Protein AF-0000000068580122 (afdb_homodimer)

Radius of gyration: 45.68 Å; Cα contacts (8 Å, |Δi|>4): 534; chains: 2; bounding box: 128×159×87 Å

Organism: Arachis hypogaea (NCBI:txid3818)

pLDDT: mean 73.5, std 23.83, range [15.38, 96.81]

Secondary structure (DSSP, 8-state):
--HHHHHHHT-----B---GGGHHHHHHHHHHT--TTBHHHHHHHHHHHHHHTTT-HHHHHHTTB-HHHHHHHHHHHHHHHHHHHHTT-------TTSTTHHHHHHHHHHHHTTTSEEEE-TTS-EEETTT--EEEE-TT---SS--SEEEEEEEEEEEEEEEEEEEEEPPPS---GGG--SSHHHHHHHHHHHHHHHHHHHHHHHHHHHHHHHHHHHHHHHHHHHHHHHHHHTTS---------------------STT----/--HHHHHHHT-----B---GGGHHHHHHHHHHT--TTBHHHHHHHHHHHHHHTTT-HHHHHHTTB-HHHHHHHHHHHHHHHHHHHHTT-------TTSTTHHHHHHHHHHHHTTTSEEEE-TTS-EEETTT--EEEE-TT---SS--SEEEEEEEEEEEEEEEEEEEEEPPPS---GGG--SSHHHHHHHHHHHHHHHHHHHHHHHHHHHHHHHHHHHHHHHHHHHHHHHHHHTTS----------------------------

Sequence (528 aa):
MPPVGMLHRILIPNCFVRPREAQKAADEAKARFGHIDGDHLTLLNVYHAYKQNNEDPSWCYDNFVNHRALKAADNVRQQLVRIMARFNLKLCSTDFNSRDYYVNIRKAMLAGYFMQVAHLERTGHYLTVKDNQVVHLHPSNCLDHKPEWVIYNEFVLTSRNFIRTVTDIRAPHYYDLSNFPQCEAKRVLERLYKKREKERDEARTRRRTNNTYGVYKKSEESLVYSQTELYRNNKMHKKKNYGTSQERNSSQNLDRKNKACQIIMPPVGMLHRILIPNCFVRPREAQKAADEAKARFGHIDGDHLTLLNVYHAYKQNNEDPSWCYDNFVNHRALKAADNVRQQLVRIMARFNLKLCSTDFNSRDYYVNIRKAMLAGYFMQVAHLERTGHYLTVKDNQVVHLHPSNCLDHKPEWVIYNEFVLTSRNFIRTVTDIRAPHYYDLSNFPQCEAKRVLERLYKKREKERDEARTRRRTNNTYGVYKKSEESLVYSQTELYRNNKMHKKKNYGTSQERNSSQNLDRKNKACQII

Nearest PDB structures (foldseek):
  8ejm-assembly1_A  TM=7.501E-01  e=5.259E-23  Homo sapiens
  6sh6-assembly1_A  TM=7.505E-01  e=6.275E-23  Homo sapiens
  8ro2-assembly1_DX  TM=8.033E-01  e=3.673E-22  Homo sapiens
  6sh7-assembly1_A  TM=7.462E-01  e=1.708E-22  Homo sapiens
  5xdr-assembly1_A  TM=7.466E-01  e=3.463E-22  Homo sapiens

Foldseek 3Di:
DCPLLLLLVLPQDPQAAQDPVCNVQSVVLLLVLFDQQKDSSSVVSVLVVCVVVVLDPVVCVNSRGHSVSSVVSVVSVVVVVVVCVVVVHDPPQDDPPDPCNVVVSVVSNCVNQVQQKWFADPVGWIAGPNPGDTHHDDPPMRHPDDDGMDGDNDDDDDDDDDDPDDDDDDLDQPDDLPPPDDDPSSVVNVVVNVVVVVVVVVVVVVVVVVVVVVVVVVVVVVVVVVVVVCVVPPVPDPPDDPDDDPDDDPDDDDDPDDDDDDDD/DCPLLLLLVLPQDPQAAQDPVCNVQSVVLLLVLFDQQKDSSSVVSVLVVCVVVVLDPVVCVNSRGHSVSSVVSVVSVVVVVVVCVVVVHDPPQDDPPDPCNVVVSVVSNCVNQVQQKWFADPVGWIAGPNPGDTHHDDPPMRHPDDDGMDGDNDDDDDDDDDDPDDDDDDLDQPDPLPPPPDDPSSVVNVVVNVVVVVVVVVVVVVVVVVVVVVVVVVVVVVVVVVVVVVVVPPPPDPDDDPDDDPPPDDPDDDDDDDDDDDDD

Structure (mmCIF, N/CA/C/O backbone):
data_AF-0000000068580122-model_v1
#
loop_
_entity.id
_entity.type
_entity.pdbx_description
1 polymer 'RNA helicase'
#
loop_
_atom_site.group_PDB
_atom_site.id
_atom_site.type_symbol
_atom_site.label_atom_id
_atom_site.label_alt_id
_atom_site.label_comp_id
_atom_site.label_asym_id
_atom_site.label_entity_id
_atom_site.label_seq_id
_atom_site.pdbx_PDB_ins_code
_atom_site.Cartn_x
_atom_site.Cartn_y
_atom_site.Cartn_z
_atom_site.occupancy
_atom_site.B_iso_or_equiv
_atom_site.auth_seq_id
_atom_site.auth_comp_id
_atom_site.auth_asym_id
_atom_site.auth_atom_id
_atom_site.pdbx_PDB_model_num
ATOM 1 N N . MET A 1 1 ? -2.062 -38.594 -11.086 1 29.56 1 MET A N 1
ATOM 2 C CA . MET A 1 1 ? -1.821 -37.281 -11.695 1 29.56 1 MET A CA 1
ATOM 3 C C . MET A 1 1 ? -0.895 -36.438 -10.836 1 29.56 1 MET A C 1
ATOM 5 O O . MET A 1 1 ? -1.356 -35.688 -9.969 1 29.56 1 MET A O 1
ATOM 9 N N . PRO A 1 2 ? 0.157 -36.906 -10.289 1 36.94 2 PRO A N 1
ATOM 10 C CA . PRO A 1 2 ? 1.116 -36.344 -9.336 1 36.94 2 PRO A CA 1
ATOM 11 C C . PRO A 1 2 ? 1.892 -35.156 -9.906 1 36.94 2 PRO A C 1
ATOM 13 O O . PRO A 1 2 ? 2.809 -34.656 -9.258 1 36.94 2 PRO A O 1
ATOM 16 N N . PRO A 1 3 ? 1.95 -35.031 -11.273 1 41.66 3 PRO A N 1
ATOM 17 C CA . PRO A 1 3 ? 3.012 -34.156 -11.797 1 41.66 3 PRO A CA 1
ATOM 18 C C . PRO A 1 3 ? 2.971 -32.75 -11.211 1 41.66 3 PRO A C 1
ATOM 20 O O . PRO A 1 3 ? 4.02 -32.125 -11.008 1 41.66 3 PRO A O 1
ATOM 23 N N . VAL A 1 4 ? 1.829 -32.219 -11.297 1 43.19 4 VAL A N 1
ATOM 24 C CA . VAL A 1 4 ? 1.712 -30.766 -11.07 1 43.19 4 VAL A CA 1
ATOM 25 C C . VAL A 1 4 ? 1.999 -30.453 -9.609 1 43.19 4 VAL A C 1
ATOM 27 O O . VAL A 1 4 ? 2.326 -29.312 -9.266 1 43.19 4 VAL A O 1
ATOM 30 N N . GLY A 1 5 ? 1.793 -31.438 -8.781 1 42.88 5 GLY A N 1
ATOM 31 C CA . GLY A 1 5 ? 2.113 -31.156 -7.391 1 42.88 5 GLY A CA 1
ATOM 32 C C . GLY A 1 5 ? 3.533 -30.656 -7.199 1 42.88 5 GLY A C 1
ATOM 33 O O . GLY A 1 5 ? 3.793 -29.828 -6.328 1 42.88 5 GLY A O 1
ATOM 34 N N . MET A 1 6 ? 4.414 -31.297 -7.984 1 42.66 6 MET A N 1
ATOM 35 C CA . MET A 1 6 ? 5.848 -31.094 -7.777 1 42.66 6 MET A CA 1
ATOM 36 C C . MET A 1 6 ? 6.289 -29.734 -8.289 1 42.66 6 MET A C 1
ATOM 38 O O . MET A 1 6 ? 7.281 -29.172 -7.812 1 42.66 6 MET A O 1
ATOM 42 N N . LEU A 1 7 ? 5.535 -29.375 -9.266 1 47 7 LEU A N 1
ATOM 43 C CA . LEU A 1 7 ? 5.984 -28.094 -9.773 1 47 7 LEU A CA 1
ATOM 44 C C . LEU A 1 7 ? 5.918 -27.016 -8.688 1 47 7 LEU A C 1
ATOM 46 O O . LEU A 1 7 ? 6.723 -26.094 -8.672 1 47 7 LEU A O 1
ATOM 50 N N . HIS A 1 8 ? 4.883 -27.266 -7.844 1 47.34 8 HIS A N 1
ATOM 51 C CA . HIS A 1 8 ? 4.719 -26.266 -6.805 1 47.34 8 HIS A CA 1
ATOM 52 C C . HIS A 1 8 ? 6.008 -26.062 -6.02 1 47.34 8 HIS A C 1
ATOM 54 O O . HIS A 1 8 ? 6.32 -24.938 -5.605 1 47.34 8 HIS A O 1
ATOM 60 N N . ARG A 1 9 ? 6.602 -27.281 -5.871 1 43.56 9 ARG A N 1
ATOM 61 C CA . ARG A 1 9 ? 7.812 -27.172 -5.062 1 43.56 9 ARG A CA 1
ATOM 62 C C . ARG A 1 9 ? 8.914 -26.453 -5.828 1 43.56 9 ARG A C 1
ATOM 64 O O . ARG A 1 9 ? 9.93 -26.062 -5.242 1 43.56 9 ARG A O 1
ATOM 71 N N . ILE A 1 10 ? 8.742 -26.75 -7.043 1 46.41 10 ILE A N 1
ATOM 72 C CA . ILE A 1 10 ? 9.875 -26.141 -7.715 1 46.41 10 ILE A CA 1
ATOM 73 C C . ILE A 1 10 ? 9.758 -24.609 -7.629 1 46.41 10 ILE A C 1
ATOM 75 O O . ILE A 1 10 ? 10.148 -23.906 -8.555 1 46.41 10 ILE A O 1
ATOM 79 N N . LEU A 1 11 ? 8.844 -24.359 -6.77 1 47.66 11 LEU A N 1
ATOM 80 C CA . LEU A 1 11 ? 8.805 -22.891 -6.68 1 47.66 11 LEU A CA 1
ATOM 81 C C . LEU A 1 11 ? 10.172 -22.344 -6.266 1 47.66 11 LEU A C 1
ATOM 83 O O . LEU A 1 11 ? 10.641 -22.625 -5.16 1 47.66 11 LEU A O 1
ATOM 87 N N . ILE A 1 12 ? 11 -22.281 -7.328 1 51.94 12 ILE A N 1
ATOM 88 C CA . ILE A 1 12 ? 12.25 -21.547 -7.129 1 51.94 12 ILE A CA 1
ATOM 89 C C . ILE A 1 12 ? 11.992 -20.297 -6.297 1 51.94 12 ILE A C 1
ATOM 91 O O . ILE A 1 12 ? 11.156 -19.469 -6.656 1 51.94 12 ILE A O 1
ATOM 95 N N . PRO A 1 13 ? 12.539 -20.344 -5.105 1 56.69 13 PRO A N 1
ATOM 96 C CA . PRO A 1 13 ? 12.609 -18.969 -4.586 1 56.69 13 PRO A CA 1
ATOM 97 C C . PRO A 1 13 ? 12.891 -17.938 -5.676 1 56.69 13 PRO A C 1
ATOM 99 O O . PRO A 1 13 ? 13.25 -18.312 -6.801 1 56.69 13 PRO A O 1
ATOM 102 N N . ASN A 1 14 ? 12.805 -16.688 -5.395 1 71.06 14 ASN A N 1
ATOM 103 C CA . ASN A 1 14 ? 13.133 -15.617 -6.34 1 71.06 14 ASN A CA 1
ATOM 104 C C . ASN A 1 14 ? 14.516 -15.828 -6.957 1 71.06 14 ASN A C 1
ATOM 106 O O . ASN A 1 14 ? 15.508 -15.945 -6.234 1 71.06 14 ASN A O 1
ATOM 110 N N . CYS A 1 15 ? 14.664 -16.375 -8.188 1 86.5 15 CYS A N 1
ATOM 111 C CA . CYS A 1 15 ? 15.922 -16.672 -8.867 1 86.5 15 CYS A CA 1
ATOM 112 C C . CYS A 1 15 ? 16.516 -15.406 -9.492 1 86.5 15 CYS A C 1
ATOM 114 O O . CYS A 1 15 ? 17.641 -15.422 -10 1 86.5 15 CYS A O 1
ATOM 116 N N . PHE A 1 16 ? 15.82 -14.391 -9.414 1 89.5 16 PHE A N 1
ATOM 117 C CA . PHE A 1 16 ? 16.312 -13.164 -10.031 1 89.5 16 PHE A CA 1
ATOM 118 C C . PHE A 1 16 ? 17.203 -12.391 -9.062 1 89.5 16 PHE A C 1
ATOM 120 O O . PHE A 1 16 ? 16.922 -12.328 -7.863 1 89.5 16 PHE A O 1
ATOM 127 N N . VAL A 1 17 ? 18.281 -11.922 -9.609 1 89.25 17 VAL A N 1
ATOM 128 C CA . VAL A 1 17 ? 19.234 -11.109 -8.852 1 89.25 17 VAL A CA 1
ATOM 129 C C . VAL A 1 17 ? 19.125 -9.656 -9.289 1 89.25 17 VAL A C 1
ATOM 131 O O . VAL A 1 17 ? 19.062 -9.359 -10.484 1 89.25 17 VAL A O 1
ATOM 134 N N . ARG A 1 18 ? 19 -8.789 -8.281 1 87.56 18 ARG A N 1
ATOM 135 C CA . ARG A 1 18 ? 18.844 -7.367 -8.57 1 87.56 18 ARG A CA 1
ATOM 136 C C . ARG A 1 18 ? 19.844 -6.527 -7.789 1 87.56 18 ARG A C 1
ATOM 138 O O . ARG A 1 18 ? 19.469 -5.84 -6.836 1 87.56 18 ARG A O 1
ATOM 145 N N . PRO A 1 19 ? 21.109 -6.566 -8.297 1 85.44 19 PRO A N 1
ATOM 146 C CA . PRO A 1 19 ? 22.141 -5.789 -7.605 1 85.44 19 PRO A CA 1
ATOM 147 C C . PRO A 1 19 ? 21.859 -4.289 -7.629 1 85.44 19 PRO A C 1
ATOM 149 O O . PRO A 1 19 ? 21.312 -3.773 -8.609 1 85.44 19 PRO A O 1
ATOM 152 N N . ARG A 1 20 ? 22.25 -3.576 -6.594 1 80.38 20 ARG A N 1
ATOM 153 C CA . ARG A 1 20 ? 22 -2.148 -6.438 1 80.38 20 ARG A CA 1
ATOM 154 C C . ARG A 1 20 ? 22.609 -1.354 -7.582 1 80.38 20 ARG A C 1
ATOM 156 O O . ARG A 1 20 ? 22.031 -0.374 -8.055 1 80.38 20 ARG A O 1
ATOM 163 N N . GLU A 1 21 ? 23.75 -1.74 -8.086 1 84.25 21 GLU A N 1
ATOM 164 C CA . GLU A 1 21 ? 24.5 -1.025 -9.109 1 84.25 21 GLU A CA 1
ATOM 165 C C . GLU A 1 21 ? 23.922 -1.283 -10.5 1 84.25 21 GLU A C 1
ATOM 167 O O . GLU A 1 21 ? 24.25 -0.569 -11.453 1 84.25 21 GLU A O 1
ATOM 172 N N . ALA A 1 22 ? 23.141 -2.301 -10.617 1 91.75 22 ALA A N 1
ATOM 173 C CA . ALA A 1 22 ? 22.656 -2.672 -11.938 1 91.75 22 ALA A CA 1
ATOM 174 C C . ALA A 1 22 ? 21.172 -3.008 -11.906 1 91.75 22 ALA A C 1
ATOM 176 O O . ALA A 1 22 ? 20.734 -3.998 -12.492 1 91.75 22 ALA A O 1
ATOM 177 N N . GLN A 1 23 ? 20.453 -2.193 -11.25 1 86.06 23 GLN A N 1
ATOM 178 C CA . GLN A 1 23 ? 19.031 -2.465 -11.055 1 86.06 23 GLN A CA 1
ATOM 179 C C . GLN A 1 23 ? 18.266 -2.391 -12.375 1 86.06 23 GLN A C 1
ATOM 181 O O . GLN A 1 23 ? 17.469 -3.273 -12.68 1 86.06 23 GLN A O 1
ATOM 186 N N . LYS A 1 24 ? 18.547 -1.399 -13.141 1 87.5 24 LYS A N 1
ATOM 187 C CA . LYS A 1 24 ? 17.844 -1.222 -14.414 1 87.5 24 LYS A CA 1
ATOM 188 C C . LYS A 1 24 ? 18.125 -2.387 -15.359 1 87.5 24 LYS A C 1
ATOM 190 O O . LYS A 1 24 ? 17.203 -2.934 -15.969 1 87.5 24 LYS A O 1
ATOM 195 N N . ALA A 1 25 ? 19.359 -2.734 -15.438 1 91.88 25 ALA A N 1
ATOM 196 C CA . ALA A 1 25 ? 19.75 -3.854 -16.297 1 91.88 25 ALA A CA 1
ATOM 197 C C . ALA A 1 25 ? 19.109 -5.156 -15.812 1 91.88 25 ALA A C 1
ATOM 199 O O . ALA A 1 25 ? 18.688 -5.98 -16.625 1 91.88 25 ALA A O 1
ATOM 200 N N . ALA A 1 26 ? 19.016 -5.277 -14.539 1 91.75 26 ALA A N 1
ATOM 201 C CA . ALA A 1 26 ? 18.406 -6.469 -13.953 1 91.75 26 ALA A CA 1
ATOM 202 C C . ALA A 1 26 ? 16.922 -6.543 -14.266 1 91.75 26 ALA A C 1
ATOM 204 O O . ALA A 1 26 ? 16.406 -7.609 -14.602 1 91.75 26 ALA A O 1
ATOM 205 N N . ASP A 1 27 ? 16.312 -5.41 -14.234 1 89.5 27 ASP A N 1
ATOM 206 C CA . ASP A 1 27 ? 14.875 -5.363 -14.523 1 89.5 27 ASP A CA 1
ATOM 207 C C . ASP A 1 27 ? 14.609 -5.672 -15.992 1 89.5 27 ASP A C 1
ATOM 209 O O . ASP A 1 27 ? 13.648 -6.371 -16.328 1 89.5 27 ASP A O 1
ATOM 213 N N . GLU A 1 28 ? 15.43 -5.191 -16.797 1 91.88 28 GLU A N 1
ATOM 214 C CA . GLU A 1 28 ? 15.297 -5.445 -18.234 1 91.88 28 GLU A CA 1
ATOM 215 C C . GLU A 1 28 ? 15.516 -6.922 -18.547 1 91.88 28 GLU A C 1
ATOM 217 O O . GLU A 1 28 ? 14.789 -7.504 -19.359 1 91.88 28 GLU A O 1
ATOM 222 N N . ALA A 1 29 ? 16.484 -7.492 -17.922 1 93.56 29 ALA A N 1
ATOM 223 C CA . ALA A 1 29 ? 16.766 -8.914 -18.109 1 93.56 29 ALA A CA 1
ATOM 224 C C . ALA A 1 29 ? 15.578 -9.766 -17.656 1 93.56 29 ALA A C 1
ATOM 226 O O . ALA A 1 29 ? 15.18 -10.703 -18.344 1 93.56 29 ALA A O 1
ATOM 227 N N . LYS A 1 30 ? 15.062 -9.375 -16.578 1 91.56 30 LYS A N 1
ATOM 228 C CA . LYS A 1 30 ? 13.906 -10.094 -16.047 1 91.56 30 LYS A CA 1
ATOM 229 C C . LYS A 1 30 ? 12.719 -9.984 -17 1 91.56 30 LYS A C 1
ATOM 231 O O . LYS A 1 30 ? 12.008 -10.969 -17.219 1 91.56 30 LYS A O 1
ATOM 236 N N . ALA A 1 31 ? 12.562 -8.867 -17.531 1 92.19 31 ALA A N 1
ATOM 237 C CA . ALA A 1 31 ? 11.43 -8.609 -18.406 1 92.19 31 ALA A CA 1
ATOM 238 C C . ALA A 1 31 ? 11.492 -9.477 -19.656 1 92.19 31 ALA A C 1
ATOM 240 O O . ALA A 1 31 ? 10.461 -9.852 -20.219 1 92.19 31 ALA A O 1
ATOM 241 N N . ARG A 1 32 ? 12.688 -9.922 -20.047 1 93.94 32 ARG A N 1
ATOM 242 C CA . ARG A 1 32 ? 12.867 -10.758 -21.234 1 93.94 32 ARG A CA 1
ATOM 243 C C . ARG A 1 32 ? 12.289 -12.148 -21 1 93.94 32 ARG A C 1
ATOM 245 O O . ARG A 1 32 ? 11.867 -12.82 -21.953 1 93.94 32 ARG A O 1
ATOM 252 N N . PHE A 1 33 ? 12.227 -12.492 -19.766 1 93.38 33 PHE A N 1
ATOM 253 C CA . PHE A 1 33 ? 11.711 -13.812 -19.438 1 93.38 33 PHE A CA 1
ATOM 254 C C . PHE A 1 33 ? 10.227 -13.742 -19.094 1 93.38 33 PHE A C 1
ATOM 256 O O . PHE A 1 33 ? 9.594 -14.773 -18.844 1 93.38 33 PHE A O 1
ATOM 263 N N . GLY A 1 34 ? 9.688 -12.555 -19.094 1 92 34 GLY A N 1
ATOM 264 C CA . GLY A 1 34 ? 8.328 -12.344 -18.609 1 92 34 GLY A CA 1
ATOM 265 C C . GLY A 1 34 ? 7.277 -13.039 -19.438 1 92 34 GLY A C 1
ATOM 266 O O . GLY A 1 34 ? 7.371 -13.07 -20.672 1 92 34 GLY A O 1
ATOM 267 N N . HIS A 1 35 ? 6.371 -13.703 -18.781 1 90.69 35 HIS A N 1
ATOM 268 C CA . HIS A 1 35 ? 5.172 -14.234 -19.422 1 90.69 35 HIS A CA 1
ATOM 269 C C . HIS A 1 35 ? 3.941 -13.414 -19.047 1 90.69 35 HIS A C 1
ATOM 271 O O . HIS A 1 35 ? 3.766 -13.039 -17.891 1 90.69 35 HIS A O 1
ATOM 277 N N . ILE A 1 36 ? 3.059 -13.211 -19.906 1 90.06 36 ILE A N 1
ATOM 278 C CA . ILE A 1 36 ? 1.92 -12.312 -19.75 1 90.06 36 ILE A CA 1
ATOM 279 C C . ILE A 1 36 ? 0.949 -12.891 -18.719 1 90.06 36 ILE A C 1
ATOM 281 O O . ILE A 1 36 ? 0.275 -12.148 -18 1 90.06 36 ILE A O 1
ATOM 285 N N . ASP A 1 37 ? 1.027 -14.219 -18.531 1 91.38 37 ASP A N 1
ATOM 286 C CA . ASP A 1 37 ? 0.033 -14.867 -17.672 1 91.38 37 ASP A CA 1
ATOM 287 C C . ASP A 1 37 ? 0.543 -15 -16.234 1 91.38 37 ASP A C 1
ATOM 289 O O . ASP A 1 37 ? -0.185 -15.461 -15.359 1 91.38 37 ASP A O 1
ATOM 293 N N . GLY A 1 38 ? 1.832 -14.609 -16.031 1 92.12 38 GLY A N 1
ATOM 294 C CA . GLY A 1 38 ? 2.148 -14.586 -14.609 1 92.12 38 GLY A CA 1
ATOM 295 C C . GLY A 1 38 ? 3.566 -15.023 -14.305 1 92.12 38 GLY A C 1
ATOM 296 O O . GLY A 1 38 ? 4.336 -15.328 -15.219 1 92.12 38 GLY A O 1
ATOM 297 N N . ASP A 1 39 ? 3.844 -15.141 -13.047 1 90.81 39 ASP A N 1
ATOM 298 C CA . ASP A 1 39 ? 5.199 -15.297 -12.523 1 90.81 39 ASP A CA 1
ATOM 299 C C . ASP A 1 39 ? 5.672 -16.75 -12.656 1 90.81 39 ASP A C 1
ATOM 301 O O . ASP A 1 39 ? 6.836 -17 -12.969 1 90.81 39 ASP A O 1
ATOM 305 N N . HIS A 1 40 ? 4.785 -17.719 -12.398 1 89.5 40 HIS A N 1
ATOM 306 C CA . HIS A 1 40 ? 5.195 -19.109 -12.469 1 89.5 40 HIS A CA 1
ATOM 307 C C . HIS A 1 40 ? 5.664 -19.469 -13.875 1 89.5 40 HIS A C 1
ATOM 309 O O . HIS A 1 40 ? 6.648 -20.203 -14.039 1 89.5 40 HIS A O 1
ATOM 315 N N . LEU A 1 41 ? 4.945 -18.953 -14.82 1 88.81 41 LEU A N 1
ATOM 316 C CA . LEU A 1 41 ? 5.309 -19.203 -16.203 1 88.81 41 LEU A CA 1
ATOM 317 C C . LEU A 1 41 ? 6.609 -18.5 -16.562 1 88.81 41 LEU A C 1
ATOM 319 O O . LEU A 1 41 ? 7.41 -19.016 -17.344 1 88.81 41 LEU A O 1
ATOM 323 N N . THR A 1 42 ? 6.797 -17.344 -15.961 1 90.31 42 THR A N 1
ATOM 324 C CA . THR A 1 42 ? 8.055 -16.625 -16.141 1 90.31 42 THR A CA 1
ATOM 325 C C . THR A 1 42 ? 9.227 -17.438 -15.609 1 90.31 42 THR A C 1
ATOM 327 O O . THR A 1 42 ? 10.266 -17.547 -16.266 1 90.31 42 THR A O 1
ATOM 330 N N . LEU A 1 43 ? 9.016 -18.016 -14.484 1 89.38 43 LEU A N 1
ATOM 331 C CA . LEU A 1 43 ? 10.047 -18.859 -13.898 1 89.38 43 LEU A CA 1
ATOM 332 C C . LEU A 1 43 ? 10.344 -20.062 -14.789 1 89.38 43 LEU A C 1
ATOM 334 O O . LEU A 1 43 ? 11.5 -20.469 -14.922 1 89.38 43 LEU A O 1
ATOM 338 N N . LEU A 1 44 ? 9.328 -20.625 -15.406 1 87.81 44 LEU A N 1
ATOM 339 C CA . LEU A 1 44 ? 9.508 -21.734 -16.328 1 87.81 44 LEU A CA 1
ATOM 340 C C . LEU A 1 44 ? 10.328 -21.297 -17.547 1 87.81 44 LEU A C 1
ATOM 342 O O . LEU A 1 44 ? 11.195 -22.031 -18.016 1 87.81 44 LEU A O 1
ATOM 346 N N . ASN A 1 45 ? 10.016 -20.078 -17.953 1 88.56 45 ASN A N 1
ATOM 347 C CA . ASN A 1 45 ? 10.789 -19.531 -19.062 1 88.56 45 ASN A CA 1
ATOM 348 C C . ASN A 1 45 ? 12.273 -19.422 -18.719 1 88.56 45 ASN A C 1
ATOM 350 O O . ASN A 1 45 ? 13.125 -19.766 -19.531 1 88.56 45 ASN A O 1
ATOM 354 N N . VAL A 1 46 ? 12.508 -19.016 -17.578 1 90.94 46 VAL A N 1
ATOM 355 C CA . VAL A 1 46 ? 13.891 -18.875 -17.125 1 90.94 46 VAL A CA 1
ATOM 356 C C . VAL A 1 46 ? 14.562 -20.25 -17.094 1 90.94 46 VAL A C 1
ATOM 358 O O . VAL A 1 46 ? 15.688 -20.406 -17.562 1 90.94 46 VAL A O 1
ATOM 361 N N . TYR A 1 47 ? 13.875 -21.172 -16.609 1 89.94 47 TYR A N 1
ATOM 362 C CA . TYR A 1 47 ? 14.422 -22.516 -16.484 1 89.94 47 TYR A CA 1
ATOM 363 C C . TYR A 1 47 ? 14.727 -23.109 -17.859 1 89.94 47 TYR A C 1
ATOM 365 O O . TYR A 1 47 ? 15.789 -23.688 -18.062 1 89.94 47 TYR A O 1
ATOM 373 N N . HIS A 1 48 ? 13.789 -22.938 -18.719 1 88.56 48 HIS A N 1
ATOM 374 C CA . HIS A 1 48 ? 14 -23.438 -20.062 1 88.56 48 HIS A CA 1
ATOM 375 C C . HIS A 1 48 ? 15.219 -22.781 -20.719 1 88.56 48 HIS A C 1
ATOM 377 O O . HIS A 1 48 ? 16.016 -23.453 -21.359 1 88.56 48 HIS A O 1
ATOM 383 N N . ALA A 1 49 ? 15.32 -21.516 -20.531 1 92.81 49 ALA A N 1
ATOM 384 C CA . ALA A 1 49 ? 16.469 -20.797 -21.078 1 92.81 49 ALA A CA 1
ATOM 385 C C . ALA A 1 49 ? 17.766 -21.281 -20.438 1 92.81 49 ALA A C 1
ATOM 387 O O . ALA A 1 49 ? 18.766 -21.453 -21.125 1 92.81 49 ALA A O 1
ATOM 388 N N . TYR A 1 50 ? 17.688 -21.516 -19.188 1 94.06 50 TYR A N 1
ATOM 389 C CA . TYR A 1 50 ? 18.828 -22.031 -18.438 1 94.06 50 TYR A CA 1
ATOM 390 C C . TYR A 1 50 ? 19.281 -23.375 -19 1 94.06 50 TYR A C 1
ATOM 392 O O . TYR A 1 50 ? 20.469 -23.578 -19.25 1 94.06 50 TYR A O 1
ATOM 400 N N . LYS A 1 51 ? 18.328 -24.203 -19.281 1 91.38 51 LYS A N 1
ATOM 401 C CA . LYS A 1 51 ? 18.625 -25.516 -19.844 1 91.38 51 LYS A CA 1
ATOM 402 C C . LYS A 1 51 ? 19.156 -25.406 -21.266 1 91.38 51 LYS A C 1
ATOM 404 O O . LYS A 1 51 ? 20.094 -26.125 -21.641 1 91.38 51 LYS A O 1
ATOM 409 N N . GLN A 1 52 ? 18.609 -24.531 -22 1 93.56 52 GLN A N 1
ATOM 410 C CA . GLN A 1 52 ? 19 -24.344 -23.391 1 93.56 52 GLN A CA 1
ATOM 411 C C . GLN A 1 52 ? 20.422 -23.766 -23.484 1 93.56 52 GLN A C 1
ATOM 413 O O . GLN A 1 52 ? 21.094 -23.938 -24.5 1 93.56 52 GLN A O 1
ATOM 418 N N . ASN A 1 53 ? 20.828 -23.125 -22.453 1 96.12 53 ASN A N 1
ATOM 419 C CA . ASN A 1 53 ? 22.172 -22.562 -22.422 1 96.12 53 ASN A CA 1
ATOM 420 C C . ASN A 1 53 ? 23.125 -23.438 -21.609 1 96.12 53 ASN A C 1
ATOM 422 O O . ASN A 1 53 ? 24.047 -22.938 -20.953 1 96.12 53 ASN A O 1
ATOM 426 N N . ASN A 1 54 ? 22.859 -24.641 -21.5 1 95.94 54 ASN A N 1
ATOM 427 C CA . ASN A 1 54 ? 23.703 -25.688 -20.922 1 95.94 54 ASN A CA 1
ATOM 428 C C . ASN A 1 54 ? 24.047 -25.406 -19.469 1 95.94 54 ASN A C 1
ATOM 430 O O . ASN A 1 54 ? 25.172 -25.656 -19.031 1 95.94 54 ASN A O 1
ATOM 434 N N . GLU A 1 55 ? 23.141 -24.688 -18.812 1 94.56 55 GLU A N 1
ATOM 435 C CA . GLU A 1 55 ? 23.312 -24.438 -17.375 1 94.56 55 GLU A CA 1
ATOM 436 C C . GLU A 1 55 ? 24.594 -23.656 -17.094 1 94.56 55 GLU A C 1
ATOM 438 O O . GLU A 1 55 ? 25.281 -23.922 -16.109 1 94.56 55 GLU A O 1
ATOM 443 N N . ASP A 1 56 ? 24.891 -22.766 -17.922 1 96.69 56 ASP A N 1
ATOM 444 C CA . ASP A 1 56 ? 26.109 -21.984 -17.875 1 96.69 56 ASP A CA 1
ATOM 445 C C . ASP A 1 56 ? 26.031 -20.922 -16.781 1 96.69 56 ASP A C 1
ATOM 447 O O . ASP A 1 56 ? 25.156 -20.047 -16.812 1 96.69 56 ASP A O 1
ATOM 451 N N . PRO A 1 57 ? 27.016 -20.969 -15.898 1 95.25 57 PRO A N 1
ATOM 452 C CA . PRO A 1 57 ? 27.031 -19.953 -14.836 1 95.25 57 PRO A CA 1
ATOM 453 C C . PRO A 1 57 ? 27.266 -18.547 -15.367 1 95.25 57 PRO A C 1
ATOM 455 O O . PRO A 1 57 ? 26.734 -17.578 -14.812 1 95.25 57 PRO A O 1
ATOM 458 N N . SER A 1 58 ? 28.047 -18.469 -16.359 1 96.75 58 SER A N 1
ATOM 459 C CA . SER A 1 58 ? 28.312 -17.172 -16.953 1 96.75 58 SER A CA 1
ATOM 460 C C . SER A 1 58 ? 27.031 -16.562 -17.531 1 96.75 58 SER A C 1
ATOM 462 O O . SER A 1 58 ? 26.797 -15.359 -17.422 1 96.75 58 SER A O 1
ATOM 464 N N . TRP A 1 59 ? 26.266 -17.422 -18.203 1 96.81 59 TRP A N 1
ATOM 465 C CA . TRP A 1 59 ? 24.984 -16.984 -18.719 1 96.81 59 TRP A CA 1
ATOM 466 C C . TRP A 1 59 ? 24.094 -16.469 -17.594 1 96.81 59 TRP A C 1
ATOM 468 O O . TRP A 1 59 ? 23.422 -15.438 -17.75 1 96.81 59 TRP A O 1
ATOM 478 N N . CYS A 1 60 ? 24.047 -17.125 -16.453 1 96.31 60 CYS A N 1
ATOM 479 C CA . CYS A 1 60 ? 23.234 -16.734 -15.312 1 96.31 60 CYS A CA 1
ATOM 480 C C . CYS A 1 60 ? 23.641 -15.367 -14.789 1 96.31 60 CYS A C 1
ATOM 482 O O . CYS A 1 60 ? 22.797 -14.516 -14.523 1 96.31 60 CYS A O 1
ATOM 484 N N . TYR A 1 61 ? 24.938 -15.242 -14.789 1 94.25 61 TYR A N 1
ATOM 485 C CA . TYR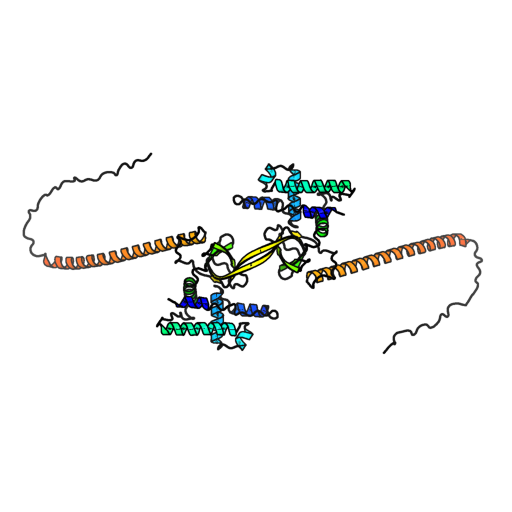 A 1 61 ? 25.469 -13.969 -14.32 1 94.25 61 TYR A CA 1
ATOM 486 C C . TYR A 1 61 ? 25.062 -12.836 -15.242 1 94.25 61 TYR A C 1
ATOM 488 O O . TYR A 1 61 ? 24.578 -11.797 -14.789 1 94.25 61 TYR A O 1
ATOM 496 N N . ASP A 1 62 ? 25.156 -13.07 -16.516 1 95 62 ASP A N 1
ATOM 497 C CA . ASP A 1 62 ? 24.859 -12.047 -17.516 1 95 62 ASP A CA 1
ATOM 498 C C . ASP A 1 62 ? 23.375 -11.727 -17.562 1 95 62 ASP A C 1
ATOM 500 O O . ASP A 1 62 ? 22.984 -10.641 -17.969 1 95 62 ASP A O 1
ATOM 504 N N . ASN A 1 63 ? 22.578 -12.656 -17.109 1 96.06 63 ASN A N 1
ATOM 505 C CA . ASN A 1 63 ? 21.141 -12.477 -17.203 1 96.06 63 ASN A CA 1
ATOM 506 C C . ASN A 1 63 ? 20.5 -12.25 -15.836 1 96.06 63 ASN A C 1
ATOM 508 O O . ASN A 1 63 ? 19.281 -12.281 -15.703 1 96.06 63 ASN A O 1
ATOM 512 N N . PHE A 1 64 ? 21.359 -12.062 -14.844 1 95.25 64 PHE A N 1
ATOM 513 C CA . PHE A 1 64 ? 20.938 -11.703 -13.492 1 95.25 64 PHE A CA 1
ATOM 514 C C . PHE A 1 64 ? 20.031 -12.781 -12.898 1 95.25 64 PHE A C 1
ATOM 516 O O . PHE A 1 64 ? 18.984 -12.469 -12.336 1 95.25 64 PHE A O 1
ATOM 523 N N . VAL A 1 65 ? 20.406 -13.953 -13.141 1 94.62 65 VAL A N 1
ATOM 524 C CA . VAL A 1 65 ? 19.719 -15.086 -12.531 1 94.62 65 VAL A CA 1
ATOM 525 C C . VAL A 1 65 ? 20.688 -15.875 -11.656 1 94.62 65 VAL A C 1
ATOM 527 O O . VAL A 1 65 ? 21.875 -15.977 -11.977 1 94.62 65 VAL A O 1
ATOM 530 N N . ASN A 1 66 ? 20.188 -16.359 -10.57 1 90.25 66 ASN A N 1
ATOM 531 C CA . ASN A 1 66 ? 20.984 -17.094 -9.609 1 90.25 66 ASN A CA 1
ATOM 532 C C . ASN A 1 66 ? 21.203 -18.547 -10.062 1 90.25 66 ASN A C 1
ATOM 534 O O . ASN A 1 66 ? 20.266 -19.344 -10.094 1 90.25 66 ASN A O 1
ATOM 538 N N . HIS A 1 67 ? 22.469 -18.844 -10.297 1 92.94 67 HIS A N 1
ATOM 539 C CA . HIS A 1 67 ? 22.812 -20.172 -10.781 1 92.94 67 HIS A CA 1
ATOM 540 C C . HIS A 1 67 ? 22.5 -21.25 -9.734 1 92.94 67 HIS A C 1
ATOM 542 O O . HIS A 1 67 ? 21.969 -22.312 -10.07 1 92.94 67 HIS A O 1
ATOM 548 N N . ARG A 1 68 ? 22.812 -20.953 -8.57 1 86.31 68 ARG A N 1
ATOM 549 C CA . ARG A 1 68 ? 22.594 -21.906 -7.5 1 86.31 68 ARG A CA 1
ATOM 550 C C . ARG A 1 68 ? 21.125 -22.25 -7.348 1 86.31 68 ARG A C 1
ATOM 552 O O . ARG A 1 68 ? 20.75 -23.406 -7.137 1 86.31 68 ARG A O 1
ATOM 559 N N . ALA A 1 69 ? 20.312 -21.219 -7.445 1 86.25 69 ALA A N 1
ATOM 560 C CA . ALA A 1 69 ? 18.875 -21.422 -7.332 1 86.25 69 ALA A CA 1
ATOM 561 C C . ALA A 1 69 ? 18.344 -22.297 -8.461 1 86.25 69 ALA A C 1
ATOM 563 O O . ALA A 1 69 ? 17.547 -23.219 -8.234 1 86.25 69 ALA A O 1
ATOM 564 N N . LEU A 1 70 ? 18.812 -22.047 -9.648 1 89.69 70 LEU A N 1
ATOM 565 C CA . LEU A 1 70 ? 18.375 -22.812 -10.805 1 89.69 70 LEU A CA 1
ATOM 566 C C . LEU A 1 70 ? 18.875 -24.266 -10.727 1 89.69 70 LEU A C 1
ATOM 568 O O . LEU A 1 70 ? 18.141 -25.188 -11.078 1 89.69 70 LEU A O 1
ATOM 572 N N . LYS A 1 71 ? 20.016 -24.375 -10.258 1 88.62 71 LYS A N 1
ATOM 573 C CA . LYS A 1 71 ? 20.562 -25.719 -10.102 1 88.62 71 LYS A CA 1
ATOM 574 C C . LYS A 1 71 ? 19.781 -26.516 -9.062 1 88.62 71 LYS A C 1
ATOM 576 O O . LYS A 1 71 ? 19.516 -27.703 -9.266 1 88.62 71 LYS A O 1
ATOM 581 N N . ALA A 1 72 ? 19.484 -25.844 -8.008 1 84 72 ALA A N 1
ATOM 582 C CA . ALA A 1 72 ? 18.688 -26.484 -6.973 1 84 72 ALA A CA 1
ATOM 583 C C . ALA A 1 72 ? 17.328 -26.938 -7.527 1 84 72 ALA A C 1
ATOM 585 O O . ALA A 1 72 ? 16.891 -28.062 -7.25 1 84 72 ALA A O 1
ATOM 586 N N . ALA A 1 73 ? 16.766 -26.125 -8.289 1 84.75 73 ALA A N 1
ATOM 587 C CA . ALA A 1 73 ? 15.484 -26.453 -8.914 1 84.75 73 ALA A CA 1
ATOM 588 C C . ALA A 1 73 ? 15.633 -27.656 -9.852 1 84.75 73 ALA A C 1
ATOM 590 O O . ALA A 1 73 ? 14.781 -28.531 -9.883 1 84.75 73 ALA A O 1
ATOM 591 N N . ASP A 1 74 ? 16.672 -27.656 -10.586 1 86.25 74 ASP A N 1
ATOM 592 C CA . ASP A 1 74 ? 16.922 -28.75 -11.523 1 86.25 74 ASP A CA 1
ATOM 593 C C . ASP A 1 74 ? 17.125 -30.062 -10.781 1 86.25 74 ASP A C 1
ATOM 595 O O . ASP A 1 74 ? 16.656 -31.109 -11.227 1 86.25 74 ASP A O 1
ATOM 599 N N . ASN A 1 75 ? 17.812 -29.969 -9.703 1 85.25 75 ASN A N 1
ATOM 600 C CA . ASN A 1 75 ? 18.031 -31.156 -8.891 1 85.25 75 ASN A CA 1
ATOM 601 C C . ASN A 1 75 ? 16.719 -31.75 -8.391 1 85.25 75 ASN A C 1
ATOM 603 O O . ASN A 1 75 ? 16.516 -32.969 -8.438 1 85.25 75 ASN A O 1
ATOM 607 N N . VAL A 1 76 ? 15.898 -30.922 -7.922 1 77.75 76 VAL A N 1
ATOM 608 C CA . VAL A 1 76 ? 14.594 -31.359 -7.426 1 77.75 76 VAL A CA 1
ATOM 609 C C . VAL A 1 76 ? 13.797 -31.984 -8.562 1 77.75 76 VAL A C 1
ATOM 611 O O . VAL A 1 76 ? 13.156 -33.031 -8.383 1 77.75 76 VAL A O 1
ATOM 614 N N . ARG A 1 77 ? 13.844 -31.359 -9.742 1 80.12 77 ARG A N 1
ATOM 615 C CA . ARG A 1 77 ? 13.133 -31.891 -10.906 1 80.12 77 ARG A CA 1
ATOM 616 C C . ARG A 1 77 ? 13.633 -33.281 -11.273 1 80.12 77 ARG A C 1
ATOM 618 O O . ARG A 1 77 ? 12.836 -34.188 -11.516 1 80.12 77 ARG A O 1
ATOM 625 N N . GLN A 1 78 ? 14.906 -33.438 -11.289 1 83.12 78 GLN A N 1
ATOM 626 C CA . GLN A 1 78 ? 15.5 -34.719 -11.648 1 83.12 78 GLN A CA 1
ATOM 627 C C . GLN A 1 78 ? 15.109 -35.781 -10.648 1 83.12 78 GLN A C 1
ATOM 629 O O . GLN A 1 78 ? 14.852 -36.938 -11.031 1 83.12 78 GLN A O 1
ATOM 634 N N . GLN A 1 79 ? 15.094 -35.438 -9.461 1 80.44 79 GLN A N 1
ATOM 635 C CA . GLN A 1 79 ? 14.703 -36.375 -8.422 1 80.44 79 GLN A CA 1
ATOM 636 C C . GLN A 1 79 ? 13.242 -36.812 -8.586 1 80.44 79 GLN A C 1
ATOM 638 O O . GLN A 1 79 ? 12.914 -37.969 -8.461 1 80.44 79 GLN A O 1
ATOM 643 N N . LEU A 1 80 ? 12.445 -35.844 -8.898 1 75.31 80 LEU A N 1
ATOM 644 C CA . LEU A 1 80 ? 11.031 -36.094 -9.094 1 75.31 80 LEU A CA 1
ATOM 645 C C . LEU A 1 80 ? 10.812 -37 -10.305 1 75.31 80 LEU A C 1
ATOM 647 O O . LEU A 1 80 ? 10 -37.938 -10.25 1 75.31 80 LEU A O 1
ATOM 651 N N . VAL A 1 81 ? 11.531 -36.75 -11.32 1 78.44 81 VAL A N 1
ATOM 652 C CA . VAL A 1 81 ? 11.438 -37.594 -12.531 1 78.44 81 VAL A CA 1
ATOM 653 C C . VAL A 1 81 ? 11.859 -39 -12.211 1 78.44 81 VAL A C 1
ATOM 655 O O . VAL A 1 81 ? 11.227 -39.969 -12.672 1 78.44 81 VAL A O 1
ATOM 658 N N . ARG A 1 82 ? 12.82 -39.125 -11.438 1 82.88 82 ARG A N 1
ATOM 659 C CA . ARG A 1 82 ? 13.297 -40.438 -11.055 1 82.88 82 ARG A CA 1
ATOM 660 C C . ARG A 1 82 ? 12.258 -41.188 -10.234 1 82.88 82 ARG A C 1
ATOM 662 O O . ARG A 1 82 ? 12.016 -42.375 -10.445 1 82.88 82 ARG A O 1
ATOM 669 N N . ILE A 1 83 ? 11.688 -40.469 -9.352 1 75.88 83 ILE A N 1
ATOM 670 C CA . ILE A 1 83 ? 10.664 -41.062 -8.492 1 75.88 83 ILE A CA 1
ATOM 671 C C . ILE A 1 83 ? 9.469 -41.469 -9.328 1 75.88 83 ILE A C 1
ATOM 673 O O . ILE A 1 83 ? 8.914 -42.562 -9.125 1 75.88 83 ILE A O 1
ATOM 677 N N . MET A 1 84 ? 9.094 -40.656 -10.25 1 76.25 84 MET A N 1
ATOM 678 C CA . MET A 1 84 ? 7.969 -40.969 -11.125 1 76.25 84 MET A CA 1
ATOM 679 C C . MET A 1 84 ? 8.281 -42.188 -12 1 76.25 84 MET A C 1
ATOM 681 O O . MET A 1 84 ? 7.422 -43.031 -12.211 1 76.25 84 MET A O 1
ATOM 685 N N . ALA A 1 85 ? 9.453 -42.281 -12.5 1 79.88 85 ALA A N 1
ATOM 686 C CA . ALA A 1 85 ? 9.883 -43.438 -13.312 1 79.88 85 ALA A CA 1
ATOM 687 C C . ALA A 1 85 ? 9.859 -44.719 -12.5 1 79.88 85 ALA A C 1
ATOM 689 O O . ALA A 1 85 ? 9.414 -45.781 -13 1 79.88 85 ALA A O 1
ATOM 690 N N . ARG A 1 86 ? 10.141 -44.562 -11.328 1 83.94 86 ARG A N 1
ATOM 691 C CA . ARG A 1 86 ? 10.18 -45.75 -10.453 1 83.94 86 ARG A CA 1
ATOM 692 C C . ARG A 1 86 ? 8.781 -46.312 -10.227 1 83.94 86 ARG A C 1
ATOM 694 O O . ARG A 1 86 ? 8.602 -47.531 -10.125 1 83.94 86 ARG A O 1
ATOM 701 N N . PHE A 1 87 ? 7.871 -45.5 -10.195 1 79.94 87 PHE A N 1
ATOM 702 C CA . PHE A 1 87 ? 6.504 -45.938 -9.922 1 79.94 87 PHE A CA 1
ATOM 703 C C . PHE A 1 87 ? 5.707 -46.062 -11.219 1 79.94 87 PHE A C 1
ATOM 705 O O . PHE A 1 87 ? 4.484 -46.219 -11.188 1 79.94 87 PHE A O 1
ATOM 712 N N . ASN A 1 88 ? 6.301 -45.938 -12.344 1 79 88 ASN A N 1
ATOM 713 C CA . ASN A 1 88 ? 5.715 -46.125 -13.672 1 79 88 ASN A CA 1
ATOM 714 C C . ASN A 1 88 ? 4.59 -45.125 -13.914 1 79 88 ASN A C 1
ATOM 716 O O . ASN A 1 88 ? 3.521 -45.469 -14.398 1 79 88 ASN A O 1
ATOM 720 N N . LEU A 1 89 ? 4.852 -44.031 -13.328 1 69.12 89 LEU A N 1
ATOM 721 C CA . LEU A 1 89 ? 3.908 -42.938 -13.586 1 69.12 89 LEU A CA 1
ATOM 722 C C . LEU A 1 89 ? 4.262 -42.219 -14.875 1 69.12 89 LEU A C 1
ATOM 724 O O . LEU A 1 89 ? 5.438 -41.969 -15.156 1 69.12 89 LEU A O 1
ATOM 728 N N . LYS A 1 90 ? 3.242 -42.156 -15.773 1 62.47 90 LYS A N 1
ATOM 729 C CA . LYS A 1 90 ? 3.484 -41.469 -17.062 1 62.47 90 LYS A CA 1
ATOM 730 C C . LYS A 1 90 ? 3.74 -40 -16.875 1 62.47 90 LYS A C 1
ATOM 732 O O . LYS A 1 90 ? 3.043 -39.344 -16.094 1 62.47 90 LYS A O 1
ATOM 737 N N . LEU A 1 91 ? 4.91 -39.625 -17.297 1 60.66 91 LEU A N 1
ATOM 738 C CA . LEU A 1 91 ? 5.199 -38.219 -17.344 1 60.66 91 LEU A CA 1
ATOM 739 C C . LEU A 1 91 ? 4.398 -37.531 -18.453 1 60.66 91 LEU A C 1
ATOM 741 O O . LEU A 1 91 ? 4.449 -37.938 -19.609 1 60.66 91 LEU A O 1
ATOM 745 N N . CYS A 1 92 ? 3.25 -37.062 -18.047 1 54.62 92 CYS A N 1
ATOM 746 C CA . CYS A 1 92 ? 2.498 -36.344 -19.078 1 54.62 92 CYS A CA 1
ATOM 747 C C . CYS A 1 92 ? 3.08 -34.969 -19.328 1 54.62 92 CYS A C 1
ATOM 749 O O . CYS A 1 92 ? 2.998 -34.094 -18.469 1 54.62 92 CYS A O 1
ATOM 751 N N . SER A 1 93 ? 4.262 -34.969 -20.016 1 59.66 93 SER A N 1
ATOM 752 C CA . SER A 1 93 ? 4.836 -33.656 -20.328 1 59.66 93 SER A CA 1
ATOM 753 C C . SER A 1 93 ? 4.324 -33.125 -21.656 1 59.66 93 SER A C 1
ATOM 755 O O . SER A 1 93 ? 4.238 -33.875 -22.641 1 59.66 93 SER A O 1
ATOM 757 N N . THR A 1 94 ? 3.443 -32.125 -21.531 1 62.94 94 THR A N 1
ATOM 758 C CA . THR A 1 94 ? 3.072 -31.484 -22.766 1 62.94 94 THR A CA 1
ATOM 759 C C . THR A 1 94 ? 4.297 -30.875 -23.453 1 62.94 94 THR A C 1
ATOM 761 O O . THR A 1 94 ? 5.168 -30.312 -22.781 1 62.94 94 THR A O 1
ATOM 764 N N . ASP A 1 95 ? 4.41 -31.203 -24.734 1 69.12 95 ASP A N 1
ATOM 765 C CA . ASP A 1 95 ? 5.48 -30.609 -25.531 1 69.12 95 ASP A CA 1
ATOM 766 C C . ASP A 1 95 ? 5.488 -29.094 -25.406 1 69.12 95 ASP A C 1
ATOM 768 O O . ASP A 1 95 ? 4.445 -28.453 -25.516 1 69.12 95 ASP A O 1
ATOM 772 N N . PHE A 1 96 ? 6.668 -28.562 -25.031 1 69.69 96 PHE A N 1
ATOM 773 C CA . PHE A 1 96 ? 6.84 -27.125 -24.859 1 69.69 96 PHE A CA 1
ATOM 774 C C . PHE A 1 96 ? 6.344 -26.375 -26.094 1 69.69 96 PHE A C 1
ATOM 776 O O . PHE A 1 96 ? 5.875 -25.234 -25.984 1 69.69 96 PHE A O 1
ATOM 783 N N . ASN A 1 97 ? 6.363 -27.094 -27.188 1 71.06 97 ASN A N 1
ATOM 784 C CA . ASN A 1 97 ? 5.98 -26.438 -28.438 1 71.06 97 ASN A CA 1
ATOM 785 C C . ASN A 1 97 ? 4.48 -26.562 -28.688 1 71.06 97 ASN A C 1
ATOM 787 O O . ASN A 1 97 ? 3.967 -26 -29.656 1 71.06 97 ASN A O 1
ATOM 791 N N . SER A 1 98 ? 3.889 -27.219 -27.781 1 75.56 98 SER A N 1
ATOM 792 C CA . SER A 1 98 ? 2.445 -27.375 -27.938 1 75.56 98 SER A CA 1
ATOM 793 C C . SER A 1 98 ? 1.716 -26.062 -27.641 1 75.56 98 SER A C 1
ATOM 795 O O . SER A 1 98 ? 2.141 -25.297 -26.781 1 75.56 98 SER A O 1
ATOM 797 N N . ARG A 1 99 ? 0.687 -25.766 -28.391 1 77.06 99 ARG A N 1
ATOM 798 C CA . ARG A 1 99 ? -0.124 -24.562 -28.188 1 77.06 99 ARG A CA 1
ATOM 799 C C . ARG A 1 99 ? -0.782 -24.594 -26.812 1 77.06 99 ARG A C 1
ATOM 801 O O . ARG A 1 99 ? -1.079 -23.531 -26.234 1 77.06 99 ARG A O 1
ATOM 808 N N . ASP A 1 100 ? -0.899 -25.812 -26.359 1 80.62 100 ASP A N 1
ATOM 809 C CA . ASP A 1 100 ? -1.638 -25.938 -25.109 1 80.62 100 ASP A CA 1
ATOM 810 C C . ASP A 1 100 ? -0.688 -26.109 -23.922 1 80.62 100 ASP A C 1
ATOM 812 O O . ASP A 1 100 ? -1.118 -26.422 -22.812 1 80.62 100 ASP A O 1
ATOM 816 N N . TYR A 1 101 ? 0.532 -25.844 -24.25 1 80.69 101 TYR A N 1
ATOM 817 C CA . TYR A 1 101 ? 1.538 -26.094 -23.219 1 80.69 101 TYR A CA 1
ATOM 818 C C . TYR A 1 101 ? 1.237 -25.297 -21.953 1 80.69 101 TYR A C 1
ATOM 820 O O . TYR A 1 101 ? 1.074 -25.859 -20.875 1 80.69 101 TYR A O 1
ATOM 828 N N . TYR A 1 102 ? 1.087 -24.016 -22.188 1 80.25 102 TYR A N 1
ATOM 829 C CA . TYR A 1 102 ? 0.939 -23.141 -21.031 1 80.25 102 TYR A CA 1
ATOM 830 C C . TYR A 1 102 ? -0.43 -23.312 -20.375 1 80.25 102 TYR A C 1
ATOM 832 O O . TYR A 1 102 ? -0.563 -23.219 -19.156 1 80.25 102 TYR A O 1
ATOM 840 N N . VAL A 1 103 ? -1.357 -23.625 -21.156 1 81.56 103 VAL A N 1
ATOM 841 C CA . VAL A 1 103 ? -2.699 -23.859 -20.625 1 81.56 103 VAL A CA 1
ATOM 842 C C . VAL A 1 103 ? -2.697 -25.109 -19.734 1 81.56 103 VAL A C 1
ATOM 844 O O . VAL A 1 103 ? -3.27 -25.094 -18.641 1 81.56 103 VAL A O 1
ATOM 847 N N . ASN A 1 104 ? -2.059 -26.125 -20.219 1 80.81 104 ASN A N 1
ATOM 848 C CA . ASN A 1 104 ? -1.994 -27.375 -19.469 1 80.81 104 ASN A CA 1
ATOM 849 C C . ASN A 1 104 ? -1.215 -27.203 -18.172 1 80.81 104 ASN A C 1
ATOM 851 O O . ASN A 1 104 ? -1.578 -27.797 -17.141 1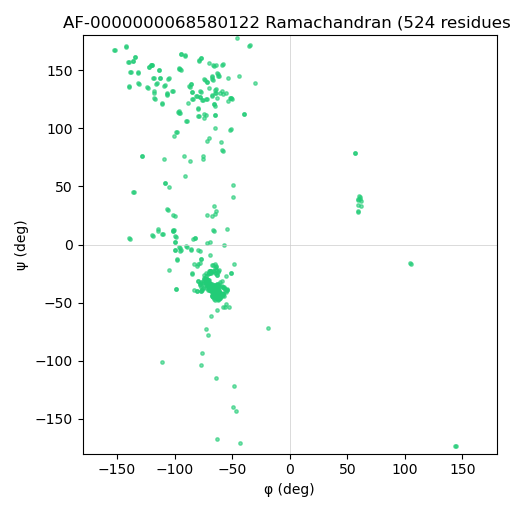 80.81 104 ASN A O 1
ATOM 855 N N . ILE A 1 105 ? -0.239 -26.406 -18.25 1 82.62 105 ILE A N 1
ATOM 856 C CA . ILE A 1 105 ? 0.575 -26.156 -17.078 1 82.62 105 ILE A CA 1
ATOM 857 C C . ILE A 1 105 ? -0.253 -25.422 -16.016 1 82.62 105 ILE A C 1
ATOM 859 O O . ILE A 1 105 ? -0.204 -25.766 -14.836 1 82.62 105 ILE A O 1
ATOM 863 N N . ARG A 1 106 ? -0.965 -24.453 -16.469 1 84.94 106 ARG A N 1
ATOM 864 C CA . ARG A 1 106 ? -1.796 -23.703 -15.547 1 84.94 106 ARG A CA 1
ATOM 865 C C . ARG A 1 106 ? -2.854 -24.578 -14.906 1 84.94 106 ARG A C 1
ATOM 867 O O . ARG A 1 106 ? -3.137 -24.453 -13.711 1 84.94 106 ARG A O 1
ATOM 874 N N . LYS A 1 107 ? -3.373 -25.531 -15.633 1 82.94 107 LYS A N 1
ATOM 875 C CA . LYS A 1 107 ? -4.344 -26.469 -15.102 1 82.94 107 LYS A CA 1
ATOM 876 C C . LYS A 1 107 ? -3.711 -27.375 -14.039 1 82.94 107 LYS A C 1
ATOM 878 O O . LYS A 1 107 ? -4.312 -27.625 -13 1 82.94 107 LYS A O 1
ATOM 883 N N . ALA A 1 108 ? -2.557 -27.766 -14.445 1 81.25 108 ALA A N 1
ATOM 884 C CA . ALA A 1 108 ? -1.834 -28.625 -13.508 1 81.25 108 ALA A CA 1
ATOM 885 C C . ALA A 1 108 ? -1.511 -27.875 -12.219 1 81.25 108 ALA A C 1
ATOM 887 O O . ALA A 1 108 ? -1.657 -28.438 -11.125 1 81.25 108 ALA A O 1
ATOM 888 N N . MET A 1 109 ? -1.117 -26.641 -12.328 1 83.69 109 MET A N 1
ATOM 889 C CA . MET A 1 109 ? -0.76 -25.844 -11.164 1 83.69 109 MET A CA 1
ATOM 890 C C . MET A 1 109 ? -1.97 -25.609 -10.266 1 83.69 109 MET A C 1
ATOM 892 O O . MET A 1 109 ? -1.856 -25.672 -9.039 1 83.69 109 MET A O 1
ATOM 896 N N . LEU A 1 110 ? -3.057 -25.328 -10.867 1 85.12 110 LEU A N 1
ATOM 897 C CA . LEU A 1 110 ? -4.273 -25.062 -10.102 1 85.12 110 LEU A CA 1
ATOM 898 C C . LEU A 1 110 ? -4.613 -26.25 -9.203 1 85.12 110 LEU A C 1
ATOM 900 O O . LEU A 1 110 ? -5.051 -26.062 -8.062 1 85.12 110 LEU A O 1
ATOM 904 N N . ALA A 1 111 ? -4.371 -27.438 -9.703 1 78.94 111 ALA A N 1
ATOM 905 C CA . ALA A 1 111 ? -4.648 -28.641 -8.922 1 78.94 111 ALA A CA 1
ATOM 906 C C . ALA A 1 111 ? -3.793 -28.672 -7.656 1 78.94 111 ALA A C 1
ATOM 908 O O . ALA A 1 111 ? -4.262 -29.109 -6.598 1 78.94 111 ALA A O 1
ATOM 909 N N . GLY A 1 112 ? -2.598 -28.234 -7.781 1 78.06 112 GLY A N 1
ATOM 910 C CA . GLY A 1 112 ? -1.688 -28.25 -6.648 1 78.06 112 GLY A CA 1
ATOM 911 C C . GLY A 1 112 ? -1.84 -27.031 -5.746 1 78.06 112 GLY A C 1
ATOM 912 O O . GLY A 1 112 ? -1.508 -27.094 -4.562 1 78.06 112 GLY A O 1
ATOM 913 N N . TYR A 1 113 ? -2.332 -25.969 -6.328 1 84.88 113 TYR A N 1
ATOM 914 C CA . TYR A 1 113 ? -2.443 -24.703 -5.613 1 84.88 113 TYR A CA 1
ATOM 915 C C . TYR A 1 113 ? -3.895 -24.406 -5.254 1 84.88 113 TYR A C 1
ATOM 917 O O . TYR A 1 113 ? -4.285 -23.234 -5.125 1 84.88 113 TYR A O 1
ATOM 925 N N . PHE A 1 114 ? -4.656 -25.406 -5.035 1 79.81 114 PHE A N 1
ATOM 926 C CA . PHE A 1 114 ? -6.102 -25.25 -4.914 1 79.81 114 PHE A CA 1
ATOM 927 C C . PHE A 1 114 ? -6.457 -24.469 -3.658 1 79.81 114 PHE A C 1
ATOM 929 O O . PHE A 1 114 ? -7.523 -23.859 -3.582 1 79.81 114 PHE A O 1
ATOM 936 N N . MET A 1 115 ? -5.602 -24.359 -2.748 1 82.19 115 MET A N 1
ATOM 937 C CA . MET A 1 115 ? -5.859 -23.594 -1.531 1 82.19 115 MET A CA 1
ATOM 938 C C . MET A 1 115 ? -5.266 -22.188 -1.633 1 82.19 115 MET A C 1
ATOM 940 O O . MET A 1 115 ? -5.52 -21.344 -0.779 1 82.19 115 MET A O 1
ATOM 944 N N . GLN A 1 116 ? -4.438 -21.969 -2.592 1 88 116 GLN A N 1
ATOM 945 C CA . GLN A 1 116 ? -3.762 -20.688 -2.775 1 88 116 GLN A CA 1
ATOM 946 C C . GLN A 1 116 ? -4.316 -19.938 -3.982 1 88 116 GLN A C 1
ATOM 948 O O . GLN A 1 116 ? -3.58 -19.625 -4.918 1 88 116 GLN A O 1
ATOM 953 N N . VAL A 1 117 ? -5.543 -19.812 -3.949 1 92.69 117 VAL A N 1
ATOM 954 C CA . VAL A 1 117 ? -6.262 -19.094 -5 1 92.69 117 VAL A CA 1
ATOM 955 C C . VAL A 1 117 ? -6.859 -17.812 -4.438 1 92.69 117 VAL A C 1
ATOM 957 O O . VAL A 1 117 ? -7.258 -17.766 -3.271 1 92.69 117 VAL A O 1
ATOM 960 N N . ALA A 1 118 ? -6.844 -16.766 -5.266 1 95.12 118 ALA A N 1
ATOM 961 C CA . ALA A 1 118 ? -7.457 -15.508 -4.875 1 95.12 118 ALA A CA 1
ATOM 962 C C . ALA A 1 118 ? -8.367 -14.977 -5.98 1 95.12 118 ALA A C 1
ATOM 964 O O . ALA A 1 118 ? -8.133 -15.234 -7.164 1 95.12 118 ALA A O 1
ATOM 965 N N . HIS A 1 119 ? -9.398 -14.289 -5.523 1 95.12 119 HIS A N 1
ATOM 966 C CA . HIS A 1 119 ? -10.398 -13.742 -6.434 1 95.12 119 HIS A CA 1
ATOM 967 C C . HIS A 1 119 ? -10.414 -12.219 -6.379 1 95.12 119 HIS A C 1
ATOM 969 O O . HIS A 1 119 ? -10.352 -11.633 -5.297 1 95.12 119 HIS A O 1
ATOM 975 N N . LEU A 1 120 ? -10.531 -11.617 -7.539 1 94.06 120 LEU A N 1
ATOM 976 C CA . LEU A 1 120 ? -10.594 -10.164 -7.652 1 94.06 120 LEU A CA 1
ATOM 977 C C . LEU A 1 120 ? -11.977 -9.648 -7.277 1 94.06 120 LEU A C 1
ATOM 979 O O . LEU A 1 120 ? -12.984 -10.094 -7.836 1 94.06 120 LEU A O 1
ATOM 983 N N . GLU A 1 121 ? -11.938 -8.672 -6.332 1 89.19 121 GLU A N 1
ATOM 984 C CA . GLU A 1 121 ? -13.188 -8.047 -5.902 1 89.19 121 GLU A CA 1
ATOM 985 C C . GLU A 1 121 ? -13.461 -6.766 -6.684 1 89.19 121 GLU A C 1
ATOM 987 O O . GLU A 1 121 ? -12.555 -6.207 -7.305 1 89.19 121 GLU A O 1
ATOM 992 N N . ARG A 1 122 ? -14.695 -6.375 -6.566 1 84.31 122 ARG A N 1
ATOM 993 C CA . ARG A 1 122 ? -15.094 -5.152 -7.258 1 84.31 122 ARG A CA 1
ATOM 994 C C . ARG A 1 122 ? -14.328 -3.947 -6.727 1 84.31 122 ARG A C 1
ATOM 996 O O . ARG A 1 122 ? -14.062 -2.996 -7.465 1 84.31 122 ARG A O 1
ATOM 1003 N N . THR A 1 123 ? -13.93 -4.07 -5.539 1 80.94 123 THR A N 1
ATOM 1004 C CA . THR A 1 123 ? -13.242 -2.967 -4.887 1 80.94 123 THR A CA 1
ATOM 1005 C C . THR A 1 123 ? -11.797 -2.871 -5.367 1 80.94 123 THR A C 1
ATOM 1007 O O . THR A 1 123 ? -11.102 -1.899 -5.066 1 80.94 123 THR A O 1
ATOM 1010 N N . GLY A 1 124 ? -11.266 -3.869 -6.066 1 84.56 124 GLY A N 1
ATOM 1011 C CA . GLY A 1 124 ? -9.93 -3.809 -6.641 1 84.56 124 GLY A CA 1
ATOM 1012 C C . GLY A 1 124 ? -8.914 -4.633 -5.875 1 84.56 124 GLY A C 1
ATOM 1013 O O . GLY A 1 124 ? -7.789 -4.832 -6.34 1 84.56 124 GLY A O 1
ATOM 1014 N N . HIS A 1 125 ? -9.258 -5 -4.676 1 89.25 125 HIS A N 1
ATOM 1015 C CA . HIS A 1 125 ? -8.383 -5.898 -3.934 1 89.25 125 HIS A CA 1
ATOM 1016 C C . HIS A 1 125 ? -8.758 -7.355 -4.172 1 89.25 125 HIS A C 1
ATOM 1018 O O . HIS A 1 125 ? -9.805 -7.645 -4.754 1 89.25 125 HIS A O 1
ATOM 1024 N N . TYR A 1 126 ? -7.855 -8.266 -3.854 1 94.19 126 TYR A N 1
ATOM 1025 C CA . TYR A 1 126 ? -8.125 -9.695 -3.941 1 94.19 126 TYR A CA 1
ATOM 1026 C C . TYR A 1 126 ? -8.539 -10.258 -2.586 1 94.19 126 TYR A C 1
ATOM 1028 O O . TYR A 1 126 ? -8.133 -9.742 -1.543 1 94.19 126 TYR A O 1
ATOM 1036 N N . LEU A 1 127 ? -9.367 -11.344 -2.654 1 92.81 127 LEU A N 1
ATOM 1037 C CA . LEU A 1 127 ? -9.68 -12.141 -1.478 1 92.81 127 LEU A CA 1
ATOM 1038 C C . LEU A 1 127 ? -9.18 -13.57 -1.645 1 92.81 127 LEU A C 1
ATOM 1040 O O . LEU A 1 127 ? -9.438 -14.211 -2.672 1 92.81 127 LEU A O 1
ATOM 1044 N N . THR A 1 128 ? -8.422 -13.984 -0.713 1 92.19 128 THR A N 1
ATOM 1045 C CA . THR A 1 128 ? -7.988 -15.375 -0.762 1 92.19 128 THR A CA 1
ATOM 1046 C C . THR A 1 128 ? -9.172 -16.312 -0.537 1 92.19 128 THR A C 1
ATOM 1048 O O . THR A 1 128 ? -10.055 -16.031 0.277 1 92.19 128 THR A O 1
ATOM 1051 N N . VAL A 1 129 ? -9.156 -17.391 -1.172 1 86.25 129 VAL A N 1
ATOM 1052 C CA . VAL A 1 129 ? -10.266 -18.328 -1.118 1 86.25 129 VAL A CA 1
ATOM 1053 C C . VAL A 1 129 ? -10.227 -19.094 0.198 1 86.25 129 VAL A C 1
ATOM 1055 O O . VAL A 1 129 ? -11.266 -19.391 0.792 1 86.25 129 VAL A O 1
ATOM 1058 N N . LYS A 1 130 ? -9.039 -19.406 0.528 1 82.81 130 LYS A N 1
ATOM 1059 C CA . LYS A 1 130 ? -8.852 -20.281 1.688 1 82.81 130 LYS A CA 1
ATOM 1060 C C . LYS A 1 130 ? -9.352 -19.594 2.963 1 82.81 130 LYS A C 1
ATOM 1062 O O . LYS A 1 130 ? -10.023 -20.234 3.783 1 82.81 130 LYS A O 1
ATOM 1067 N N . ASP A 1 131 ? -9.102 -18.344 3.111 1 84.62 131 ASP A N 1
ATOM 1068 C CA . ASP A 1 131 ? -9.367 -17.734 4.406 1 84.62 131 ASP A CA 1
ATOM 1069 C C . ASP A 1 131 ? -9.977 -16.344 4.238 1 84.62 131 ASP A C 1
ATOM 1071 O O . ASP A 1 131 ? -10.109 -15.594 5.211 1 84.62 131 ASP A O 1
ATOM 1075 N N . ASN A 1 132 ? -10.266 -15.938 3.09 1 87.69 132 ASN A N 1
ATOM 1076 C CA . ASN A 1 132 ? -10.938 -14.68 2.787 1 87.69 132 ASN A CA 1
ATOM 1077 C C . ASN A 1 132 ? -10.148 -13.484 3.309 1 87.69 132 ASN A C 1
ATOM 1079 O O . ASN A 1 132 ? -10.727 -12.547 3.863 1 87.69 132 ASN A O 1
ATOM 1083 N N . GLN A 1 133 ? -8.906 -13.586 3.186 1 88 133 GLN A N 1
ATOM 1084 C CA . GLN A 1 133 ? -8.062 -12.453 3.553 1 88 133 GLN A CA 1
ATOM 1085 C C . GLN A 1 133 ? -7.918 -11.477 2.393 1 88 133 GLN A C 1
ATOM 1087 O O . GLN A 1 133 ? -7.762 -11.883 1.241 1 88 133 GLN A O 1
ATOM 1092 N N . VAL A 1 134 ? -7.996 -10.172 2.768 1 89.75 134 VAL A N 1
ATOM 1093 C CA . VAL A 1 134 ? -7.766 -9.125 1.775 1 89.75 134 VAL A CA 1
ATOM 1094 C C . VAL A 1 134 ? -6.285 -9.062 1.421 1 89.75 134 VAL A C 1
ATOM 1096 O O . VAL A 1 134 ? -5.434 -8.922 2.303 1 89.75 134 VAL A O 1
ATOM 1099 N N . VAL A 1 135 ? -6.004 -9.18 0.057 1 92.56 135 VAL A N 1
ATOM 1100 C CA . VAL A 1 135 ? -4.613 -9.156 -0.386 1 92.56 135 VAL A CA 1
ATOM 1101 C C . VAL A 1 135 ? -4.496 -8.344 -1.676 1 92.56 135 VAL A C 1
ATOM 1103 O O . VAL A 1 135 ? -5.496 -8.102 -2.355 1 92.56 135 VAL A O 1
ATOM 1106 N N . HIS A 1 136 ? -3.285 -7.867 -1.876 1 91.94 136 HIS A N 1
ATOM 1107 C CA . HIS A 1 136 ? -2.928 -7.188 -3.115 1 91.94 136 HIS A CA 1
ATOM 1108 C C . HIS A 1 136 ? -1.791 -7.906 -3.832 1 91.94 136 HIS A C 1
ATOM 1110 O O . HIS A 1 136 ? -1.044 -8.672 -3.213 1 91.94 136 HIS A O 1
ATOM 1116 N N . LEU A 1 137 ? -1.757 -7.711 -5.109 1 91.81 137 LEU A N 1
ATOM 1117 C CA . LEU A 1 137 ? -0.613 -8.234 -5.848 1 91.81 137 LEU A CA 1
ATOM 1118 C C . LEU A 1 137 ? 0.666 -7.496 -5.465 1 91.81 137 LEU A C 1
ATOM 1120 O O . LEU A 1 137 ? 0.695 -6.262 -5.445 1 91.81 137 LEU A O 1
ATOM 1124 N N . HIS A 1 138 ? 1.601 -8.219 -5.141 1 87.81 138 HIS A N 1
ATOM 1125 C CA . HIS A 1 138 ? 2.873 -7.578 -4.824 1 87.81 138 HIS A CA 1
ATOM 1126 C C . HIS A 1 138 ? 3.428 -6.832 -6.031 1 87.81 138 HIS A C 1
ATOM 1128 O O . HIS A 1 138 ? 3.352 -7.324 -7.16 1 87.81 138 HIS A O 1
ATOM 1134 N N . PRO A 1 139 ? 4.035 -5.801 -5.828 1 81.44 139 PRO A N 1
ATOM 1135 C CA . PRO A 1 139 ? 4.508 -4.973 -6.945 1 81.44 139 PRO A CA 1
ATOM 1136 C C . PRO A 1 139 ? 5.547 -5.688 -7.809 1 81.44 139 PRO A C 1
ATOM 1138 O O . PRO A 1 139 ? 5.758 -5.305 -8.961 1 81.44 139 PRO A O 1
ATOM 1141 N N . SER A 1 140 ? 6.16 -6.68 -7.352 1 77.75 140 SER A N 1
ATOM 1142 C CA . SER A 1 140 ? 7.203 -7.375 -8.102 1 77.75 140 SER A CA 1
ATOM 1143 C C . SER A 1 140 ? 6.605 -8.367 -9.094 1 77.75 140 SER A C 1
ATOM 1145 O O . SER A 1 140 ? 7.336 -9.023 -9.836 1 77.75 140 SER A O 1
ATOM 1147 N N . ASN A 1 141 ? 5.297 -8.359 -9.195 1 87.19 141 ASN A N 1
ATOM 1148 C CA . ASN A 1 141 ? 4.699 -9.352 -10.078 1 87.19 141 ASN A CA 1
ATOM 1149 C C . ASN A 1 141 ? 4.848 -8.961 -11.547 1 87.19 141 ASN A C 1
ATOM 1151 O O . ASN A 1 141 ? 5.074 -7.793 -11.867 1 87.19 141 ASN A O 1
ATOM 1155 N N . CYS A 1 142 ? 4.707 -9.969 -12.461 1 87.56 142 CYS A N 1
ATOM 1156 C CA . CYS A 1 142 ? 4.957 -9.727 -13.883 1 87.56 142 CYS A CA 1
ATOM 1157 C C . CYS A 1 142 ? 3.646 -9.516 -14.633 1 87.56 142 CYS A C 1
ATOM 1159 O O . CYS A 1 142 ? 3.65 -9.328 -15.852 1 87.56 142 CYS A O 1
ATOM 1161 N N . LEU A 1 143 ? 2.508 -9.531 -13.93 1 90.38 143 LEU A N 1
ATOM 1162 C CA . LEU A 1 143 ? 1.224 -9.359 -14.602 1 90.38 143 LEU A CA 1
ATOM 1163 C C . LEU A 1 143 ? 1.051 -7.914 -15.07 1 90.38 143 LEU A C 1
ATOM 1165 O O . LEU A 1 143 ? 1.438 -6.98 -14.367 1 90.38 143 LEU A O 1
ATOM 1169 N N . ASP A 1 144 ? 0.504 -7.766 -16.234 1 85.44 144 ASP A N 1
ATOM 1170 C CA . ASP A 1 144 ? 0.272 -6.422 -16.766 1 85.44 144 ASP A CA 1
ATOM 1171 C C . ASP A 1 144 ? -1.183 -6 -16.562 1 85.44 144 ASP A C 1
ATOM 1173 O O . ASP A 1 144 ? -1.588 -4.926 -17 1 85.44 144 ASP A O 1
ATOM 1177 N N . HIS A 1 145 ? -1.983 -6.914 -16.062 1 89.06 145 HIS A N 1
ATOM 1178 C CA . HIS A 1 145 ? -3.379 -6.645 -15.742 1 89.06 145 HIS A CA 1
ATOM 1179 C C . HIS A 1 145 ? -3.803 -7.371 -14.469 1 89.06 145 HIS A C 1
ATOM 1181 O O . HIS A 1 145 ? -3.025 -8.148 -13.898 1 89.06 145 HIS A O 1
ATOM 1187 N N . LYS A 1 146 ? -4.957 -7.012 -14.031 1 92.62 146 LYS A N 1
ATOM 1188 C CA . LYS A 1 146 ? -5.508 -7.68 -12.859 1 92.62 146 LYS A CA 1
ATOM 1189 C C . LYS A 1 146 ? -6.488 -8.773 -13.258 1 92.62 146 LYS A C 1
ATOM 1191 O O . LYS A 1 146 ? -7.664 -8.508 -13.508 1 92.62 146 LYS A O 1
ATOM 1196 N N . PRO A 1 147 ? -5.953 -10.047 -13.305 1 94.62 147 PRO A N 1
ATOM 1197 C CA . PRO A 1 147 ? -6.867 -11.141 -13.641 1 94.62 147 PRO A CA 1
ATOM 1198 C C . PRO A 1 147 ? -7.93 -11.367 -12.562 1 94.62 147 PRO A C 1
ATOM 1200 O O . PRO A 1 147 ? -7.703 -11.07 -11.391 1 94.62 147 PRO A O 1
ATOM 1203 N N . GLU A 1 148 ? -9.039 -11.914 -12.953 1 94.69 148 GLU A N 1
ATOM 1204 C CA . GLU A 1 148 ? -10.117 -12.188 -12.008 1 94.69 148 GLU A CA 1
ATOM 1205 C C . GLU A 1 148 ? -9.711 -13.25 -10.992 1 94.69 148 GLU A C 1
ATOM 1207 O O . GLU A 1 148 ? -10.055 -13.148 -9.812 1 94.69 148 GLU A O 1
ATOM 1212 N N . TRP A 1 149 ? -9.039 -14.25 -11.492 1 94.69 149 TRP A N 1
ATOM 1213 C CA . TRP A 1 149 ? -8.578 -15.336 -10.641 1 94.69 149 TRP A CA 1
ATOM 1214 C C . TRP A 1 149 ? -7.066 -15.508 -10.758 1 94.69 149 TRP A C 1
ATOM 1216 O O . TRP A 1 149 ? -6.512 -15.484 -11.859 1 94.69 149 TRP A O 1
ATOM 1226 N N . VAL A 1 150 ? -6.473 -15.672 -9.594 1 95.75 150 VAL A N 1
ATOM 1227 C CA . VAL A 1 150 ? -5.035 -15.922 -9.625 1 95.75 150 VAL A CA 1
ATOM 1228 C C . VAL A 1 150 ? -4.68 -17.016 -8.609 1 95.75 150 VAL A C 1
ATOM 1230 O O . VAL A 1 150 ? -5.379 -17.188 -7.613 1 95.75 150 VAL A O 1
ATOM 1233 N N . ILE A 1 151 ? -3.643 -17.797 -8.922 1 93 151 ILE A N 1
ATOM 1234 C CA . ILE A 1 151 ? -2.955 -18.594 -7.91 1 93 151 ILE A CA 1
ATOM 1235 C C . ILE A 1 151 ? -1.74 -17.828 -7.391 1 93 151 ILE A C 1
ATOM 1237 O O . ILE A 1 151 ? -1.208 -16.953 -8.078 1 93 151 ILE A O 1
ATOM 1241 N N . TYR A 1 152 ? -1.393 -18.078 -6.176 1 92 152 TYR A N 1
ATOM 1242 C CA . TYR A 1 152 ? -0.216 -17.438 -5.605 1 92 152 TYR A CA 1
ATOM 1243 C C . TYR A 1 152 ? 0.626 -18.422 -4.816 1 92 152 TYR A C 1
ATOM 1245 O O . TYR A 1 152 ? 0.122 -19.453 -4.367 1 92 152 TYR A O 1
ATOM 1253 N N . ASN A 1 153 ? 1.95 -18.047 -4.652 1 88.69 153 ASN A N 1
ATOM 1254 C CA . ASN A 1 153 ? 2.863 -18.922 -3.928 1 88.69 153 ASN A CA 1
ATOM 1255 C C . ASN A 1 153 ? 3.041 -18.469 -2.48 1 88.69 153 ASN A C 1
ATOM 1257 O O . ASN A 1 153 ? 3.119 -19.297 -1.573 1 88.69 153 ASN A O 1
ATOM 1261 N N . GLU A 1 154 ? 3.082 -17.141 -2.301 1 86.69 154 GLU A N 1
ATOM 1262 C CA . GLU A 1 154 ? 3.406 -16.625 -0.974 1 86.69 154 GLU A CA 1
ATOM 1263 C C . GLU A 1 154 ? 2.412 -15.562 -0.535 1 86.69 154 GLU A C 1
ATOM 1265 O O . GLU A 1 154 ? 1.979 -14.734 -1.346 1 86.69 154 GLU A O 1
ATOM 1270 N N . PHE A 1 155 ? 2.082 -15.719 0.759 1 87.62 155 PHE A N 1
ATOM 1271 C CA . PHE A 1 155 ? 1.387 -14.648 1.468 1 87.62 155 PHE A CA 1
ATOM 1272 C C . PHE A 1 155 ? 2.371 -13.789 2.246 1 87.62 155 PHE A C 1
ATOM 1274 O O . PHE A 1 155 ? 3.082 -14.281 3.123 1 87.62 155 PHE A O 1
ATOM 1281 N N . VAL A 1 156 ? 2.496 -12.547 1.859 1 84.62 156 VAL A N 1
ATOM 1282 C CA . VAL A 1 156 ? 3.518 -11.695 2.455 1 84.62 156 VAL A CA 1
ATOM 1283 C C . VAL A 1 156 ? 2.857 -10.516 3.176 1 84.62 156 VAL A C 1
ATOM 1285 O O . VAL A 1 156 ? 1.928 -9.906 2.65 1 84.62 156 VAL A O 1
ATOM 1288 N N . LEU A 1 157 ? 3.285 -10.352 4.367 1 78.19 157 LEU A N 1
ATOM 1289 C CA . LEU A 1 157 ? 2.861 -9.203 5.156 1 78.19 157 LEU A CA 1
ATOM 1290 C C . LEU A 1 157 ? 3.877 -8.07 5.051 1 78.19 157 LEU A C 1
ATOM 1292 O O . LEU A 1 157 ? 5.074 -8.281 5.254 1 78.19 157 LEU A O 1
ATOM 1296 N N . THR A 1 158 ? 3.398 -6.98 4.406 1 75.38 158 THR A N 1
ATOM 1297 C CA . THR A 1 158 ? 4.285 -5.824 4.352 1 75.38 158 THR A CA 1
ATOM 1298 C C . THR A 1 158 ? 3.742 -4.684 5.211 1 75.38 158 THR A C 1
ATOM 1300 O O . THR A 1 158 ? 2.525 -4.516 5.332 1 75.38 158 THR A O 1
ATOM 1303 N N . SER A 1 159 ? 4.504 -4.301 6.109 1 73.5 159 SER A N 1
ATOM 1304 C CA . SER A 1 159 ? 4.145 -3.102 6.855 1 73.5 159 SER A CA 1
ATOM 1305 C C . SER A 1 159 ? 4.492 -1.838 6.078 1 73.5 159 SER A C 1
ATOM 1307 O O . SER A 1 159 ? 5.547 -1.764 5.441 1 73.5 159 SER A O 1
ATOM 1309 N N . ARG A 1 160 ? 3.453 -1.195 5.668 1 75.56 160 ARG A N 1
ATOM 1310 C CA . ARG A 1 160 ? 3.744 0.106 5.074 1 75.56 160 ARG A CA 1
ATOM 1311 C C . ARG A 1 160 ? 3.428 1.235 6.047 1 75.56 160 ARG A C 1
ATOM 1313 O O . ARG A 1 160 ? 2.416 1.19 6.75 1 75.56 160 ARG A O 1
ATOM 1320 N N . ASN A 1 161 ? 4.449 2.115 6.105 1 87.19 161 ASN A N 1
ATOM 1321 C CA . ASN A 1 161 ? 4.27 3.295 6.945 1 87.19 161 ASN A CA 1
ATOM 1322 C C . ASN A 1 161 ? 3.545 4.41 6.199 1 87.19 161 ASN A C 1
ATOM 1324 O O . ASN A 1 161 ? 3.85 4.684 5.035 1 87.19 161 ASN A O 1
ATOM 1328 N N . PHE A 1 162 ? 2.59 4.965 6.762 1 88.94 162 PHE A N 1
ATOM 1329 C CA . PHE A 1 162 ? 1.848 6.09 6.203 1 88.94 162 PHE A CA 1
ATOM 1330 C C . PHE A 1 162 ? 1.879 7.285 7.148 1 88.94 162 PHE A C 1
ATOM 1332 O O . PHE A 1 162 ? 2.123 7.129 8.344 1 88.94 162 PHE A O 1
ATOM 1339 N N . ILE A 1 163 ? 1.765 8.453 6.586 1 90.38 163 ILE A N 1
ATOM 1340 C CA . ILE A 1 163 ? 1.45 9.648 7.363 1 90.38 163 ILE A CA 1
ATOM 1341 C C . ILE A 1 163 ? 0.024 10.102 7.059 1 90.38 163 ILE A C 1
ATOM 1343 O O . ILE A 1 163 ? -0.436 10 5.918 1 90.38 163 ILE A O 1
ATOM 1347 N N . ARG A 1 164 ? -0.651 10.461 8.18 1 88.56 164 ARG A N 1
ATOM 1348 C CA . ARG A 1 164 ? -2.051 10.852 8.055 1 88.56 164 ARG A CA 1
ATOM 1349 C C . ARG A 1 164 ? -2.266 12.273 8.562 1 88.56 164 ARG A C 1
ATOM 1351 O O . ARG A 1 164 ? -1.535 12.75 9.43 1 88.56 164 ARG A O 1
ATOM 1358 N N . THR A 1 165 ? -3.416 12.969 7.992 1 89.75 165 THR A N 1
ATOM 1359 C CA . THR A 1 165 ? -3.682 14.383 8.242 1 89.75 165 THR A CA 1
ATOM 1360 C C . THR A 1 165 ? -2.49 15.234 7.828 1 89.75 165 THR A C 1
ATOM 1362 O O . THR A 1 165 ? -1.718 15.688 8.68 1 89.75 165 THR A O 1
ATOM 1365 N N . VAL A 1 166 ? -2.479 15.398 6.551 1 92.75 166 VAL A N 1
ATOM 1366 C CA . VAL A 1 166 ? -1.305 16.016 5.953 1 92.75 166 VAL A CA 1
ATOM 1367 C C . VAL A 1 166 ? -1.684 17.375 5.367 1 92.75 166 VAL A C 1
ATOM 1369 O O . VAL A 1 166 ? -2.832 17.594 4.973 1 92.75 166 VAL A O 1
ATOM 1372 N N . THR A 1 167 ? -0.728 18.328 5.332 1 93.62 167 THR A N 1
ATOM 1373 C CA . THR A 1 167 ? -0.909 19.656 4.746 1 93.62 167 THR A CA 1
ATOM 1374 C C . THR A 1 167 ? 0.342 20.078 3.986 1 93.62 167 THR A C 1
ATOM 1376 O O . THR A 1 167 ? 1.463 19.875 4.457 1 93.62 167 THR A O 1
ATOM 1379 N N . ASP A 1 168 ? 0.078 20.594 2.861 1 95.31 168 ASP A N 1
ATOM 1380 C CA . ASP A 1 168 ? 1.122 21.141 1.998 1 95.31 168 ASP A CA 1
ATOM 1381 C C . ASP A 1 168 ? 1.807 22.344 2.652 1 95.31 168 ASP A C 1
ATOM 1383 O O . ASP A 1 168 ? 1.138 23.234 3.16 1 95.31 168 ASP A O 1
ATOM 1387 N N . ILE A 1 169 ? 3.125 22.359 2.688 1 92.25 169 ILE A N 1
ATOM 1388 C CA . ILE A 1 169 ? 3.857 23.5 3.229 1 92.25 169 ILE A CA 1
ATOM 1389 C C . ILE A 1 169 ? 5.004 23.859 2.291 1 92.25 169 ILE A C 1
ATOM 1391 O O . ILE A 1 169 ? 5.387 23.062 1.428 1 92.25 169 ILE A O 1
ATOM 1395 N N . ARG A 1 170 ? 5.477 25.094 2.486 1 87.88 170 ARG A N 1
ATOM 1396 C CA . ARG A 1 170 ? 6.723 25.484 1.838 1 87.88 170 ARG A CA 1
ATOM 1397 C C . ARG A 1 170 ? 7.93 24.938 2.592 1 87.88 170 ARG A C 1
ATOM 1399 O O . ARG A 1 170 ? 7.828 24.609 3.773 1 87.88 170 ARG A O 1
ATOM 1406 N N . ALA A 1 171 ? 9.039 24.859 1.889 1 88.38 171 ALA A N 1
ATOM 1407 C CA . ALA A 1 171 ? 10.258 24.344 2.512 1 88.38 171 ALA A CA 1
ATOM 1408 C C . ALA A 1 171 ? 10.547 25.062 3.822 1 88.38 171 ALA A C 1
ATOM 1410 O O . ALA A 1 171 ? 10.562 26.297 3.867 1 88.38 171 ALA A O 1
ATOM 1411 N N . PRO A 1 172 ? 10.711 24.266 4.852 1 83.5 172 PRO A N 1
ATOM 1412 C CA . PRO A 1 172 ? 11.023 24.906 6.129 1 83.5 172 PRO A CA 1
ATOM 1413 C C . PRO A 1 172 ? 12.406 25.562 6.133 1 83.5 172 PRO A C 1
ATOM 1415 O O . PRO A 1 172 ? 13.344 25.047 5.523 1 83.5 172 PRO A O 1
ATOM 1418 N N . HIS A 1 173 ? 12.523 26.75 6.809 1 78.81 173 HIS A N 1
ATOM 1419 C CA . HIS A 1 173 ? 13.766 27.516 6.75 1 78.81 173 HIS A CA 1
ATOM 1420 C C . HIS A 1 173 ? 14.438 27.578 8.117 1 78.81 173 HIS A C 1
ATOM 1422 O O . HIS A 1 173 ? 15.422 28.297 8.297 1 78.81 173 HIS A O 1
ATOM 1428 N N . TYR A 1 174 ? 13.953 26.781 8.977 1 76.5 174 TYR A N 1
ATOM 1429 C CA . TYR A 1 174 ? 14.453 27.016 10.328 1 76.5 174 TYR A CA 1
ATOM 1430 C C . TYR A 1 174 ? 15.18 25.781 10.867 1 76.5 174 TYR A C 1
ATOM 1432 O O . TYR A 1 174 ? 15.586 25.75 12.031 1 76.5 174 TYR A O 1
ATOM 1440 N N . TYR A 1 175 ? 15.398 24.812 10.055 1 80.56 175 TYR A N 1
ATOM 1441 C CA . TYR A 1 175 ? 16.047 23.609 10.539 1 80.56 175 TYR A CA 1
ATOM 1442 C C . TYR A 1 175 ? 17.547 23.812 10.688 1 80.56 175 TYR A C 1
ATOM 1444 O O . TYR A 1 175 ? 18.172 24.469 9.852 1 80.56 175 TYR A O 1
ATOM 1452 N N . ASP A 1 176 ? 18.047 23.391 11.867 1 79.5 176 ASP A N 1
ATOM 1453 C CA . ASP A 1 176 ? 19.5 23.203 11.961 1 79.5 176 ASP A CA 1
ATOM 1454 C C . ASP A 1 176 ? 19.922 21.938 11.227 1 79.5 176 ASP A C 1
ATOM 1456 O O . ASP A 1 176 ? 19.641 20.812 11.672 1 79.5 176 ASP A O 1
ATOM 1460 N N . LEU A 1 177 ? 20.625 22.109 10.164 1 82.31 177 LEU A N 1
ATOM 1461 C CA . LEU A 1 177 ? 20.891 21 9.242 1 82.31 177 LEU A CA 1
ATOM 1462 C C . LEU A 1 177 ? 22.109 20.203 9.688 1 82.31 177 LEU A C 1
ATOM 1464 O O . LEU A 1 177 ? 22.438 19.172 9.102 1 82.31 177 LEU A O 1
ATOM 1468 N N . SER A 1 178 ? 22.75 20.656 10.695 1 81.62 178 SER A N 1
ATOM 1469 C CA . SER A 1 178 ? 23.984 20 11.133 1 81.62 178 SER A CA 1
ATOM 1470 C C . SER A 1 178 ? 23.734 18.562 11.562 1 81.62 178 SER A C 1
ATOM 1472 O O . SER A 1 178 ? 24.594 17.703 11.367 1 81.62 178 SER A O 1
ATOM 1474 N N . ASN A 1 179 ? 22.594 18.312 12.125 1 73.06 179 ASN A N 1
ATOM 1475 C CA . ASN A 1 179 ? 22.312 16.984 12.656 1 73.06 179 ASN A CA 1
ATOM 1476 C C . ASN A 1 179 ? 21.422 16.172 11.719 1 73.06 179 ASN A C 1
ATOM 1478 O O . ASN A 1 179 ? 20.938 15.102 12.078 1 73.06 179 ASN A O 1
ATOM 1482 N N . PHE A 1 180 ? 21.281 16.719 10.523 1 77.06 180 PHE A N 1
ATOM 1483 C CA . PHE A 1 180 ? 20.453 16.031 9.547 1 77.06 180 PHE A CA 1
ATOM 1484 C C . PHE A 1 180 ? 21.219 14.891 8.883 1 77.06 180 PHE A C 1
ATOM 1486 O O . PHE A 1 180 ? 22.375 15.055 8.508 1 77.06 180 PHE A O 1
ATOM 1493 N N . PRO A 1 181 ? 20.609 13.766 8.922 1 76.56 181 PRO A N 1
ATOM 1494 C CA . PRO A 1 181 ? 21.25 12.75 8.086 1 76.56 181 PRO A CA 1
ATOM 1495 C C . PRO A 1 181 ? 21.328 13.172 6.617 1 76.56 181 PRO A C 1
ATOM 1497 O O . PRO A 1 181 ? 20.609 14.062 6.184 1 76.56 181 PRO A O 1
ATOM 1500 N N . GLN A 1 182 ? 22.344 12.562 5.965 1 79.38 182 GLN A N 1
ATOM 1501 C CA . GLN A 1 182 ? 22.453 12.859 4.539 1 79.38 182 GLN A CA 1
ATOM 1502 C C . GLN A 1 182 ? 21.234 12.32 3.773 1 79.38 182 GLN A C 1
ATOM 1504 O O . GLN A 1 182 ? 20.938 11.133 3.838 1 79.38 182 GLN A O 1
ATOM 1509 N N . CYS A 1 183 ? 20.469 13.281 3.299 1 81.19 183 CYS A N 1
ATOM 1510 C CA . CYS A 1 183 ? 19.297 12.938 2.516 1 81.19 183 CYS A CA 1
ATOM 1511 C C . CYS A 1 183 ? 18.953 14.055 1.534 1 81.19 183 CYS A C 1
ATOM 1513 O O . CYS A 1 183 ? 19.594 15.102 1.527 1 81.19 183 CYS A O 1
ATOM 1515 N N . GLU A 1 184 ? 18.062 13.695 0.623 1 84 184 GLU A N 1
ATOM 1516 C CA . GLU A 1 184 ? 17.656 14.68 -0.375 1 84 184 GLU A CA 1
ATOM 1517 C C . GLU A 1 184 ? 17.125 15.945 0.285 1 84 184 GLU A C 1
ATOM 1519 O O . GLU A 1 184 ? 17.391 17.062 -0.17 1 84 184 GLU A O 1
ATOM 1524 N N . ALA A 1 185 ? 16.375 15.766 1.331 1 86.25 185 ALA A N 1
ATOM 1525 C CA . ALA A 1 185 ? 15.789 16.906 2.041 1 86.25 185 ALA A CA 1
ATOM 1526 C C . ALA A 1 185 ? 16.875 17.844 2.537 1 86.25 185 ALA A C 1
ATOM 1528 O O . ALA A 1 185 ? 16.75 19.062 2.424 1 86.25 185 ALA A O 1
ATOM 1529 N N . LYS A 1 186 ? 17.875 17.266 3.033 1 86.31 186 LYS A N 1
ATOM 1530 C CA . LYS A 1 186 ? 18.984 18.062 3.512 1 86.31 186 LYS A CA 1
ATOM 1531 C C . LYS A 1 186 ? 19.625 18.859 2.371 1 86.31 186 LYS A C 1
ATOM 1533 O O . LYS A 1 186 ? 19.891 20.062 2.516 1 86.31 186 LYS A O 1
ATOM 1538 N N . ARG A 1 187 ? 19.875 18.219 1.268 1 87.44 187 ARG A N 1
ATOM 1539 C CA . ARG A 1 187 ? 20.469 18.875 0.108 1 87.44 187 ARG A CA 1
ATOM 1540 C C . ARG A 1 187 ? 19.609 20.047 -0.365 1 87.44 187 ARG A C 1
ATOM 1542 O O . ARG A 1 187 ? 20.125 21.125 -0.662 1 87.44 187 ARG A O 1
ATOM 1549 N N . VAL A 1 188 ? 18.359 19.797 -0.393 1 88.25 188 VAL A N 1
ATOM 1550 C CA . VAL A 1 188 ? 17.422 20.828 -0.85 1 88.25 188 VAL A CA 1
ATOM 1551 C C . VAL A 1 188 ? 17.438 22 0.115 1 88.25 188 VAL A C 1
ATOM 1553 O O . VAL A 1 188 ? 17.469 23.156 -0.312 1 88.25 188 VAL A O 1
ATOM 1556 N N . LEU A 1 189 ? 17.359 21.703 1.332 1 89.81 189 LEU A N 1
ATOM 1557 C CA . LEU A 1 189 ? 17.359 22.766 2.34 1 89.81 189 LEU A CA 1
ATOM 1558 C C . LEU A 1 189 ? 18.656 23.547 2.328 1 89.81 189 LEU A C 1
ATOM 1560 O O . LEU A 1 189 ? 18.672 24.766 2.479 1 89.81 189 LEU A O 1
ATOM 1564 N N . GLU A 1 190 ? 19.766 22.828 2.115 1 90.25 190 GLU A N 1
ATOM 1565 C CA . GLU A 1 190 ? 21.062 23.5 2.027 1 90.25 190 GLU A CA 1
ATOM 1566 C C . GLU A 1 190 ? 21.094 24.484 0.86 1 90.25 190 GLU A C 1
ATOM 1568 O O . GLU A 1 190 ? 21.609 25.594 0.995 1 90.25 190 GLU A O 1
ATOM 1573 N N . ARG A 1 191 ? 20.641 24.047 -0.195 1 90.06 191 ARG A N 1
ATOM 1574 C CA . ARG A 1 191 ? 20.578 24.906 -1.367 1 90.06 191 ARG A CA 1
ATOM 1575 C C . ARG A 1 191 ? 19.719 26.141 -1.093 1 90.06 191 ARG A C 1
ATOM 1577 O O . ARG A 1 191 ? 20.094 27.266 -1.471 1 90.06 191 ARG A O 1
ATOM 1584 N N . LEU A 1 192 ? 18.641 25.875 -0.456 1 88.94 192 LEU A N 1
ATOM 1585 C CA . LEU A 1 192 ? 17.719 26.969 -0.15 1 88.94 192 LEU A CA 1
ATOM 1586 C C . LEU A 1 192 ? 18.344 27.953 0.834 1 88.94 192 LEU A C 1
ATOM 1588 O O . LEU A 1 192 ? 18.172 29.156 0.696 1 88.94 192 LEU A O 1
ATOM 1592 N N . TYR A 1 193 ? 18.938 27.406 1.782 1 89.12 193 TYR A N 1
ATOM 1593 C CA . TYR A 1 193 ? 19.594 28.25 2.766 1 89.12 193 TYR A CA 1
ATOM 1594 C C . TYR A 1 193 ? 20.688 29.094 2.113 1 89.12 193 TYR A C 1
ATOM 1596 O O . TYR A 1 193 ? 20.828 30.281 2.42 1 89.12 193 TYR A O 1
ATOM 1604 N N . LYS A 1 194 ? 21.422 28.516 1.232 1 90.19 194 LYS A N 1
ATOM 1605 C CA . LYS A 1 194 ? 22.469 29.234 0.507 1 90.19 194 LYS A CA 1
ATOM 1606 C C . LYS A 1 194 ? 21.875 30.344 -0.347 1 90.19 194 LYS A C 1
ATOM 1608 O O . LYS A 1 194 ? 22.422 31.453 -0.403 1 90.19 194 LYS A O 1
ATOM 1613 N N . LYS A 1 195 ? 20.828 30.047 -0.968 1 90.25 195 LYS A N 1
ATOM 1614 C CA . LYS A 1 195 ? 20.156 31.047 -1.795 1 90.25 195 LYS A CA 1
ATOM 1615 C C . LYS A 1 195 ? 19.656 32.219 -0.954 1 90.25 195 LYS A C 1
ATOM 1617 O O . LYS A 1 195 ? 19.812 33.375 -1.348 1 90.25 195 LYS A O 1
ATOM 1622 N N . ARG A 1 196 ? 19.062 31.922 0.134 1 86.88 196 ARG A N 1
ATOM 1623 C CA . ARG A 1 196 ? 18.547 32.969 1.018 1 86.88 196 ARG A CA 1
ATOM 1624 C C . ARG A 1 196 ? 19.672 33.812 1.568 1 86.88 196 ARG A C 1
ATOM 1626 O O . ARG A 1 196 ? 19.531 35.031 1.708 1 86.88 196 ARG A O 1
ATOM 1633 N N . GLU A 1 197 ? 20.719 33.156 1.876 1 88.06 197 GLU A N 1
ATOM 1634 C CA . GLU A 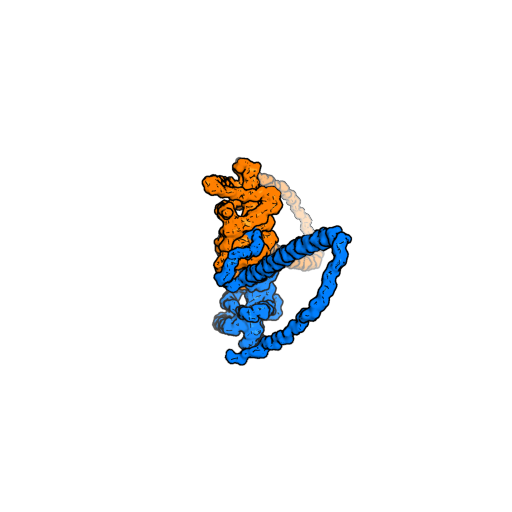1 197 ? 21.891 33.906 2.359 1 88.06 197 GLU A CA 1
ATOM 1635 C C . GLU A 1 197 ? 22.453 34.812 1.287 1 88.06 197 GLU A C 1
ATOM 1637 O O . GLU A 1 197 ? 22.828 35.969 1.58 1 88.06 197 GLU A O 1
ATOM 1642 N N . LYS A 1 198 ? 22.438 34.344 0.102 1 89.19 198 LYS A N 1
ATOM 1643 C CA . LYS A 1 198 ? 22.906 35.156 -1.015 1 89.19 198 LYS A CA 1
ATOM 1644 C C . LYS A 1 198 ? 21.984 36.344 -1.236 1 89.19 198 LYS A C 1
ATOM 1646 O O . LYS A 1 198 ? 22.453 37.469 -1.466 1 89.19 198 LYS A O 1
ATOM 1651 N N . GLU A 1 199 ? 20.734 36.062 -1.128 1 88.06 199 GLU A N 1
ATOM 1652 C CA . GLU A 1 199 ? 19.75 37.125 -1.3 1 88.06 199 GLU A CA 1
ATOM 1653 C C . GLU A 1 199 ? 19.844 38.156 -0.179 1 88.06 199 GLU A C 1
ATOM 1655 O O . GLU A 1 199 ? 19.688 39.375 -0.416 1 88.06 199 GLU A O 1
ATOM 1660 N N . ARG A 1 200 ? 20.062 37.719 0.941 1 86.38 200 ARG A N 1
ATOM 1661 C CA . ARG A 1 200 ? 20.219 38.594 2.078 1 86.38 200 ARG A CA 1
ATOM 1662 C C . ARG A 1 200 ? 21.484 39.438 1.93 1 86.38 200 ARG A C 1
ATOM 1664 O O . ARG A 1 200 ? 21.484 40.656 2.248 1 86.38 200 ARG A O 1
ATOM 1671 N N . ASP A 1 201 ? 22.516 38.844 1.437 1 87.88 201 ASP A N 1
ATOM 1672 C CA . ASP A 1 201 ? 23.766 39.531 1.2 1 87.88 201 ASP A CA 1
ATOM 1673 C C . ASP A 1 201 ? 23.609 40.594 0.111 1 87.88 201 ASP A C 1
ATOM 1675 O O . ASP A 1 201 ? 24.141 41.688 0.23 1 87.88 201 ASP A O 1
ATOM 1679 N N . GLU A 1 202 ? 22.859 40.25 -0.833 1 87.06 202 GLU A N 1
ATOM 1680 C CA . GLU A 1 202 ? 22.594 41.188 -1.924 1 87.06 202 GLU A CA 1
ATOM 1681 C C . GLU A 1 202 ? 21.719 42.344 -1.458 1 87.06 202 GLU A C 1
ATOM 1683 O O . GLU A 1 202 ? 21.953 43.5 -1.849 1 87.06 202 GLU A O 1
ATOM 1688 N N . ALA A 1 203 ? 20.859 42 -0.623 1 86.25 203 ALA A N 1
ATOM 1689 C CA . ALA A 1 203 ? 19.984 43.031 -0.074 1 86.25 203 ALA A CA 1
ATOM 1690 C C . ALA A 1 203 ? 20.766 43.969 0.846 1 86.25 203 ALA A C 1
ATOM 1692 O O . ALA A 1 203 ? 20.562 45.188 0.826 1 86.25 203 ALA A O 1
ATOM 1693 N N . ARG A 1 204 ? 21.594 43.406 1.543 1 85.06 204 ARG A N 1
ATOM 1694 C CA . ARG A 1 204 ? 22.453 44.188 2.424 1 85.06 204 ARG A CA 1
ATOM 1695 C C . ARG A 1 204 ? 23.391 45.094 1.62 1 85.06 204 ARG A C 1
ATOM 1697 O O . ARG A 1 204 ? 23.609 46.25 1.981 1 85.06 204 ARG A O 1
ATOM 1704 N N . THR A 1 205 ? 23.906 44.5 0.595 1 84.19 205 THR A N 1
ATOM 1705 C CA . THR A 1 205 ? 24.812 45.25 -0.271 1 84.19 205 THR A CA 1
ATOM 1706 C C . THR A 1 205 ? 24.062 46.375 -0.984 1 84.19 205 THR A C 1
ATOM 1708 O O . THR A 1 205 ? 24.578 47.5 -1.104 1 84.19 205 THR A O 1
ATOM 1711 N N . ARG A 1 206 ? 22.891 46.156 -1.388 1 81 206 ARG A N 1
ATOM 1712 C CA . ARG A 1 206 ? 22.078 47.156 -2.057 1 81 206 ARG A CA 1
ATOM 1713 C C . ARG A 1 206 ? 21.688 48.281 -1.093 1 81 206 ARG A C 1
ATOM 1715 O O . ARG A 1 206 ? 21.703 49.469 -1.461 1 81 206 ARG A O 1
ATOM 1722 N N . ARG A 1 207 ? 21.375 47.938 0.089 1 83.5 207 ARG A N 1
ATOM 1723 C CA . ARG A 1 207 ? 21.047 48.938 1.098 1 83.5 207 ARG A CA 1
ATOM 1724 C C . ARG A 1 207 ? 22.25 49.812 1.427 1 83.5 207 ARG A C 1
ATOM 1726 O O . ARG A 1 207 ? 22.125 51.031 1.609 1 83.5 207 ARG A O 1
ATOM 1733 N N . ARG A 1 208 ? 23.438 49.219 1.487 1 80.94 208 ARG A N 1
ATOM 1734 C CA . ARG A 1 208 ? 24.672 49.938 1.767 1 80.94 208 ARG A CA 1
ATOM 1735 C C . ARG A 1 208 ? 25.016 50.906 0.628 1 80.94 208 ARG A C 1
ATOM 1737 O O . ARG A 1 208 ? 25.453 52.031 0.867 1 80.94 208 ARG A O 1
ATOM 1744 N N . THR A 1 209 ? 24.766 50.5 -0.562 1 80.19 209 THR A N 1
ATOM 1745 C CA . THR A 1 209 ? 25.047 51.312 -1.73 1 80.19 209 THR A CA 1
ATOM 1746 C C . THR A 1 209 ? 24.078 52.5 -1.825 1 80.19 209 THR A C 1
ATOM 1748 O O . THR A 1 209 ? 24.469 53.594 -2.186 1 80.19 209 THR A O 1
ATOM 1751 N N . ASN A 1 210 ? 22.906 52.312 -1.456 1 74.62 210 ASN A N 1
ATOM 1752 C CA . ASN A 1 210 ? 21.906 53.375 -1.487 1 74.62 210 ASN A CA 1
ATOM 1753 C C . ASN A 1 210 ? 22.156 54.406 -0.382 1 74.62 210 ASN A C 1
ATOM 1755 O O . ASN A 1 210 ? 21.969 55.594 -0.59 1 74.62 210 ASN A O 1
ATOM 1759 N N . ASN A 1 211 ? 22.562 54 0.703 1 72.94 211 ASN A N 1
ATOM 1760 C CA . ASN A 1 211 ? 22.891 54.906 1.798 1 72.94 211 ASN A CA 1
ATOM 1761 C C . ASN A 1 211 ? 24.125 55.75 1.481 1 72.94 211 ASN A C 1
ATOM 1763 O O . ASN A 1 211 ? 24.188 56.906 1.837 1 72.94 211 ASN A O 1
ATOM 1767 N N . THR A 1 212 ? 25.078 55.25 0.822 1 70.62 212 THR A N 1
ATOM 1768 C CA . THR A 1 212 ? 26.281 55.969 0.442 1 70.62 212 THR A CA 1
ATOM 1769 C C . THR A 1 212 ? 25.969 57.031 -0.604 1 70.62 212 THR A C 1
ATOM 1771 O O . THR A 1 212 ? 26.531 58.156 -0.567 1 70.62 212 THR A O 1
ATOM 1774 N N . TYR A 1 213 ? 25.062 56.781 -1.433 1 67.38 213 TYR A N 1
ATOM 1775 C CA . TYR A 1 213 ? 24.688 57.75 -2.441 1 67.38 213 TYR A CA 1
ATOM 1776 C C . TYR A 1 213 ? 23.891 58.906 -1.822 1 67.38 213 TYR A C 1
ATOM 1778 O O . TYR A 1 213 ? 23.953 60.031 -2.281 1 67.38 213 TYR A O 1
ATOM 1786 N N . GLY A 1 214 ? 23.203 58.688 -0.824 1 62.09 214 GLY A N 1
ATOM 1787 C CA . GLY A 1 214 ? 22.453 59.75 -0.155 1 62.09 214 GLY A CA 1
ATOM 1788 C C . GLY A 1 214 ? 23.328 60.719 0.589 1 62.09 214 GLY A C 1
ATOM 1789 O O . GLY A 1 214 ? 23.047 61.938 0.601 1 62.09 214 GLY A O 1
ATOM 1790 N N . VAL A 1 215 ? 24.391 60.312 1.052 1 64.25 215 VAL A N 1
ATOM 1791 C CA . VAL A 1 215 ? 25.312 61.188 1.775 1 64.25 215 VAL A CA 1
ATOM 1792 C C . VAL A 1 215 ? 26.094 62.031 0.786 1 64.25 215 VAL A C 1
ATOM 1794 O O . VAL A 1 215 ? 26.328 63.219 1.021 1 64.25 215 VAL A O 1
ATOM 1797 N N . TYR A 1 216 ? 26.438 61.562 -0.39 1 60.22 216 TYR A N 1
ATOM 1798 C CA . TYR A 1 216 ? 27.219 62.312 -1.371 1 60.22 216 TYR A CA 1
ATOM 1799 C C . TYR A 1 216 ? 26.375 63.375 -2.033 1 60.22 216 TYR A C 1
ATOM 1801 O O . TYR A 1 216 ? 26.875 64.438 -2.361 1 60.22 216 TYR A O 1
ATOM 1809 N N . LYS A 1 217 ? 25.219 62.906 -2.143 1 55.19 217 LYS A N 1
ATOM 1810 C CA . LYS A 1 217 ? 24.359 63.938 -2.754 1 55.19 217 LYS A CA 1
ATOM 1811 C C . LYS A 1 217 ? 24.156 65.125 -1.808 1 55.19 217 LYS A C 1
ATOM 1813 O O . LYS A 1 217 ? 24.094 66.25 -2.246 1 55.19 217 LYS A O 1
ATOM 1818 N N . LYS A 1 218 ? 24.094 65 -0.53 1 59.5 218 LYS A N 1
ATOM 1819 C CA . LYS A 1 218 ? 23.906 66.062 0.423 1 59.5 218 LYS A CA 1
ATOM 1820 C C . LYS A 1 218 ? 25.172 66.938 0.504 1 59.5 218 LYS A C 1
ATOM 1822 O O . LYS A 1 218 ? 25.078 68.188 0.654 1 59.5 218 LYS A O 1
ATOM 1827 N N . SER A 1 219 ? 26.312 66.438 0.289 1 60.19 219 SER A N 1
ATOM 1828 C CA . SER A 1 219 ? 27.547 67.188 0.34 1 60.19 219 SER A CA 1
ATOM 1829 C C . SER A 1 219 ? 27.734 68.062 -0.916 1 60.19 219 SER A C 1
ATOM 1831 O O . SER A 1 219 ? 28.219 69.188 -0.843 1 60.19 219 SER A O 1
ATOM 1833 N N . GLU A 1 220 ? 27.328 67.5 -2.023 1 58.56 220 GLU A N 1
ATOM 1834 C CA . GLU A 1 220 ? 27.422 68.25 -3.256 1 58.56 220 GLU A CA 1
ATOM 1835 C C . GLU A 1 220 ? 26.406 69.375 -3.27 1 58.56 220 GLU A C 1
ATOM 1837 O O . GLU A 1 220 ? 26.719 70.5 -3.75 1 58.56 220 GLU A O 1
ATOM 1842 N N . GLU A 1 221 ? 25.281 69.188 -2.713 1 57.62 221 GLU A N 1
ATOM 1843 C CA . GLU A 1 221 ? 24.281 70.25 -2.641 1 57.62 221 GLU A CA 1
ATOM 1844 C C . GLU A 1 221 ? 24.688 71.375 -1.654 1 57.62 221 GLU A C 1
ATOM 1846 O O . GLU A 1 221 ? 24.453 72.5 -1.896 1 57.62 221 GLU A O 1
ATOM 1851 N N . SER A 1 222 ? 25.344 71.062 -0.622 1 58.12 222 SER A N 1
ATOM 1852 C CA . SER A 1 222 ? 25.859 72.062 0.312 1 58.12 222 SER A CA 1
ATOM 1853 C C . SER A 1 222 ? 27.047 72.812 -0.294 1 58.12 222 SER A C 1
ATOM 1855 O O . SER A 1 222 ? 27.234 74 -0.017 1 58.12 222 SER A O 1
ATOM 1857 N N . LEU A 1 223 ? 27.75 72.188 -1.253 1 56.09 223 LEU A N 1
ATOM 1858 C CA . LEU A 1 223 ? 28.859 72.812 -1.93 1 56.09 223 LEU A CA 1
ATOM 1859 C C . LEU A 1 223 ? 28.344 73.75 -3.014 1 56.09 223 LEU A C 1
ATOM 1861 O O . LEU A 1 223 ? 28.906 74.812 -3.242 1 56.09 223 LEU A O 1
ATOM 1865 N N . VAL A 1 224 ? 27.188 73.375 -3.57 1 57.5 224 VAL A N 1
ATOM 1866 C CA . VAL A 1 224 ? 26.625 74.25 -4.605 1 57.5 224 VAL A CA 1
ATOM 1867 C C . VAL A 1 224 ? 25.984 75.438 -3.961 1 57.5 224 VAL A C 1
ATOM 1869 O O . VAL A 1 224 ? 26.078 76.562 -4.496 1 57.5 224 VAL A O 1
ATOM 1872 N N . TYR A 1 225 ? 25.422 75.25 -2.75 1 53.38 225 TYR A N 1
ATOM 1873 C CA . TYR A 1 225 ? 24.859 76.438 -2.07 1 53.38 225 TYR A CA 1
ATOM 1874 C C . TYR A 1 225 ? 25.969 77.375 -1.544 1 53.38 225 TYR A C 1
ATOM 1876 O O . TYR A 1 225 ? 25.828 78.562 -1.559 1 53.38 225 TYR A O 1
ATOM 1884 N N . SER A 1 226 ? 27.094 76.688 -1.161 1 54 226 SER A N 1
ATOM 1885 C CA . SER A 1 226 ? 28.188 77.5 -0.667 1 54 226 SER A CA 1
ATOM 1886 C C . SER A 1 226 ? 28.891 78.25 -1.808 1 54 226 SER A C 1
ATOM 1888 O O . SER A 1 226 ? 29.297 79.375 -1.652 1 54 226 SER A O 1
ATOM 1890 N N . GLN A 1 227 ? 28.906 77.625 -2.967 1 50.34 227 GLN A N 1
ATOM 1891 C CA . GLN A 1 227 ? 29.531 78.25 -4.102 1 50.34 227 GLN A CA 1
ATOM 1892 C C . GLN A 1 227 ? 28.641 79.375 -4.68 1 50.34 227 GLN A C 1
ATOM 1894 O O . GLN A 1 227 ? 29.141 80.375 -5.145 1 50.34 227 GLN A O 1
ATOM 1899 N N . THR A 1 228 ? 27.328 79.125 -4.57 1 49.53 228 THR A N 1
ATOM 1900 C CA . THR A 1 228 ? 26.438 80.188 -5.082 1 49.53 228 THR A CA 1
ATOM 1901 C C . THR A 1 228 ? 26.391 81.375 -4.129 1 49.53 228 THR A C 1
ATOM 1903 O O . THR A 1 228 ? 26.25 82.5 -4.562 1 49.53 228 THR A O 1
ATOM 1906 N N . GLU A 1 229 ? 26.531 81.062 -2.873 1 46.84 229 GLU A N 1
ATOM 1907 C CA . GLU A 1 229 ? 26.594 82.188 -1.932 1 46.84 229 GLU A CA 1
ATOM 1908 C C . GLU A 1 229 ? 27.922 82.938 -2.045 1 46.84 229 GLU A C 1
ATOM 1910 O O . GLU A 1 229 ? 27.984 84.188 -1.884 1 46.84 229 GLU A O 1
ATOM 1915 N N . LEU A 1 230 ? 29.062 82.25 -2.357 1 44.28 230 LEU A N 1
ATOM 1916 C CA . LEU A 1 230 ? 30.359 82.875 -2.529 1 44.28 230 LEU A CA 1
ATOM 1917 C C . LEU A 1 230 ? 30.375 83.688 -3.805 1 44.28 230 LEU A C 1
ATOM 1919 O O . LEU A 1 230 ? 31 84.75 -3.844 1 44.28 230 LEU A O 1
ATOM 1923 N N . TYR A 1 231 ? 29.656 83.188 -4.867 1 44.41 231 TYR A N 1
ATOM 1924 C CA . TYR A 1 231 ? 29.641 84 -6.086 1 44.41 231 TYR A CA 1
ATOM 1925 C C . TYR A 1 231 ? 28.875 85.312 -5.875 1 44.41 231 TYR A C 1
ATOM 1927 O O . TYR A 1 231 ? 29.062 86.312 -6.613 1 44.41 231 TYR A O 1
ATOM 1935 N N . ARG A 1 232 ? 27.766 85.25 -5.09 1 38.91 232 ARG A N 1
ATOM 1936 C CA . ARG A 1 232 ? 27.078 86.562 -4.891 1 38.91 232 ARG A CA 1
ATOM 1937 C C . ARG A 1 232 ? 27.969 87.5 -4.113 1 38.91 232 ARG A C 1
ATOM 1939 O O . ARG A 1 232 ? 27.938 88.75 -4.363 1 38.91 232 ARG A O 1
ATOM 1946 N N . ASN A 1 233 ? 28.625 87.062 -3.092 1 35.19 233 ASN A N 1
ATOM 1947 C CA . ASN A 1 233 ? 29.375 88 -2.258 1 35.19 233 ASN A CA 1
ATOM 1948 C C . ASN A 1 233 ? 30.641 88.438 -2.949 1 35.19 233 ASN A C 1
ATOM 1950 O O . ASN A 1 233 ? 31.281 89.438 -2.508 1 35.19 233 ASN A O 1
ATOM 1954 N N . ASN A 1 234 ? 31.328 87.562 -3.684 1 34 234 ASN A N 1
ATOM 1955 C CA . ASN A 1 234 ? 32.625 87.938 -4.207 1 34 234 ASN A CA 1
ATOM 1956 C C . ASN A 1 234 ? 32.5 89 -5.277 1 34 234 ASN A C 1
ATOM 1958 O O . ASN A 1 234 ? 33.469 89.312 -5.988 1 34 234 ASN A O 1
ATOM 1962 N N . LYS A 1 235 ? 31.359 89.438 -5.855 1 31.58 235 LYS A N 1
ATOM 1963 C CA . LYS A 1 235 ? 31.453 90.5 -6.82 1 31.58 235 LYS A CA 1
ATOM 1964 C C . LYS A 1 235 ? 32.156 91.688 -6.223 1 31.58 235 LYS A C 1
ATOM 1966 O O . LYS A 1 235 ? 32.344 92.75 -6.887 1 31.58 235 LYS A O 1
ATOM 1971 N N . MET A 1 236 ? 32.094 91.875 -4.902 1 32.19 236 MET A N 1
ATOM 1972 C CA . MET A 1 236 ? 32.688 93.188 -4.504 1 32.19 236 MET A CA 1
ATOM 1973 C C . MET A 1 236 ? 34.219 93.125 -4.691 1 32.19 236 MET A C 1
ATOM 1975 O O . MET A 1 236 ? 34.781 94.062 -5.223 1 32.19 236 MET A O 1
ATOM 1979 N N . HIS A 1 237 ? 35.094 92.5 -3.807 1 28.91 237 HIS A N 1
ATOM 1980 C CA . HIS A 1 237 ? 36.469 92.938 -3.592 1 28.91 237 HIS A CA 1
ATOM 1981 C C . HIS A 1 237 ? 37.438 92.312 -4.594 1 28.91 237 HIS A C 1
ATOM 1983 O O . HIS A 1 237 ? 37.594 91.062 -4.594 1 28.91 237 HIS A O 1
ATOM 1989 N N . LYS A 1 238 ? 37.531 92.625 -5.918 1 26.7 238 LYS A N 1
ATOM 1990 C CA . LYS A 1 238 ? 38.438 92 -6.902 1 26.7 238 LYS A CA 1
ATOM 1991 C C . LYS A 1 238 ? 39.875 91.938 -6.355 1 26.7 238 LYS A C 1
ATOM 1993 O O . LYS A 1 238 ? 40.781 91.562 -7.082 1 26.7 238 LYS A O 1
ATOM 1998 N N . LYS A 1 239 ? 40.312 92.625 -5.352 1 27.88 239 LYS A N 1
ATOM 1999 C CA . LYS A 1 239 ? 41.75 92.875 -5.547 1 27.88 239 LYS A CA 1
ATOM 2000 C C . LYS A 1 239 ? 42.562 91.625 -5.344 1 27.88 239 LYS A C 1
ATOM 2002 O O . LYS A 1 239 ? 43.781 91.688 -5.109 1 27.88 239 LYS A O 1
ATOM 2007 N N . LYS A 1 240 ? 42.031 90.438 -5.527 1 22.98 240 LYS A N 1
ATOM 2008 C CA . LYS A 1 240 ? 42.531 89.25 -4.855 1 22.98 240 LYS A CA 1
ATOM 2009 C C . LYS A 1 240 ? 43.906 88.812 -5.375 1 22.98 240 LYS A C 1
ATOM 2011 O O . LYS A 1 240 ? 44.188 89 -6.562 1 22.98 240 LYS A O 1
ATOM 2016 N N . ASN A 1 241 ? 44.938 88.438 -4.434 1 20.28 241 ASN A N 1
ATOM 2017 C CA . ASN A 1 241 ? 46.344 88.125 -4.148 1 20.28 241 ASN A CA 1
ATOM 2018 C C . ASN A 1 241 ? 46.844 86.938 -4.953 1 20.28 241 ASN A C 1
ATOM 2020 O O . ASN A 1 241 ? 46.281 85.812 -4.855 1 20.28 241 ASN A O 1
ATOM 2024 N N . TYR A 1 242 ? 47.406 87 -6.23 1 20.86 242 TYR A N 1
ATOM 2025 C CA . TYR A 1 242 ? 47.938 86.125 -7.242 1 20.86 242 TYR A CA 1
ATOM 2026 C C . TYR A 1 242 ? 49.031 85.25 -6.672 1 20.86 242 TYR A C 1
ATOM 2028 O O . TYR A 1 242 ? 49.719 84.5 -7.414 1 20.86 242 TYR A O 1
ATOM 2036 N N . GLY A 1 243 ? 49.25 85.125 -5.316 1 18.58 243 GLY A N 1
ATOM 2037 C CA . GLY A 1 243 ? 50.562 84.562 -5.035 1 18.58 243 GLY A CA 1
ATOM 2038 C C . GLY A 1 243 ? 50.812 83.188 -5.625 1 18.58 243 GLY A C 1
ATOM 2039 O O . GLY A 1 243 ? 49.844 82.5 -5.898 1 18.58 243 GLY A O 1
ATOM 2040 N N . THR A 1 244 ? 51.906 82.812 -6.309 1 21.2 244 THR A N 1
ATOM 2041 C CA . THR A 1 244 ? 52.656 81.938 -7.23 1 21.2 244 THR A CA 1
ATOM 2042 C C . THR A 1 244 ? 52.906 80.562 -6.609 1 21.2 244 THR A C 1
ATOM 2044 O O . THR A 1 244 ? 53.531 79.688 -7.234 1 21.2 244 THR A O 1
ATOM 2047 N N . SER A 1 245 ? 52.438 80.188 -5.363 1 19.12 245 SER A N 1
ATOM 2048 C CA . SER A 1 245 ? 53.344 79.188 -4.746 1 19.12 245 SER A CA 1
ATOM 2049 C C . SER A 1 245 ? 53.344 77.875 -5.531 1 19.12 245 SER A C 1
ATOM 2051 O O . SER A 1 245 ? 52.281 77.438 -6.027 1 19.12 245 SER A O 1
ATOM 2053 N N . GLN A 1 246 ? 54.438 77.312 -6.102 1 19.88 246 GLN A N 1
ATOM 2054 C CA . GLN A 1 246 ? 55.156 76.375 -6.941 1 19.88 246 GLN A CA 1
ATOM 2055 C C . GLN A 1 246 ? 54.969 74.938 -6.422 1 19.88 246 GLN A C 1
ATOM 2057 O O . GLN A 1 246 ? 55.312 74 -7.117 1 19.88 246 GLN A O 1
ATOM 2062 N N . GLU A 1 247 ? 54.625 74.688 -5.18 1 19.19 247 GLU A N 1
ATOM 2063 C CA . GLU A 1 247 ? 55.469 73.625 -4.617 1 19.19 247 GLU A CA 1
ATOM 2064 C C . GLU A 1 247 ? 55.031 72.25 -5.113 1 19.19 247 GLU A C 1
ATOM 2066 O O . GLU A 1 247 ? 55.75 71.25 -4.969 1 19.19 247 GLU A O 1
ATOM 2071 N N . ARG A 1 248 ? 53.812 72 -5.719 1 16.92 248 ARG A N 1
ATOM 2072 C CA . ARG A 1 248 ? 53.219 70.812 -5.164 1 16.92 248 ARG A CA 1
ATOM 2073 C C . ARG A 1 248 ? 54.094 69.562 -5.48 1 16.92 248 ARG A C 1
ATOM 2075 O O . ARG A 1 248 ? 54.438 68.812 -4.582 1 16.92 248 ARG A O 1
ATOM 2082 N N . ASN A 1 249 ? 53.594 68.562 -6.297 1 17.2 249 ASN A N 1
ATOM 2083 C CA . ASN A 1 249 ? 53.125 67.188 -5.988 1 17.2 249 ASN A CA 1
ATOM 2084 C C . ASN A 1 249 ? 54.156 66.188 -6.418 1 17.2 249 ASN A C 1
ATOM 2086 O O . ASN A 1 249 ? 54.25 65.812 -7.598 1 17.2 249 ASN A O 1
ATOM 2090 N N . SER A 1 250 ? 55.406 66.25 -6.125 1 19.19 250 SER A N 1
ATOM 2091 C CA . SER A 1 250 ? 56.281 65.25 -6.656 1 19.19 250 SER A CA 1
ATOM 2092 C C . SER A 1 250 ? 55.906 63.844 -6.105 1 19.19 250 SER A C 1
ATOM 2094 O O . SER A 1 250 ? 56.719 62.906 -6.219 1 19.19 250 SER A O 1
ATOM 2096 N N . SER A 1 251 ? 54.656 63.5 -5.734 1 17.83 251 SER A N 1
ATOM 2097 C CA . SER A 1 251 ? 54.531 62.281 -4.969 1 17.83 251 SER A CA 1
ATOM 2098 C C . SER A 1 251 ? 55.188 61.094 -5.688 1 17.83 251 SER A C 1
ATOM 2100 O O . SER A 1 251 ? 55.219 61.062 -6.918 1 17.83 251 SER A O 1
ATOM 2102 N N . GLN A 1 252 ? 55.844 60.156 -4.934 1 18.17 252 GLN A N 1
ATOM 2103 C CA . GLN A 1 252 ? 56.719 59 -4.633 1 18.17 252 GLN A CA 1
ATOM 2104 C C . GLN A 1 252 ? 56.156 57.719 -5.273 1 18.17 252 GLN A C 1
ATOM 2106 O O . GLN A 1 252 ? 54.938 57.562 -5.379 1 18.17 252 GLN A O 1
ATOM 2111 N N . ASN A 1 253 ? 57 57 -6.086 1 19.34 253 ASN A N 1
ATOM 2112 C CA . ASN A 1 253 ? 57.219 55.781 -6.844 1 19.34 253 ASN A CA 1
ATOM 2113 C C . ASN A 1 253 ? 56.906 54.562 -6 1 19.34 253 ASN A C 1
ATOM 2115 O O . ASN A 1 253 ? 57.75 54.125 -5.188 1 19.34 253 ASN A O 1
ATOM 2119 N N . LEU A 1 254 ? 55.719 54.438 -5.324 1 16.56 254 LEU A N 1
ATOM 2120 C CA . LEU A 1 254 ? 55.469 53.312 -4.426 1 16.56 254 LEU A CA 1
ATOM 2121 C C . LEU A 1 254 ? 55.875 52 -5.074 1 16.56 254 LEU A C 1
ATOM 2123 O O . LEU A 1 254 ? 56.031 51.938 -6.293 1 16.56 254 LEU A O 1
ATOM 2127 N N . ASP A 1 255 ? 55.094 50.906 -4.812 1 16.22 255 ASP A N 1
ATOM 2128 C CA . ASP A 1 255 ? 55 49.625 -4.066 1 16.22 255 ASP A CA 1
ATOM 2129 C C . ASP A 1 255 ? 55.094 48.438 -5 1 16.22 255 ASP A C 1
ATOM 2131 O O . ASP A 1 255 ? 54.219 48.25 -5.859 1 16.22 255 ASP A O 1
ATOM 2135 N N . ARG A 1 256 ? 56.312 48.094 -5.555 1 18.62 256 ARG A N 1
ATOM 2136 C CA . ARG A 1 256 ? 56.562 46.812 -6.195 1 18.62 256 ARG A CA 1
ATOM 2137 C C . ARG A 1 256 ? 56.094 45.656 -5.32 1 18.62 256 ARG A C 1
ATOM 2139 O O . ARG A 1 256 ? 56.781 45.219 -4.41 1 18.62 256 ARG A O 1
ATOM 2146 N N . LYS A 1 257 ? 54.938 45.75 -4.664 1 17.05 257 LYS A N 1
ATOM 2147 C CA . LYS A 1 257 ? 54.688 44.75 -3.635 1 17.05 257 LYS A CA 1
ATOM 2148 C C . LYS A 1 257 ? 54.969 43.344 -4.156 1 17.05 257 LYS A C 1
ATOM 2150 O O . LYS A 1 257 ? 55.688 42.594 -3.533 1 17.05 257 LYS A O 1
ATOM 2155 N N . ASN A 1 258 ? 54 42.562 -4.098 1 15.81 258 ASN A N 1
ATOM 2156 C CA . ASN A 1 258 ? 53.656 41.469 -3.193 1 15.81 258 ASN A CA 1
ATOM 2157 C C . ASN A 1 258 ? 53.875 40.125 -3.846 1 15.81 258 ASN A C 1
ATOM 2159 O O . ASN A 1 258 ? 53.594 39.094 -3.254 1 15.81 258 ASN A O 1
ATOM 2163 N N . LYS A 1 259 ? 53.906 40 -5.199 1 17.55 259 LYS A N 1
ATOM 2164 C CA . LYS A 1 259 ? 53.25 38.688 -5.418 1 17.55 259 LYS A CA 1
ATOM 2165 C C . LYS A 1 259 ? 54.156 37.562 -4.961 1 17.55 259 LYS A C 1
ATOM 2167 O O . LYS A 1 259 ? 53.781 36.375 -5.023 1 17.55 259 LYS A O 1
ATOM 2172 N N . ALA A 1 260 ? 55.5 37.719 -4.918 1 16.31 260 ALA A N 1
ATOM 2173 C CA . ALA A 1 260 ? 56.25 36.469 -5.082 1 16.31 260 ALA A CA 1
ATOM 2174 C C . ALA A 1 260 ? 56.031 35.531 -3.918 1 16.31 260 ALA A C 1
ATOM 2176 O O . ALA A 1 260 ? 56.312 34.312 -4.016 1 16.31 260 ALA A O 1
ATOM 2177 N N . CYS A 1 261 ? 55.625 35.938 -2.641 1 15.38 261 CYS A N 1
ATOM 2178 C CA . CYS A 1 261 ? 56.344 35.125 -1.642 1 15.38 261 CYS A CA 1
ATOM 2179 C C . CYS A 1 261 ? 56.25 33.656 -1.982 1 15.38 261 CYS A C 1
ATOM 2181 O O . CYS A 1 261 ? 55.375 33.25 -2.764 1 15.38 261 CYS A O 1
ATOM 2183 N N . GLN A 1 262 ? 56.062 32.812 -0.878 1 15.48 262 GLN A N 1
ATOM 2184 C CA . GLN A 1 262 ? 56.719 31.891 0.056 1 15.48 262 GLN A CA 1
ATOM 2185 C C . GLN A 1 262 ? 56.344 30.453 -0.252 1 15.48 262 GLN A C 1
ATOM 2187 O O . GLN A 1 262 ? 55.156 30.141 -0.474 1 15.48 262 GLN A O 1
ATOM 2192 N N . ILE A 1 263 ? 57.344 29.469 -0.419 1 18 263 ILE A N 1
ATOM 2193 C CA . ILE A 1 263 ? 58.031 28.188 -0.343 1 18 263 ILE A CA 1
ATOM 2194 C C . ILE A 1 263 ? 57.406 27.328 0.753 1 18 263 ILE A C 1
ATOM 2196 O O . ILE A 1 263 ? 57.062 26.172 0.519 1 18 263 ILE A O 1
ATOM 2200 N N . ILE A 1 264 ? 57.656 27.703 2.121 1 17.91 264 ILE A N 1
ATOM 2201 C CA . ILE A 1 264 ? 58.25 26.828 3.123 1 17.91 264 ILE A CA 1
ATOM 2202 C C . ILE A 1 264 ? 57.156 25.984 3.773 1 17.91 264 ILE A C 1
ATOM 2204 O O . ILE A 1 264 ? 56.094 26.5 4.176 1 17.91 264 ILE A O 1
ATOM 2208 N N . MET B 1 1 ? 4.695 34.094 20.609 1 29.64 1 MET B N 1
ATOM 2209 C CA . MET B 1 1 ? 3.846 33.719 19.484 1 29.64 1 MET B CA 1
ATOM 2210 C C . MET B 1 1 ? 3.283 32.312 19.672 1 29.64 1 MET B C 1
ATOM 2212 O O . MET B 1 1 ? 3.949 31.328 19.344 1 29.64 1 MET B O 1
ATOM 2216 N N . PRO B 1 2 ? 2.674 31.953 20.719 1 36.78 2 PRO B N 1
ATOM 2217 C CA . PRO B 1 2 ? 2.162 30.656 21.172 1 36.78 2 PRO B CA 1
ATOM 2218 C C . PRO B 1 2 ? 1.038 30.125 20.281 1 36.78 2 PRO B C 1
ATOM 2220 O O . PRO B 1 2 ? 0.361 29.156 20.656 1 36.78 2 PRO B O 1
ATOM 2223 N N . PRO B 1 3 ? 0.405 31 19.422 1 41.28 3 PRO B N 1
ATOM 2224 C CA . PRO B 1 3 ? -0.894 30.562 18.891 1 41.28 3 PRO B CA 1
ATOM 2225 C C . PRO B 1 3 ? -0.84 29.188 18.25 1 41.28 3 PRO B C 1
ATOM 2227 O O . PRO B 1 3 ? -1.802 28.422 18.328 1 41.28 3 PRO B O 1
ATOM 2230 N N . VAL B 1 4 ? 0.06 29.078 17.344 1 43.31 4 VAL B N 1
ATOM 2231 C CA . VAL B 1 4 ? 0.02 27.969 16.406 1 43.31 4 VAL B CA 1
ATOM 2232 C C . VAL B 1 4 ? 0.312 26.656 17.141 1 43.31 4 VAL B C 1
ATOM 2234 O O . VAL B 1 4 ? 0.001 25.578 16.641 1 43.31 4 VAL B O 1
ATOM 2237 N N . GLY B 1 5 ? 0.984 26.781 18.266 1 42.88 5 GLY B N 1
ATOM 2238 C CA . GLY B 1 5 ? 1.204 25.531 18.984 1 42.88 5 GLY B CA 1
ATOM 2239 C C . GLY B 1 5 ? -0.078 24.781 19.266 1 42.88 5 GLY B C 1
ATOM 2240 O O . GLY B 1 5 ? -0.088 23.547 19.266 1 42.88 5 GLY B O 1
ATOM 2241 N N . MET B 1 6 ? -1.092 25.594 19.609 1 42.56 6 MET B N 1
ATOM 2242 C CA . MET B 1 6 ? -2.334 25.031 20.125 1 42.56 6 MET B CA 1
ATOM 2243 C C . MET B 1 6 ? -3.139 24.359 19.016 1 42.56 6 MET B C 1
ATOM 2245 O O . MET B 1 6 ? -3.953 23.484 19.266 1 42.56 6 MET B O 1
ATOM 2249 N N . LEU B 1 7 ? -2.922 24.969 17.906 1 46.94 7 LEU B N 1
ATOM 2250 C CA . LEU B 1 7 ? -3.727 24.359 16.844 1 46.94 7 LEU B CA 1
ATOM 2251 C C . LEU B 1 7 ? -3.402 22.891 16.688 1 46.94 7 LEU B C 1
ATOM 2253 O O . LEU B 1 7 ? -4.266 22.094 16.312 1 46.94 7 LEU B O 1
ATOM 2257 N N . HIS B 1 8 ? -2.107 22.641 16.984 1 47.44 8 HIS B N 1
ATOM 2258 C CA . HIS B 1 8 ? -1.711 21.266 16.781 1 47.44 8 HIS B CA 1
ATOM 2259 C C . HIS B 1 8 ? -2.602 20.312 17.578 1 47.44 8 HIS B C 1
ATOM 2261 O O . HIS B 1 8 ? -2.9 19.203 17.125 1 47.44 8 HIS B O 1
ATOM 2267 N N . ARG B 1 9 ? -2.873 20.891 18.781 1 43.69 9 ARG B N 1
ATOM 2268 C CA . ARG B 1 9 ? -3.658 20 19.625 1 43.69 9 ARG B CA 1
ATOM 2269 C C . ARG B 1 9 ? -5.078 19.844 19.078 1 43.69 9 ARG B C 1
ATOM 2271 O O . ARG B 1 9 ? -5.82 18.953 19.5 1 43.69 9 ARG B O 1
ATOM 2278 N N . ILE B 1 10 ? -5.371 20.984 18.547 1 46.47 10 ILE B N 1
ATOM 2279 C CA . ILE B 1 10 ? -6.766 20.828 18.156 1 46.47 10 ILE B CA 1
ATOM 2280 C C . ILE B 1 10 ? -6.887 19.781 17.062 1 46.47 10 ILE B C 1
ATOM 2282 O O . ILE B 1 10 ? -7.684 19.938 16.125 1 46.47 10 ILE B O 1
ATOM 2286 N N . LEU B 1 11 ? -5.754 19.172 16.984 1 47.59 11 LEU B N 1
ATOM 2287 C CA . LEU B 1 11 ? -5.945 18.172 15.938 1 47.59 11 LEU B CA 1
ATOM 2288 C C . LEU B 1 11 ? -7.094 17.234 16.297 1 47.59 11 LEU B C 1
ATOM 2290 O O . LEU B 1 11 ? -7.031 16.516 17.297 1 47.59 11 LEU B O 1
ATOM 2294 N N . ILE B 1 12 ? -8.289 17.797 15.992 1 52.06 12 ILE B N 1
ATOM 2295 C CA . ILE B 1 12 ? -9.461 16.938 16.062 1 52.06 12 ILE B CA 1
ATOM 2296 C C . ILE B 1 12 ? -9.117 15.555 15.516 1 52.06 12 ILE B C 1
ATOM 2298 O O . ILE B 1 12 ? -8.656 15.43 14.375 1 52.06 12 ILE B O 1
ATOM 2302 N N . PRO B 1 13 ? -9.117 14.609 16.422 1 56.94 13 PRO B N 1
ATOM 2303 C CA . PRO B 1 13 ? -9.211 13.312 15.742 1 56.94 13 PRO B CA 1
ATOM 2304 C C . PRO B 1 13 ? -10.07 13.367 14.484 1 56.94 13 PRO B C 1
ATOM 2306 O O . PRO B 1 13 ? -10.781 14.352 14.25 1 56.94 13 PRO B O 1
ATOM 2309 N N . ASN B 1 14 ? -10.117 12.336 13.688 1 70.56 14 ASN B N 1
ATOM 2310 C CA . ASN B 1 14 ? -10.969 12.242 12.508 1 70.56 14 ASN B CA 1
ATOM 2311 C C . ASN B 1 14 ? -12.43 12.562 12.844 1 70.56 14 ASN B C 1
ATOM 2313 O O . ASN B 1 14 ? -13.016 11.93 13.719 1 70.56 14 ASN B O 1
ATOM 2317 N N . CYS B 1 15 ? -12.945 13.797 12.609 1 86.31 15 CYS B N 1
ATOM 2318 C CA . CYS B 1 15 ? -14.305 14.242 12.914 1 86.31 15 CYS B CA 1
ATOM 2319 C C . CYS B 1 15 ? -15.289 13.734 11.875 1 86.31 15 CYS B C 1
ATOM 2321 O O . CYS B 1 15 ? -16.5 13.906 12.031 1 86.31 15 CYS B O 1
ATOM 2323 N N . PHE B 1 16 ? -14.82 13.141 10.914 1 89.5 16 PHE B N 1
ATOM 2324 C CA . PHE B 1 16 ? -15.703 12.672 9.852 1 89.5 16 PHE B CA 1
ATOM 2325 C C . PHE B 1 16 ? -16.266 11.297 10.188 1 89.5 16 PHE B C 1
ATOM 2327 O O . PHE B 1 16 ? -15.547 10.438 10.711 1 89.5 16 PHE B O 1
ATOM 2334 N N . VAL B 1 17 ? -17.531 11.188 9.953 1 89.25 17 VAL B N 1
ATOM 2335 C CA . VAL B 1 17 ? -18.234 9.922 10.156 1 89.25 17 VAL B CA 1
ATOM 2336 C C . VAL B 1 17 ? -18.562 9.281 8.812 1 89.25 17 VAL B C 1
ATOM 2338 O O . VAL B 1 17 ? -19.016 9.969 7.891 1 89.25 17 VAL B O 1
ATOM 2341 N N . ARG B 1 18 ? -18.203 7.992 8.703 1 87.38 18 ARG B N 1
ATOM 2342 C CA . ARG B 1 18 ? -18.406 7.293 7.441 1 87.38 18 ARG B CA 1
ATOM 2343 C C . ARG B 1 18 ? -19.156 5.98 7.656 1 87.38 18 ARG B C 1
ATOM 2345 O O . ARG B 1 18 ? -18.562 4.902 7.562 1 87.38 18 ARG B O 1
ATOM 2352 N N . PRO B 1 19 ? -20.5 6.129 7.879 1 84.94 19 PRO B N 1
ATOM 2353 C CA . PRO B 1 19 ? -21.297 4.918 8.094 1 84.94 19 PRO B CA 1
ATOM 2354 C C .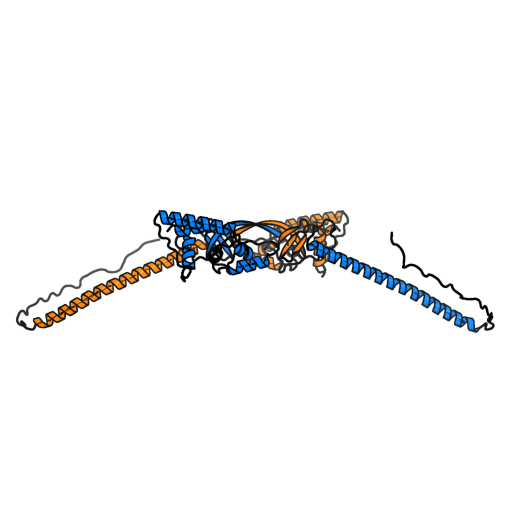 PRO B 1 19 ? -21.297 3.992 6.883 1 84.94 19 PRO B C 1
ATOM 2356 O O . PRO B 1 19 ? -21.266 4.461 5.742 1 84.94 19 PRO B O 1
ATOM 2359 N N . ARG B 1 20 ? -21.359 2.699 7.094 1 79.62 20 ARG B N 1
ATOM 2360 C CA . ARG B 1 20 ? -21.312 1.686 6.047 1 79.62 20 ARG B CA 1
ATOM 2361 C C . ARG B 1 20 ? -22.453 1.867 5.051 1 79.62 20 ARG B C 1
ATOM 2363 O O . ARG B 1 20 ? -22.266 1.669 3.848 1 79.62 20 ARG B O 1
ATOM 2370 N N . GLU B 1 21 ? -23.594 2.279 5.484 1 83.81 21 GLU B N 1
ATOM 2371 C CA . GLU B 1 21 ? -24.812 2.402 4.668 1 83.81 21 GLU B CA 1
ATOM 2372 C C . GLU B 1 21 ? -24.781 3.688 3.848 1 83.81 21 GLU B C 1
ATOM 2374 O O . GLU B 1 21 ? -25.562 3.84 2.906 1 83.81 21 GLU B O 1
ATOM 2379 N N . ALA B 1 22 ? -23.969 4.594 4.223 1 91.5 22 ALA B N 1
ATOM 2380 C CA . ALA B 1 22 ? -23.969 5.895 3.557 1 91.5 22 ALA B CA 1
ATOM 2381 C C . ALA B 1 22 ? -22.562 6.371 3.258 1 91.5 22 ALA B C 1
ATOM 2383 O O . ALA B 1 22 ? -22.234 7.539 3.484 1 91.5 22 ALA B O 1
ATOM 2384 N N . GLN B 1 23 ? -21.797 5.504 2.762 1 85.88 23 GLN B N 1
ATOM 2385 C CA . GLN B 1 23 ? -20.375 5.809 2.531 1 85.88 23 GLN B CA 1
ATOM 2386 C C . GLN B 1 23 ? -20.219 6.859 1.437 1 85.88 23 GLN B C 1
ATOM 2388 O O . GLN B 1 23 ? -19.469 7.82 1.599 1 85.88 23 GLN B O 1
ATOM 2393 N N . LYS B 1 24 ? -20.938 6.707 0.381 1 87 24 LYS B N 1
ATOM 2394 C CA . LYS B 1 24 ? -20.844 7.641 -0.737 1 87 24 LYS B CA 1
ATOM 2395 C C . LYS B 1 24 ? -21.266 9.047 -0.32 1 87 24 LYS B C 1
ATOM 2397 O O . LYS B 1 24 ? -20.578 10.023 -0.62 1 87 24 LYS B O 1
ATOM 2402 N N . ALA B 1 25 ? -22.344 9.094 0.355 1 91.62 25 ALA B N 1
ATOM 2403 C CA . ALA B 1 25 ? -22.844 10.383 0.834 1 91.62 25 ALA B CA 1
ATOM 2404 C C . ALA B 1 25 ? -21.859 11.023 1.812 1 91.62 25 ALA B C 1
ATOM 2406 O O . ALA B 1 25 ? -21.656 12.234 1.785 1 91.62 25 ALA B O 1
ATOM 2407 N N . ALA B 1 26 ? -21.25 10.211 2.586 1 91.69 26 ALA B N 1
ATOM 2408 C CA . ALA B 1 26 ? -20.281 10.688 3.559 1 91.69 26 ALA B CA 1
ATOM 2409 C C . ALA B 1 26 ? -19.047 11.242 2.863 1 91.69 26 ALA B C 1
ATOM 2411 O O . ALA B 1 26 ? -18.516 12.297 3.252 1 91.69 26 ALA B O 1
ATOM 2412 N N . ASP B 1 27 ? -18.656 10.586 1.82 1 89.38 27 ASP B N 1
ATOM 2413 C CA . ASP B 1 27 ? -17.484 11.031 1.073 1 89.38 27 ASP B CA 1
ATOM 2414 C C . ASP B 1 27 ? -17.766 12.352 0.357 1 89.38 27 ASP B C 1
ATOM 2416 O O . ASP B 1 27 ? -16.906 13.234 0.314 1 89.38 27 ASP B O 1
ATOM 2420 N N . GLU B 1 28 ? -18.906 12.453 -0.135 1 91.88 28 GLU B N 1
ATOM 2421 C CA . GLU B 1 28 ? -19.297 13.68 -0.813 1 91.88 28 GLU B CA 1
ATOM 2422 C C . GLU B 1 28 ? -19.375 14.852 0.165 1 91.88 28 GLU B C 1
ATOM 2424 O O . GLU B 1 28 ? -18.938 15.961 -0.146 1 91.88 28 GLU B O 1
ATOM 2429 N N . ALA B 1 29 ? -19.922 14.594 1.315 1 93.44 29 ALA B N 1
ATOM 2430 C CA . ALA B 1 29 ? -20 15.633 2.344 1 93.44 29 ALA B CA 1
ATOM 2431 C C . ALA B 1 29 ? -18.609 16.078 2.775 1 93.44 29 ALA B C 1
ATOM 2433 O O . ALA B 1 29 ? -18.359 17.281 2.916 1 93.44 29 ALA B O 1
ATOM 2434 N N . LYS B 1 30 ? -17.781 15.133 2.912 1 91.62 30 LYS B N 1
ATOM 2435 C CA . LYS B 1 30 ? -16.406 15.453 3.293 1 91.62 30 LYS B CA 1
ATOM 2436 C C . LYS B 1 30 ? -15.719 16.297 2.219 1 91.62 30 LYS B C 1
ATOM 2438 O O . LYS B 1 30 ? -15 17.25 2.531 1 91.62 30 LYS B O 1
ATOM 2443 N N . ALA B 1 31 ? -15.977 15.977 1.038 1 92.19 31 ALA B N 1
ATOM 2444 C CA . ALA B 1 31 ? -15.336 16.656 -0.087 1 92.19 31 ALA B CA 1
ATOM 2445 C C . ALA B 1 31 ? -15.742 18.125 -0.141 1 92.19 31 ALA B C 1
ATOM 2447 O O . ALA B 1 31 ? -14.961 18.969 -0.579 1 92.19 31 ALA B O 1
ATOM 2448 N N . ARG B 1 32 ? -16.891 18.469 0.417 1 93.94 32 ARG B N 1
ATOM 2449 C CA . ARG B 1 32 ? -17.375 19.844 0.429 1 93.94 32 ARG B CA 1
ATOM 2450 C C . ARG B 1 32 ? -16.531 20.719 1.351 1 93.94 32 ARG B C 1
ATOM 2452 O O . ARG B 1 32 ? -16.422 21.922 1.138 1 93.94 32 ARG B O 1
ATOM 2459 N N . PHE B 1 33 ? -15.93 20.062 2.279 1 93.31 33 PHE B N 1
ATOM 2460 C CA . PHE B 1 33 ? -15.109 20.797 3.232 1 93.31 33 PHE B CA 1
ATOM 2461 C C . PHE B 1 33 ? -13.648 20.781 2.811 1 93.31 33 PHE B C 1
ATOM 2463 O O . PHE B 1 33 ? -12.797 21.391 3.469 1 93.31 33 PHE B O 1
ATOM 2470 N N . GLY B 1 34 ? -13.359 20.094 1.729 1 91.94 34 GLY B N 1
ATOM 2471 C CA . GLY B 1 34 ? -11.984 19.844 1.337 1 91.94 34 GLY B CA 1
ATOM 2472 C C . GLY B 1 34 ? -11.234 21.109 0.968 1 91.94 34 GLY B C 1
ATOM 2473 O O . GLY B 1 34 ? -11.797 22.016 0.329 1 91.94 34 GLY B O 1
ATOM 2474 N N . HIS B 1 35 ? -10.047 21.25 1.485 1 90.44 35 HIS B N 1
ATOM 2475 C CA . HIS B 1 35 ? -9.117 22.297 1.054 1 90.44 35 HIS B CA 1
ATOM 2476 C C . HIS B 1 35 ? -8 21.719 0.191 1 90.44 35 HIS B C 1
ATOM 2478 O O . HIS B 1 35 ? -7.453 20.656 0.507 1 90.44 35 HIS B O 1
ATOM 2484 N N . ILE B 1 36 ? -7.57 22.375 -0.763 1 89.88 36 ILE B N 1
ATOM 2485 C CA . ILE B 1 36 ? -6.633 21.875 -1.763 1 89.88 36 ILE B CA 1
ATOM 2486 C C . ILE B 1 36 ? -5.254 21.688 -1.133 1 89.88 36 ILE B C 1
ATOM 2488 O O . ILE B 1 36 ? -4.496 20.797 -1.527 1 89.88 36 ILE B O 1
ATOM 2492 N N . ASP B 1 37 ? -5.023 22.406 -0.039 1 91.31 37 ASP B N 1
ATOM 2493 C CA . ASP B 1 37 ? -3.678 22.406 0.528 1 91.31 37 ASP B CA 1
ATOM 2494 C C . ASP B 1 37 ? -3.553 21.359 1.639 1 91.31 37 ASP B C 1
ATOM 2496 O O . ASP B 1 37 ? -2.469 21.156 2.186 1 91.31 37 ASP B O 1
ATOM 2500 N N . GLY B 1 38 ? -4.715 20.719 1.973 1 92.06 38 GLY B N 1
ATOM 2501 C CA . GLY B 1 38 ? -4.449 19.609 2.883 1 92.06 38 GLY B CA 1
ATOM 2502 C C . GLY B 1 38 ? -5.539 19.422 3.918 1 92.06 38 GLY B C 1
ATOM 2503 O O . GLY B 1 38 ? -6.543 20.141 3.914 1 92.06 38 GLY B O 1
ATOM 2504 N N . ASP B 1 39 ? -5.266 18.531 4.82 1 90.75 39 ASP B N 1
ATOM 2505 C CA . ASP B 1 39 ? -6.266 18 5.746 1 90.75 39 ASP B CA 1
ATOM 2506 C C . ASP B 1 39 ? -6.492 18.969 6.91 1 90.75 39 ASP B C 1
ATOM 2508 O O . ASP B 1 39 ? -7.625 19.141 7.363 1 90.75 39 ASP B O 1
ATOM 2512 N N . HIS B 1 40 ? -5.434 19.594 7.426 1 89.56 40 HIS B N 1
ATOM 2513 C CA . HIS B 1 40 ? -5.594 20.5 8.555 1 89.56 40 HIS B CA 1
ATOM 2514 C C . HIS B 1 40 ? -6.504 21.672 8.203 1 89.56 40 HIS B C 1
ATOM 2516 O O . HIS B 1 40 ? -7.336 22.078 9.016 1 89.56 40 HIS B O 1
ATOM 2522 N N . LEU B 1 41 ? -6.312 22.141 7.02 1 88.69 41 LEU B N 1
ATOM 2523 C CA . LEU B 1 41 ? -7.141 23.25 6.555 1 88.69 41 LEU B CA 1
ATOM 2524 C C . LEU B 1 41 ? -8.578 22.797 6.332 1 88.69 41 LEU B C 1
ATOM 2526 O O . LEU B 1 41 ? -9.516 23.547 6.57 1 88.69 41 LEU B O 1
ATOM 2530 N N . THR B 1 42 ? -8.711 21.547 5.906 1 90.31 42 THR B N 1
ATOM 2531 C CA . THR B 1 42 ? -10.039 20.969 5.754 1 90.31 42 THR B CA 1
ATOM 2532 C C . THR B 1 42 ? -10.758 20.891 7.102 1 90.31 42 THR B C 1
ATOM 2534 O O . THR B 1 42 ? -11.93 21.25 7.199 1 90.31 42 THR B O 1
ATOM 2537 N N . LEU B 1 43 ? -10.031 20.5 8.07 1 89.44 43 LEU B N 1
ATOM 2538 C CA . LEU B 1 43 ? -10.594 20.453 9.422 1 89.44 43 LEU B CA 1
ATOM 2539 C C . LEU B 1 43 ? -11 21.828 9.898 1 89.44 43 LEU B C 1
ATOM 2541 O O . LEU B 1 43 ? -12.023 21.984 10.562 1 89.44 43 LEU B O 1
ATOM 2545 N N . LEU B 1 44 ? -10.227 22.844 9.57 1 87.69 44 LEU B N 1
ATOM 2546 C CA . LEU B 1 44 ? -10.562 24.219 9.914 1 87.69 44 LEU B CA 1
ATOM 2547 C C . LEU B 1 44 ? -11.844 24.656 9.227 1 87.69 44 LEU B C 1
ATOM 2549 O O . LEU B 1 44 ? -12.688 25.328 9.828 1 87.69 44 LEU B O 1
ATOM 2553 N N . ASN B 1 45 ? -11.938 24.203 7.984 1 88.44 45 ASN B N 1
ATOM 2554 C CA . ASN B 1 45 ? -13.156 24.5 7.25 1 88.44 45 ASN B CA 1
ATOM 2555 C C . ASN B 1 45 ? -14.383 23.906 7.934 1 88.44 45 ASN B C 1
ATOM 2557 O O . ASN B 1 45 ? -15.422 24.562 8.055 1 88.44 45 ASN B O 1
ATOM 2561 N N . VAL B 1 46 ? -14.219 22.766 8.375 1 90.94 46 VAL B N 1
ATOM 2562 C CA . VAL B 1 46 ? -15.32 22.094 9.062 1 90.94 46 VAL B CA 1
ATOM 2563 C C . VAL B 1 46 ? -15.672 22.844 10.344 1 90.94 46 VAL B C 1
ATOM 2565 O O . VAL B 1 46 ? -16.844 23.078 10.625 1 90.94 46 VAL B O 1
ATOM 2568 N N . TYR B 1 47 ? -14.711 23.234 11.016 1 89.81 47 TYR B N 1
ATOM 2569 C CA . TYR B 1 47 ? -14.93 23.938 12.273 1 89.81 47 TYR B CA 1
ATOM 2570 C C . TYR B 1 47 ? -15.648 25.266 12.039 1 89.81 47 TYR B C 1
ATOM 2572 O O . TYR B 1 47 ? -16.594 25.594 12.758 1 89.81 47 TYR B O 1
ATOM 2580 N N . HIS B 1 48 ? -15.156 25.953 11.07 1 88.44 48 HIS B N 1
ATOM 2581 C CA . HIS B 1 48 ? -15.789 27.219 10.75 1 88.44 48 HIS B CA 1
ATOM 2582 C C . HIS B 1 48 ? -17.25 27.031 10.367 1 88.44 48 HIS B C 1
ATOM 2584 O O . HIS B 1 48 ? -18.125 27.797 10.797 1 88.44 48 HIS B O 1
ATOM 2590 N N . ALA B 1 49 ? -17.484 26.031 9.586 1 92.88 49 ALA B N 1
ATOM 2591 C CA . ALA B 1 49 ? -18.859 25.734 9.188 1 92.88 49 ALA B CA 1
ATOM 2592 C C . ALA B 1 49 ? -19.719 25.359 10.398 1 92.88 49 ALA B C 1
ATOM 2594 O O . ALA B 1 49 ? -20.859 25.781 10.523 1 92.88 49 ALA B O 1
ATOM 2595 N N . TYR B 1 50 ? -19.125 24.609 11.258 1 94.12 50 TYR B N 1
ATOM 2596 C CA . TYR B 1 50 ? -19.781 24.203 12.5 1 94.12 50 TYR B CA 1
ATOM 2597 C C . TYR B 1 50 ? -20.188 25.422 13.328 1 94.12 50 TYR B C 1
ATOM 2599 O O . TYR B 1 50 ? -21.328 25.516 13.781 1 94.12 50 TYR B O 1
ATOM 2607 N N . LYS B 1 51 ? -19.297 26.344 13.406 1 91.31 51 LYS B N 1
ATOM 2608 C CA . LYS B 1 51 ? -19.547 27.562 14.164 1 91.31 51 LYS B CA 1
ATOM 2609 C C . LYS B 1 51 ? -20.594 28.438 13.477 1 91.31 51 LYS B C 1
ATOM 2611 O O . LYS B 1 51 ? -21.469 29 14.141 1 91.31 51 LYS B O 1
ATOM 2616 N N . GLN B 1 52 ? -20.531 28.469 12.203 1 93.56 52 GLN B N 1
ATOM 2617 C CA . GLN B 1 52 ? -21.469 29.281 11.43 1 93.56 52 GLN B CA 1
ATOM 2618 C C . GLN B 1 52 ? -22.891 28.703 11.508 1 93.56 52 GLN B C 1
ATOM 2620 O O . GLN B 1 52 ? -23.875 29.422 11.305 1 93.56 52 GLN B O 1
ATOM 2625 N N . ASN B 1 53 ? -22.969 27.469 11.766 1 96.12 53 ASN B N 1
ATOM 2626 C CA . ASN B 1 53 ? -24.266 26.812 11.898 1 96.12 53 ASN B CA 1
ATOM 2627 C C . ASN B 1 53 ? -24.656 26.641 13.359 1 96.12 53 ASN B C 1
ATOM 2629 O O . ASN B 1 53 ? -25.312 25.656 13.719 1 96.12 53 ASN B O 1
ATOM 2633 N N . ASN B 1 54 ? -24.172 27.406 14.195 1 95.94 54 ASN B N 1
ATOM 2634 C CA . ASN B 1 54 ? -24.531 27.531 15.602 1 95.94 54 ASN B CA 1
ATOM 2635 C C . ASN B 1 54 ? -24.328 26.219 16.359 1 95.94 54 ASN B C 1
ATOM 2637 O O . ASN B 1 54 ? -25.125 25.859 17.219 1 95.94 54 ASN B O 1
ATOM 2641 N N . GLU B 1 55 ? -23.375 25.422 15.883 1 94.56 55 GLU B N 1
ATOM 2642 C CA . GLU B 1 55 ? -23 24.188 16.562 1 94.56 55 GLU B CA 1
ATOM 2643 C C . GLU B 1 55 ? -24.188 23.234 16.641 1 94.56 55 GLU B C 1
ATOM 2645 O O . GLU B 1 55 ? -24.391 22.562 17.656 1 94.56 55 GLU B O 1
ATOM 2650 N N . ASP B 1 56 ? -24.922 23.188 15.641 1 96.62 56 ASP B N 1
ATOM 2651 C CA . ASP B 1 56 ? -26.141 22.391 15.57 1 96.62 56 ASP B CA 1
ATOM 2652 C C . ASP B 1 56 ? -25.828 20.906 15.383 1 96.62 56 ASP B C 1
ATOM 2654 O O . ASP B 1 56 ? -25.203 20.516 14.398 1 96.62 56 ASP B O 1
ATOM 2658 N N . PRO B 1 57 ? -26.359 20.125 16.281 1 95.25 57 PRO B N 1
ATOM 2659 C CA . PRO B 1 57 ? -26.141 18.688 16.156 1 95.25 57 PRO B CA 1
ATOM 2660 C C . PRO B 1 57 ? -26.797 18.078 14.922 1 95.25 57 PRO B C 1
ATOM 2662 O O . PRO B 1 57 ? -26.266 17.141 14.336 1 95.25 57 PRO B O 1
ATOM 2665 N N . SER B 1 58 ? -27.922 18.609 14.602 1 96.69 58 SER B N 1
ATOM 2666 C CA . SER B 1 58 ? -28.594 18.125 13.414 1 96.69 58 SER B CA 1
ATOM 2667 C C . SER B 1 58 ? -27.766 18.375 12.156 1 96.69 58 SER B C 1
ATOM 2669 O O . SER B 1 58 ? -27.703 17.531 11.266 1 96.69 58 SER B O 1
ATOM 2671 N N . TRP B 1 59 ? -27.203 19.562 12.109 1 96.75 59 TRP B N 1
ATOM 2672 C CA . TRP B 1 59 ? -26.312 19.891 11 1 96.75 59 TRP B CA 1
ATOM 2673 C C . TRP B 1 59 ? -25.156 18.906 10.93 1 96.75 59 TRP B C 1
ATOM 2675 O O . TRP B 1 59 ? -24.781 18.453 9.844 1 96.75 59 TRP B O 1
ATOM 2685 N N . CYS B 1 60 ? -24.547 18.516 12.039 1 96.31 60 CYS B N 1
ATOM 2686 C CA . CYS B 1 60 ? -23.438 17.578 12.102 1 96.31 60 CYS B CA 1
ATOM 2687 C C . CYS B 1 60 ? -23.844 16.219 11.555 1 96.31 60 CYS B C 1
ATOM 2689 O O . CYS B 1 60 ? -23.109 15.617 10.766 1 96.31 60 CYS B O 1
ATOM 2691 N N . TYR B 1 61 ? -25.016 15.898 11.961 1 94.25 61 TYR B N 1
ATOM 2692 C CA . TYR B 1 61 ? -25.531 14.609 11.508 1 94.25 61 TYR B CA 1
ATOM 2693 C C . TYR B 1 61 ? -25.719 14.594 10 1 94.25 61 TYR B C 1
ATOM 2695 O O . TYR B 1 61 ? -25.281 13.664 9.32 1 94.25 61 TYR B O 1
ATOM 2703 N N . ASP B 1 62 ? -26.266 15.648 9.492 1 95 62 ASP B N 1
ATOM 2704 C CA . ASP B 1 62 ? -26.562 15.75 8.07 1 95 62 ASP B CA 1
ATOM 2705 C C . ASP B 1 62 ? -25.297 15.852 7.242 1 95 62 ASP B C 1
ATOM 2707 O O . ASP B 1 62 ? -25.281 15.5 6.059 1 95 62 ASP B O 1
ATOM 2711 N N . ASN B 1 63 ? -24.234 16.281 7.859 1 96 63 ASN B N 1
ATOM 2712 C CA . ASN B 1 63 ? -23 16.5 7.121 1 96 63 ASN B CA 1
ATOM 2713 C C . ASN B 1 63 ? -21.938 15.484 7.496 1 96 63 ASN B C 1
ATOM 2715 O O . ASN B 1 63 ? -20.766 15.641 7.133 1 96 63 ASN B O 1
ATOM 2719 N N . PHE B 1 64 ? -22.344 14.492 8.25 1 95.12 64 PHE B N 1
ATOM 2720 C CA . PHE B 1 64 ? -21.5 13.352 8.602 1 95.12 64 PHE B CA 1
ATOM 2721 C C . PHE B 1 64 ? -20.281 13.805 9.375 1 95.12 64 PHE B C 1
ATOM 2723 O O . PHE B 1 64 ? -19.156 13.391 9.078 1 95.12 64 PHE B O 1
ATOM 2730 N N . VAL B 1 65 ? -20.5 14.695 10.234 1 94.69 65 VAL B N 1
ATOM 2731 C CA . VAL B 1 65 ? -19.453 15.141 11.148 1 94.69 65 VAL B CA 1
ATOM 2732 C C . VAL B 1 65 ? -19.859 14.844 12.586 1 94.69 65 VAL B C 1
ATOM 2734 O O . VAL B 1 65 ? -21.031 14.922 12.938 1 94.69 65 VAL B O 1
ATOM 2737 N N . ASN B 1 66 ? -18.891 14.477 13.359 1 90.25 66 ASN B N 1
ATOM 2738 C CA . ASN B 1 66 ? -19.125 14.125 14.758 1 90.25 66 ASN B CA 1
ATOM 2739 C C . ASN B 1 66 ? -19.25 15.375 15.633 1 90.25 66 ASN B C 1
ATOM 2741 O O . ASN B 1 66 ? -18.281 16.094 15.844 1 90.25 66 ASN B O 1
ATOM 2745 N N . HIS B 1 67 ? -20.422 15.508 16.203 1 92.88 67 HIS B N 1
ATOM 2746 C CA . HIS B 1 67 ? -20.703 16.672 17.031 1 92.88 67 HIS B CA 1
ATOM 2747 C C . HIS B 1 67 ? -19.828 16.688 18.281 1 92.88 67 HIS B C 1
ATOM 2749 O O . HIS B 1 67 ? -19.297 17.734 18.656 1 92.88 67 HIS B O 1
ATOM 2755 N N . ARG B 1 68 ? -19.703 15.586 18.844 1 86.56 68 ARG B N 1
ATOM 2756 C CA . ARG B 1 68 ? -18.938 15.492 20.078 1 86.56 68 ARG B CA 1
ATOM 2757 C C . ARG B 1 68 ? -17.469 15.875 19.844 1 86.56 68 ARG B C 1
ATOM 2759 O O . ARG B 1 68 ? -16.875 16.562 20.672 1 86.56 68 ARG B O 1
ATOM 2766 N N . ALA B 1 69 ? -16.953 15.422 18.734 1 86 69 ALA B N 1
ATOM 2767 C CA . ALA B 1 69 ? -15.578 15.734 18.391 1 86 69 ALA B CA 1
ATOM 2768 C C . ALA B 1 69 ? -15.391 17.234 18.188 1 86 69 ALA B C 1
ATOM 2770 O O . ALA B 1 69 ? -14.43 17.828 18.672 1 86 69 ALA B O 1
ATOM 2771 N N . LEU B 1 70 ? -16.328 17.844 17.516 1 89.69 70 LEU B N 1
ATOM 2772 C CA . LEU B 1 70 ? -16.234 19.281 17.234 1 89.69 70 LEU B CA 1
ATOM 2773 C C . LEU B 1 70 ? -16.422 20.078 18.516 1 89.69 70 LEU B C 1
ATOM 2775 O O . LEU B 1 70 ? -15.734 21.094 18.719 1 89.69 70 LEU B O 1
ATOM 2779 N N . LYS B 1 71 ? -17.25 19.625 19.312 1 88.5 71 LYS B N 1
ATOM 2780 C CA . LYS B 1 71 ? -17.453 20.297 20.594 1 88.5 71 LYS B CA 1
ATOM 2781 C C . LYS B 1 71 ? -16.203 20.219 21.469 1 88.5 71 LYS B C 1
ATOM 2783 O O . LYS B 1 71 ? -15.836 21.203 22.109 1 88.5 71 LYS B O 1
ATOM 2788 N N . ALA B 1 72 ? -15.648 19.062 21.453 1 83.69 72 ALA B N 1
ATOM 2789 C CA . ALA B 1 72 ? -14.406 18.891 22.203 1 83.69 72 ALA B CA 1
ATOM 2790 C C . ALA B 1 72 ? -13.328 19.844 21.703 1 83.69 72 ALA B C 1
ATOM 2792 O O . ALA B 1 72 ? -12.625 20.469 22.5 1 83.69 72 ALA B O 1
ATOM 2793 N N . ALA B 1 73 ? -13.242 19.969 20.453 1 84.62 73 ALA B N 1
ATOM 2794 C CA . ALA B 1 73 ? -12.273 20.875 19.859 1 84.62 73 ALA B CA 1
ATOM 2795 C C . ALA B 1 73 ? -12.57 22.312 20.25 1 84.62 73 ALA B C 1
ATOM 2797 O O . ALA B 1 73 ? -11.656 23.094 20.547 1 84.62 73 ALA B O 1
ATOM 2798 N N . ASP B 1 74 ? -13.789 22.656 20.234 1 86.12 74 ASP B N 1
ATOM 2799 C CA . ASP B 1 74 ? -14.203 24 20.594 1 86.12 74 ASP B CA 1
ATOM 2800 C C . ASP B 1 74 ? -13.875 24.312 22.047 1 86.12 74 ASP B C 1
ATOM 2802 O O . ASP B 1 74 ? -13.445 25.422 22.375 1 86.12 74 ASP B O 1
ATOM 2806 N N . ASN B 1 75 ? -14.086 23.328 22.859 1 85.25 75 ASN B N 1
ATOM 2807 C CA . ASN B 1 75 ? -13.773 23.5 24.266 1 85.25 75 ASN B CA 1
ATOM 2808 C C . ASN B 1 75 ? -12.289 23.766 24.484 1 85.25 75 ASN B C 1
ATOM 2810 O O . ASN B 1 75 ? -11.914 24.656 25.266 1 85.25 75 ASN B O 1
ATOM 2814 N N . VAL B 1 76 ? -11.5 23.047 23.828 1 77.62 76 VAL B N 1
ATOM 2815 C CA . VAL B 1 76 ? -10.055 23.219 23.938 1 77.62 76 VAL B CA 1
ATOM 2816 C C . VAL B 1 76 ? -9.672 24.609 23.438 1 77.62 76 VAL B C 1
ATOM 2818 O O . VAL B 1 76 ? -8.844 25.281 24.062 1 77.62 76 VAL B O 1
ATOM 2821 N N . ARG B 1 77 ? -10.273 25.031 22.328 1 79.94 77 ARG B N 1
ATOM 2822 C CA . ARG B 1 77 ? -9.992 26.344 21.781 1 79.94 77 ARG B CA 1
ATOM 2823 C C . ARG B 1 77 ? -10.352 27.453 22.781 1 79.94 77 ARG B C 1
ATOM 2825 O O . ARG B 1 77 ? -9.57 28.375 23 1 79.94 77 ARG B O 1
ATOM 2832 N N . GLN B 1 78 ? -11.484 27.328 23.359 1 83.06 78 GLN B N 1
ATOM 2833 C CA . GLN B 1 78 ? -11.945 28.328 24.312 1 83.06 78 GLN B CA 1
ATOM 2834 C C . GLN B 1 78 ? -11.023 28.391 25.531 1 83.06 78 GLN B C 1
ATOM 2836 O O . GLN B 1 78 ? -10.742 29.484 26.047 1 83.06 78 GLN B O 1
ATOM 2841 N N . GLN B 1 79 ? -10.602 27.297 25.922 1 80.62 79 GLN B N 1
ATOM 2842 C CA . GLN B 1 79 ? -9.688 27.25 27.062 1 80.62 79 GLN B CA 1
ATOM 2843 C C . GLN B 1 79 ? -8.359 27.922 26.719 1 80.62 79 GLN B C 1
ATOM 2845 O O . GLN B 1 79 ? -7.812 28.672 27.531 1 80.62 79 GLN B O 1
ATOM 2850 N N . LEU B 1 80 ? -7.922 27.672 25.531 1 75.31 80 LEU B N 1
ATOM 2851 C CA . LEU B 1 80 ? -6.668 28.25 25.062 1 75.31 80 LEU B CA 1
ATOM 2852 C C . LEU B 1 80 ? -6.789 29.766 24.953 1 75.31 80 LEU B C 1
ATOM 2854 O O . LEU B 1 80 ? -5.883 30.5 25.359 1 75.31 80 LEU B O 1
ATOM 2858 N N . VAL B 1 81 ? -7.879 30.203 24.484 1 78.5 81 VAL B N 1
ATOM 2859 C CA . VAL B 1 81 ? -8.125 31.641 24.359 1 78.5 81 VAL B CA 1
ATOM 2860 C C . VAL B 1 81 ? -8.141 32.281 25.75 1 78.5 81 VAL B C 1
ATOM 2862 O O . VAL B 1 81 ? -7.586 33.375 25.938 1 78.5 81 VAL B O 1
ATOM 2865 N N . ARG B 1 82 ? -8.688 31.609 26.625 1 82.88 82 ARG B N 1
ATOM 2866 C CA . ARG B 1 82 ? -8.75 32.125 28 1 82.88 82 ARG B CA 1
ATOM 2867 C C . ARG B 1 82 ? -7.355 32.219 28.609 1 82.88 82 ARG B C 1
ATOM 2869 O O . ARG B 1 82 ? -7.023 33.188 29.266 1 82.88 82 ARG B O 1
ATOM 2876 N N . ILE B 1 83 ? -6.621 31.188 28.375 1 75.94 83 ILE B N 1
ATOM 2877 C CA . ILE B 1 83 ? -5.262 31.156 28.891 1 75.94 83 ILE B CA 1
ATOM 2878 C C . ILE B 1 83 ? -4.43 32.281 28.266 1 75.94 83 ILE B C 1
ATOM 2880 O O . ILE B 1 83 ? -3.664 32.938 28.969 1 75.94 83 ILE B O 1
ATOM 2884 N N . MET B 1 84 ? -4.582 32.469 27.016 1 76.12 84 MET B N 1
ATOM 2885 C CA . MET B 1 84 ? -3.857 33.531 26.312 1 76.12 84 MET B CA 1
ATOM 2886 C C . MET B 1 84 ? -4.273 34.906 26.812 1 76.12 84 MET B C 1
ATOM 2888 O O . MET B 1 84 ? -3.43 35.781 27 1 76.12 84 MET B O 1
ATOM 2892 N N . ALA B 1 85 ? -5.516 35.125 27.062 1 79.75 85 ALA B N 1
ATOM 2893 C CA . ALA B 1 85 ? -6.027 36.375 27.594 1 79.75 85 ALA B CA 1
ATOM 2894 C C . ALA B 1 85 ? -5.473 36.656 29 1 79.75 85 ALA B C 1
ATOM 2896 O O . ALA B 1 85 ? -5.094 37.781 29.312 1 79.75 85 ALA B O 1
ATOM 2897 N N . ARG B 1 86 ? -5.297 35.656 29.656 1 83.88 86 ARG B N 1
ATOM 2898 C CA . ARG B 1 86 ? -4.793 35.781 31.016 1 83.88 86 ARG B CA 1
ATOM 2899 C C . ARG B 1 86 ? -3.34 36.25 31.031 1 83.88 86 ARG B C 1
ATOM 2901 O O . ARG B 1 86 ? -2.934 37.031 31.906 1 83.88 86 ARG B O 1
ATOM 2908 N N . PHE B 1 87 ? -2.643 35.875 30.125 1 79.88 87 PHE B N 1
ATOM 2909 C CA . PHE B 1 87 ? -1.226 36.188 30.062 1 79.88 87 PHE B CA 1
ATOM 2910 C C . PHE B 1 87 ? -0.985 37.375 29.125 1 79.88 87 PHE B C 1
ATOM 2912 O O . PHE B 1 87 ? 0.161 37.688 28.797 1 79.88 87 PHE B O 1
ATOM 2919 N N . ASN B 1 88 ? -1.982 38.031 28.625 1 79.12 88 ASN B N 1
ATOM 2920 C CA . ASN B 1 88 ? -1.94 39.188 27.781 1 79.12 88 ASN B CA 1
ATOM 2921 C C . ASN B 1 88 ? -1.185 38.906 26.484 1 79.12 88 ASN B C 1
ATOM 2923 O O . ASN B 1 88 ? -0.341 39.719 26.062 1 79.12 88 ASN B O 1
ATOM 2927 N N . LEU B 1 89 ? -1.374 37.719 26.109 1 69.12 89 LEU B N 1
ATOM 2928 C CA . LEU B 1 89 ? -0.802 37.375 24.812 1 69.12 89 LEU B CA 1
ATOM 2929 C C . LEU B 1 89 ? -1.747 37.75 23.688 1 69.12 89 LEU B C 1
ATOM 2931 O O . LEU B 1 89 ? -2.963 37.594 23.797 1 69.12 89 LEU B O 1
ATOM 2935 N N . LYS B 1 90 ? -1.187 38.562 22.734 1 62.41 90 LYS B N 1
ATOM 2936 C CA . LYS B 1 90 ? -2.014 39 21.625 1 62.41 90 LYS B CA 1
ATOM 2937 C C . LYS B 1 90 ? -2.422 37.812 20.734 1 62.41 90 LYS B C 1
ATOM 2939 O O . LYS B 1 90 ? -1.603 36.969 20.438 1 62.41 90 LYS B O 1
ATOM 2944 N N . LEU B 1 91 ? -3.711 37.688 20.656 1 60.62 91 LEU B N 1
ATOM 2945 C CA . LEU B 1 91 ? -4.23 36.719 19.703 1 60.62 91 LEU B CA 1
ATOM 2946 C C . LEU B 1 91 ? -4.055 37.188 18.266 1 60.62 91 LEU B C 1
ATOM 2948 O O . LEU B 1 91 ? -4.5 38.312 17.922 1 60.62 91 LEU B O 1
ATOM 2952 N N . CYS B 1 92 ? -2.938 36.844 17.734 1 54.41 92 CYS B N 1
ATOM 2953 C CA . CYS B 1 92 ? -2.779 37.281 16.344 1 54.41 92 CYS B CA 1
ATOM 2954 C C . CYS B 1 92 ? -3.629 36.406 15.414 1 54.41 92 CYS B C 1
ATOM 2956 O O . CYS B 1 92 ? -3.355 35.219 15.227 1 54.41 92 CYS B O 1
ATOM 2958 N N . SER B 1 93 ? -4.973 36.688 15.445 1 59.72 93 SER B N 1
ATOM 2959 C CA . SER B 1 93 ? -5.816 35.938 14.531 1 59.72 93 SER B CA 1
ATOM 2960 C C . SER B 1 93 ? -5.965 36.625 13.195 1 59.72 93 SER B C 1
ATOM 2962 O O . SER B 1 93 ? -6.168 37.844 13.148 1 59.72 93 SER B O 1
ATOM 2964 N N . THR B 1 94 ? -5.289 36.062 12.211 1 63.06 94 THR B N 1
ATOM 2965 C CA . THR B 1 94 ? -5.551 36.594 10.883 1 63.06 94 THR B CA 1
ATOM 2966 C C . THR B 1 94 ? -7.027 36.469 10.523 1 63.06 94 THR B C 1
ATOM 2968 O O . THR B 1 94 ? -7.652 35.438 10.82 1 63.06 94 THR B O 1
ATOM 2971 N N . ASP B 1 95 ? -7.574 37.594 10.078 1 68.88 95 ASP B N 1
ATOM 2972 C CA . ASP B 1 95 ? -8.953 37.594 9.609 1 68.88 95 ASP B CA 1
ATOM 2973 C C . ASP B 1 95 ? -9.18 36.469 8.578 1 68.88 95 ASP B C 1
ATOM 2975 O O . ASP B 1 95 ? -8.391 36.344 7.645 1 68.88 95 ASP B O 1
ATOM 2979 N N . PHE B 1 96 ? -10.188 35.625 8.852 1 69.62 96 PHE B N 1
ATOM 2980 C CA . PHE B 1 96 ? -10.531 34.531 7.969 1 69.62 96 PHE B CA 1
ATOM 2981 C C . PHE B 1 96 ? -10.695 35 6.535 1 69.62 96 PHE B C 1
ATOM 2983 O O . PHE B 1 96 ? -10.422 34.25 5.586 1 69.62 96 PHE B O 1
ATOM 2990 N N . ASN B 1 97 ? -11.008 36.281 6.438 1 71 97 ASN B N 1
ATOM 2991 C CA . ASN B 1 97 ? -11.266 36.844 5.109 1 71 97 ASN B CA 1
ATOM 2992 C C . ASN B 1 97 ? -9.984 37.375 4.473 1 71 97 ASN B C 1
ATOM 2994 O O . ASN B 1 97 ? -9.992 37.781 3.316 1 71 97 ASN B O 1
ATOM 2998 N N . SER B 1 98 ? -8.969 37.25 5.246 1 75.75 98 SER B N 1
ATOM 2999 C CA . SER B 1 98 ? -7.699 37.75 4.711 1 75.75 98 SER B CA 1
ATOM 3000 C C . SER B 1 98 ? -7.152 36.781 3.654 1 75.75 98 SER B C 1
ATOM 3002 O O . SER B 1 98 ? -7.32 35.562 3.758 1 75.75 98 SER B O 1
ATOM 3004 N N . ARG B 1 99 ? -6.566 37.312 2.611 1 77.25 99 ARG B N 1
ATOM 3005 C CA . ARG B 1 99 ? -5.957 36.5 1.554 1 77.25 99 ARG B CA 1
ATOM 3006 C C . ARG B 1 99 ? -4.82 35.656 2.1 1 77.25 99 ARG B C 1
ATOM 3008 O O . ARG B 1 99 ? -4.512 34.594 1.542 1 77.25 99 ARG B O 1
ATOM 3015 N N . ASP B 1 100 ? -4.328 36.156 3.195 1 80.38 100 ASP B N 1
ATOM 3016 C CA . ASP B 1 100 ? -3.146 35.469 3.721 1 80.38 100 ASP B CA 1
ATOM 3017 C C . ASP B 1 100 ? -3.52 34.562 4.871 1 80.38 100 ASP B C 1
ATOM 3019 O O . ASP B 1 100 ? -2.643 34.031 5.57 1 80.38 100 ASP B O 1
ATOM 3023 N N . TYR B 1 101 ? -4.805 34.406 4.977 1 80.44 101 TYR B N 1
ATOM 3024 C CA . TYR B 1 101 ? -5.273 33.625 6.125 1 80.44 101 TYR B CA 1
ATOM 3025 C C . TYR B 1 101 ? -4.648 32.25 6.145 1 80.44 101 TYR B C 1
ATOM 3027 O O . TYR B 1 101 ? -3.982 31.875 7.113 1 80.44 101 TYR B O 1
ATOM 3035 N N . TYR B 1 102 ? -4.816 31.578 5.023 1 79.94 102 TYR B N 1
ATOM 3036 C CA . TYR B 1 102 ? -4.387 30.188 4.984 1 79.94 102 TYR B CA 1
ATOM 3037 C C . TYR B 1 102 ? -2.865 30.078 4.957 1 79.94 102 TYR B C 1
ATOM 3039 O O . TYR B 1 102 ? -2.287 29.156 5.531 1 79.94 102 TYR B O 1
ATOM 3047 N N . VAL B 1 103 ? -2.271 31.031 4.398 1 81.31 103 VAL B N 1
ATOM 3048 C CA . VAL B 1 103 ? -0.813 31.047 4.352 1 81.31 103 VAL B CA 1
ATOM 3049 C C . VAL B 1 103 ? -0.255 31.219 5.762 1 81.31 103 VAL B C 1
ATOM 3051 O O . VAL B 1 103 ? 0.684 30.531 6.156 1 81.31 103 VAL B O 1
ATOM 3054 N N . ASN B 1 104 ? -0.841 32.125 6.473 1 80.62 104 ASN B N 1
ATOM 3055 C CA . ASN B 1 104 ? -0.394 32.406 7.836 1 80.62 104 ASN B CA 1
ATOM 3056 C C . ASN B 1 104 ? -0.62 31.219 8.758 1 80.62 104 ASN B C 1
ATOM 3058 O O . ASN B 1 104 ? 0.208 30.922 9.617 1 80.62 104 ASN B O 1
ATOM 3062 N N . ILE B 1 105 ? -1.677 30.562 8.492 1 82.5 105 ILE B N 1
ATOM 3063 C CA . ILE B 1 105 ? -1.993 29.391 9.297 1 82.5 105 ILE B CA 1
ATOM 3064 C C . ILE B 1 105 ? -0.961 28.281 9.047 1 82.5 105 ILE B C 1
ATOM 3066 O O . ILE B 1 105 ? -0.486 27.641 9.984 1 82.5 105 ILE B O 1
ATOM 3070 N N . ARG B 1 106 ? -0.655 28.109 7.805 1 84.94 106 ARG B N 1
ATOM 3071 C CA . ARG B 1 106 ? 0.325 27.094 7.457 1 84.94 106 ARG B CA 1
ATOM 3072 C C . ARG B 1 106 ? 1.687 27.406 8.07 1 84.94 106 ARG B C 1
ATOM 3074 O O . ARG B 1 106 ? 2.385 26.5 8.539 1 84.94 106 ARG B O 1
ATOM 3081 N N . LYS B 1 107 ? 2.035 28.641 8.141 1 82.81 107 LYS B N 1
ATOM 3082 C CA . LYS B 1 107 ? 3.285 29.078 8.758 1 82.81 107 LYS B CA 1
ATOM 3083 C C . LYS B 1 107 ? 3.279 28.781 10.258 1 82.81 107 LYS B C 1
ATOM 3085 O O . LYS B 1 107 ? 4.273 28.312 10.812 1 82.81 107 LYS B O 1
ATOM 3090 N N . ALA B 1 108 ? 2.145 29.125 10.758 1 81.31 108 ALA B N 1
ATOM 3091 C CA . ALA B 1 108 ? 2.002 28.891 12.188 1 81.31 108 ALA B CA 1
ATOM 3092 C C . ALA B 1 108 ? 2.084 27.391 12.508 1 81.31 108 ALA B C 1
ATOM 3094 O O . ALA B 1 108 ? 2.732 27 13.477 1 81.31 108 ALA B O 1
ATOM 3095 N N . MET B 1 109 ? 1.479 26.578 11.695 1 83.75 109 MET B N 1
ATOM 3096 C CA . MET B 1 109 ? 1.471 25.141 11.906 1 83.75 109 MET B CA 1
ATOM 3097 C C . MET B 1 109 ? 2.879 24.562 11.789 1 83.75 109 MET B C 1
ATOM 3099 O O . MET B 1 109 ? 3.262 23.688 12.57 1 83.75 109 MET B O 1
ATOM 3103 N N . LEU B 1 110 ? 3.574 25.016 10.836 1 85.25 110 LEU B N 1
ATOM 3104 C CA . LEU B 1 110 ? 4.93 24.516 10.617 1 85.25 110 LEU B CA 1
ATOM 3105 C C . LEU B 1 110 ? 5.789 24.703 11.859 1 85.25 110 LEU B C 1
ATOM 3107 O O . LEU B 1 110 ? 6.594 23.828 12.203 1 85.25 110 LEU B O 1
ATOM 3111 N N . ALA B 1 111 ? 5.582 25.812 12.523 1 79.06 111 ALA B N 1
ATOM 3112 C CA . ALA B 1 111 ? 6.34 26.094 13.742 1 79.06 111 ALA B CA 1
ATOM 3113 C C . ALA B 1 111 ? 6.059 25.047 14.82 1 79.06 111 ALA B C 1
ATOM 3115 O O . ALA B 1 111 ? 6.961 24.641 15.555 1 79.06 111 ALA B O 1
ATOM 3116 N N . GLY B 1 112 ? 4.844 24.609 14.875 1 78 112 GLY B N 1
ATOM 3117 C CA . GLY B 1 112 ? 4.457 23.625 15.875 1 78 112 GLY B CA 1
ATOM 3118 C C . GLY B 1 112 ? 4.738 22.203 15.453 1 78 112 GLY B C 1
ATOM 3119 O O . GLY B 1 112 ? 4.898 21.312 16.297 1 78 112 GLY B O 1
ATOM 3120 N N . TYR B 1 113 ? 4.781 22 14.172 1 85.25 113 TYR B N 1
ATOM 3121 C CA . TYR B 1 113 ? 4.945 20.672 13.609 1 85.25 113 TYR B CA 1
ATOM 3122 C C . TYR B 1 113 ? 6.352 20.469 13.055 1 85.25 113 TYR B C 1
ATOM 3124 O O . TYR B 1 113 ? 6.555 19.672 12.133 1 85.25 113 TYR B O 1
ATOM 3132 N N . PHE B 1 114 ? 7.305 21.125 13.609 1 80 114 PHE B N 1
ATOM 3133 C CA . PHE B 1 114 ? 8.633 21.203 13.016 1 80 114 PHE B CA 1
ATOM 3134 C C . PHE B 1 114 ? 9.305 19.844 13.023 1 80 114 PHE B C 1
ATOM 3136 O O . PHE B 1 114 ? 10.195 19.578 12.219 1 80 114 PHE B O 1
ATOM 3143 N N . MET B 1 115 ? 8.859 18.938 13.789 1 82.12 115 MET B N 1
ATOM 3144 C CA . MET B 1 115 ? 9.438 17.594 13.828 1 82.12 115 MET B CA 1
ATOM 3145 C C . MET B 1 115 ? 8.617 16.641 12.977 1 82.12 115 MET B C 1
ATOM 3147 O O . MET B 1 115 ? 9.039 15.5 12.742 1 82.12 115 MET B O 1
ATOM 3151 N N . GLN B 1 116 ? 7.461 17.047 12.586 1 88.06 116 GLN B N 1
ATOM 3152 C CA . GLN B 1 116 ? 6.559 16.203 11.805 1 88.06 116 GLN B CA 1
ATOM 3153 C C . GLN B 1 116 ? 6.465 16.672 10.359 1 88.06 116 GLN B C 1
ATOM 3155 O O . GLN B 1 116 ? 5.379 17.016 9.883 1 88.06 116 GLN B O 1
ATOM 3160 N N . VAL B 1 117 ? 7.574 16.797 9.82 1 92.75 117 VAL B N 1
ATOM 3161 C CA . VAL B 1 117 ? 7.695 17.219 8.422 1 92.75 117 VAL B CA 1
ATOM 3162 C C . VAL B 1 117 ? 8.242 16.078 7.582 1 92.75 117 VAL B C 1
ATOM 3164 O O . VAL B 1 117 ? 9.047 15.273 8.055 1 92.75 117 VAL B O 1
ATOM 3167 N N . ALA B 1 118 ? 7.727 15.984 6.363 1 95.25 118 ALA B N 1
ATOM 3168 C CA . ALA B 1 118 ? 8.219 14.977 5.426 1 95.25 118 ALA B CA 1
ATOM 3169 C C . ALA B 1 118 ? 8.516 15.586 4.062 1 95.25 118 ALA B C 1
ATOM 3171 O O . ALA B 1 118 ? 7.895 16.578 3.668 1 95.25 118 ALA B O 1
ATOM 3172 N N . HIS B 1 119 ? 9.516 15.008 3.426 1 95.19 119 HIS B N 1
ATOM 3173 C CA . HIS B 1 119 ? 9.977 15.484 2.127 1 95.19 119 HIS B CA 1
ATOM 3174 C C . HIS B 1 119 ? 9.75 14.438 1.043 1 95.19 119 HIS B C 1
ATOM 3176 O O . HIS B 1 119 ? 10.031 13.25 1.253 1 95.19 119 HIS B O 1
ATOM 3182 N N . LEU B 1 120 ? 9.312 14.898 -0.094 1 94.25 120 LEU B N 1
ATOM 3183 C CA . LEU B 1 120 ? 9.078 14.031 -1.242 1 94.25 120 LEU B CA 1
ATOM 3184 C C . LEU B 1 120 ? 10.391 13.672 -1.934 1 94.25 120 LEU B C 1
ATOM 3186 O O . LEU B 1 120 ? 11.156 14.562 -2.311 1 94.25 120 LEU B O 1
ATOM 3190 N N . GLU B 1 121 ? 10.555 12.344 -2.09 1 89.5 121 GLU B N 1
ATOM 3191 C CA . GLU B 1 121 ? 11.75 11.852 -2.779 1 89.5 121 GLU B CA 1
ATOM 3192 C C . GLU B 1 121 ? 11.469 11.617 -4.262 1 89.5 121 GLU B C 1
ATOM 3194 O O . GLU B 1 121 ? 10.312 11.531 -4.676 1 89.5 121 GLU B O 1
ATOM 3199 N N . ARG B 1 122 ? 12.562 11.5 -4.961 1 84.62 122 ARG B N 1
ATOM 3200 C CA . ARG B 1 122 ? 12.438 11.266 -6.398 1 84.62 122 ARG B CA 1
ATOM 3201 C C . ARG B 1 122 ? 11.75 9.938 -6.676 1 84.62 122 ARG B C 1
ATOM 3203 O O . ARG B 1 122 ? 11.055 9.797 -7.688 1 84.62 122 ARG B O 1
ATOM 3210 N N . THR B 1 123 ? 11.883 9.094 -5.758 1 81.31 123 THR B N 1
ATOM 3211 C CA . THR B 1 123 ? 11.328 7.75 -5.926 1 81.31 123 THR B CA 1
ATOM 3212 C C . THR B 1 123 ? 9.812 7.762 -5.715 1 81.31 123 THR B C 1
ATOM 3214 O O . THR B 1 123 ? 9.133 6.77 -5.984 1 81.31 123 THR B O 1
ATOM 3217 N N . GLY B 1 124 ? 9.242 8.836 -5.18 1 84.75 124 GLY B N 1
ATOM 3218 C CA . GLY B 1 124 ? 7.797 8.953 -5.039 1 84.75 124 GLY B CA 1
ATOM 3219 C C . GLY B 1 124 ? 7.316 8.758 -3.615 1 84.75 124 GLY B C 1
ATOM 3220 O O . GLY B 1 124 ? 6.148 9.016 -3.307 1 84.75 124 GLY B O 1
ATOM 3221 N N . HIS B 1 125 ? 8.148 8.203 -2.799 1 89.38 125 HIS B N 1
ATOM 3222 C CA . HIS B 1 125 ? 7.797 8.094 -1.389 1 89.38 125 HIS B CA 1
ATOM 3223 C C . HIS B 1 125 ? 8.297 9.305 -0.602 1 89.38 125 HIS B C 1
ATOM 3225 O O . HIS B 1 125 ? 9.078 10.102 -1.119 1 89.38 125 HIS B O 1
ATOM 3231 N N . TYR B 1 126 ? 7.75 9.508 0.579 1 94.25 126 TYR B N 1
ATOM 3232 C CA . TYR B 1 126 ? 8.211 10.57 1.467 1 94.25 126 TYR B CA 1
ATOM 3233 C C . TYR B 1 126 ? 9.203 10.039 2.49 1 94.25 126 TYR B C 1
ATOM 3235 O O . TYR B 1 126 ? 9.148 8.867 2.865 1 94.25 126 TYR B O 1
ATOM 3243 N N . LEU B 1 127 ? 10.102 10.961 2.924 1 93 127 LEU B N 1
ATOM 3244 C CA . LEU B 1 127 ? 10.977 10.695 4.062 1 93 127 LEU B CA 1
ATOM 3245 C C . LEU B 1 127 ? 10.703 11.68 5.199 1 93 127 LEU B C 1
ATOM 3247 O O . LEU B 1 127 ? 10.641 12.891 4.977 1 93 127 LEU B O 1
ATOM 3251 N N . THR B 1 128 ? 10.453 11.125 6.316 1 92.31 128 THR B N 1
ATOM 3252 C CA . THR B 1 128 ? 10.281 12.008 7.465 1 92.31 128 THR B CA 1
ATOM 3253 C C . THR B 1 128 ? 11.594 12.695 7.824 1 92.31 128 THR B C 1
ATOM 3255 O O . THR B 1 128 ? 12.664 12.078 7.742 1 92.31 128 THR B O 1
ATOM 3258 N N . VAL B 1 129 ? 11.523 13.867 8.242 1 86.5 129 VAL B N 1
ATOM 3259 C CA . VAL B 1 129 ? 12.711 14.664 8.539 1 86.5 129 VAL B CA 1
ATOM 3260 C C . VAL B 1 129 ? 13.312 14.219 9.867 1 86.5 129 VAL B C 1
ATOM 3262 O O . VAL B 1 129 ? 14.539 14.172 10.008 1 86.5 129 VAL B O 1
ATOM 3265 N N . LYS B 1 130 ? 12.414 13.953 10.719 1 82.88 130 LYS B N 1
ATOM 3266 C CA . LYS B 1 130 ? 12.852 13.656 12.086 1 82.88 130 LYS B CA 1
ATOM 3267 C C . LYS B 1 130 ? 13.68 12.375 12.125 1 82.88 130 LYS B C 1
ATOM 3269 O O . LYS B 1 130 ? 14.727 12.328 12.781 1 82.88 130 LYS B O 1
ATOM 3274 N N . ASP B 1 131 ? 13.289 11.391 11.406 1 85.06 131 ASP B N 1
ATOM 3275 C CA . ASP B 1 131 ? 13.93 10.094 11.594 1 85.06 131 ASP B CA 1
ATOM 3276 C C . ASP B 1 131 ? 14.188 9.406 10.258 1 85.06 131 ASP B C 1
ATOM 3278 O O . ASP B 1 131 ? 14.562 8.234 10.211 1 85.06 131 ASP B O 1
ATOM 3282 N N . ASN B 1 132 ? 13.93 10.023 9.195 1 87.75 132 ASN B N 1
ATOM 3283 C CA . ASN B 1 132 ? 14.211 9.539 7.852 1 87.75 132 ASN B CA 1
ATOM 3284 C C . ASN B 1 132 ? 13.5 8.219 7.574 1 87.75 132 ASN B C 1
ATOM 3286 O O . ASN B 1 132 ? 14.086 7.301 6.992 1 87.75 132 ASN B O 1
ATOM 3290 N N . GLN B 1 133 ? 12.352 8.141 8.055 1 88.12 133 GLN B N 1
ATOM 3291 C CA . GLN B 1 133 ? 11.539 6.965 7.762 1 88.12 133 GLN B CA 1
ATOM 3292 C C . GLN B 1 133 ? 10.789 7.125 6.445 1 88.12 133 GLN B C 1
ATOM 3294 O O . GLN B 1 133 ? 10.258 8.203 6.156 1 88.12 133 GLN B O 1
ATOM 3299 N N . VAL B 1 134 ? 10.789 6.016 5.68 1 89.88 134 VAL B N 1
ATOM 3300 C CA . VAL B 1 134 ? 10.016 5.996 4.441 1 89.88 134 VAL B CA 1
ATOM 3301 C C . VAL B 1 134 ? 8.523 5.938 4.762 1 89.88 134 VAL B C 1
ATOM 3303 O O . VAL B 1 134 ? 8.078 5.047 5.492 1 89.88 134 VAL B O 1
ATOM 3306 N N . VAL B 1 135 ? 7.758 6.934 4.18 1 92.56 135 VAL B N 1
ATOM 3307 C CA . VAL B 1 135 ? 6.32 6.977 4.438 1 92.56 135 VAL B CA 1
ATOM 3308 C C . VAL B 1 135 ? 5.574 7.352 3.16 1 92.56 135 VAL B C 1
ATOM 3310 O O . VAL B 1 135 ? 6.176 7.863 2.213 1 92.56 135 VAL B O 1
ATOM 3313 N N . HIS B 1 136 ? 4.312 6.961 3.16 1 91.94 136 HIS B N 1
ATOM 3314 C CA . HIS B 1 136 ? 3.389 7.34 2.094 1 91.94 136 HIS B CA 1
ATOM 3315 C C . HIS B 1 136 ? 2.203 8.125 2.646 1 91.94 136 HIS B C 1
ATOM 3317 O O . HIS B 1 136 ? 1.897 8.039 3.838 1 91.94 136 HIS B O 1
ATOM 3323 N N . LEU B 1 137 ? 1.641 8.914 1.791 1 91.75 137 LEU B N 1
ATOM 3324 C CA . LEU B 1 137 ? 0.404 9.578 2.188 1 91.75 137 LEU B CA 1
ATOM 3325 C C . LEU B 1 137 ? -0.726 8.57 2.355 1 91.75 137 LEU B C 1
ATOM 3327 O O . LEU B 1 137 ? -0.951 7.73 1.48 1 91.75 137 LEU B O 1
ATOM 3331 N N . HIS B 1 138 ? -1.323 8.633 3.424 1 87.88 138 HIS B N 1
ATOM 3332 C CA . HIS B 1 138 ? -2.459 7.738 3.621 1 87.88 138 HIS B CA 1
ATOM 3333 C C . HIS B 1 138 ? -3.559 8.008 2.6 1 87.88 138 HIS B C 1
ATOM 3335 O O . HIS B 1 138 ? -3.848 9.164 2.285 1 87.88 138 HIS B O 1
ATOM 3341 N N . PRO B 1 139 ? -4.211 7.066 2.184 1 81.38 139 PRO B N 1
ATOM 3342 C CA . PRO B 1 139 ? -5.211 7.234 1.128 1 81.38 139 PRO B CA 1
ATOM 3343 C C . PRO B 1 139 ? -6.371 8.133 1.551 1 81.38 139 PRO B C 1
ATOM 3345 O O . PRO B 1 139 ? -7.074 8.68 0.698 1 81.38 139 PRO B O 1
ATOM 3348 N N . SER B 1 140 ? -6.574 8.352 2.76 1 77.38 140 SER B N 1
ATOM 3349 C CA . SER B 1 140 ? -7.691 9.164 3.24 1 77.38 140 SER B CA 1
ATOM 3350 C C . SER B 1 140 ? -7.367 10.648 3.172 1 77.38 140 SER B C 1
ATOM 3352 O O . SER B 1 140 ? -8.211 11.492 3.506 1 77.38 140 SER B O 1
ATOM 3354 N N . ASN B 1 141 ? -6.234 10.969 2.611 1 87.12 141 ASN B N 1
ATOM 3355 C CA . ASN B 1 141 ? -5.867 12.383 2.609 1 87.12 141 ASN B CA 1
ATOM 3356 C C . ASN B 1 141 ? -6.641 13.156 1.549 1 87.12 141 ASN B C 1
ATOM 3358 O O . ASN B 1 141 ? -7.164 12.57 0.601 1 87.12 141 ASN B O 1
ATOM 3362 N N . CYS B 1 142 ? -6.703 14.508 1.708 1 87.25 142 CYS B N 1
ATOM 3363 C CA . CYS B 1 142 ? -7.523 15.328 0.824 1 87.25 142 CYS B CA 1
ATOM 3364 C C . CYS B 1 142 ? -6.672 15.984 -0.259 1 87.25 142 CYS B C 1
ATOM 3366 O O . CYS B 1 142 ? -7.184 16.734 -1.094 1 87.25 142 CYS B O 1
ATOM 3368 N N . LEU B 1 143 ? -5.359 15.695 -0.284 1 90.31 143 LEU B N 1
ATOM 3369 C CA . LEU B 1 143 ? -4.496 16.312 -1.286 1 90.31 143 LEU B CA 1
ATOM 3370 C C . LEU B 1 143 ? -4.762 15.719 -2.668 1 90.31 143 LEU B C 1
ATOM 3372 O O . LEU B 1 143 ? -4.996 14.516 -2.799 1 90.31 143 LEU B O 1
ATOM 3376 N N . ASP B 1 144 ? -4.75 16.578 -3.656 1 85.25 144 ASP B N 1
ATOM 3377 C CA . ASP B 1 144 ? -4.965 16.094 -5.02 1 85.25 144 ASP B CA 1
ATOM 3378 C C . ASP B 1 144 ? -3.641 15.953 -5.766 1 85.25 144 ASP B C 1
ATOM 3380 O O . ASP B 1 144 ? -3.627 15.648 -6.961 1 85.25 144 ASP B O 1
ATOM 3384 N N . HIS B 1 145 ? -2.566 16.359 -5.121 1 89 145 HIS B N 1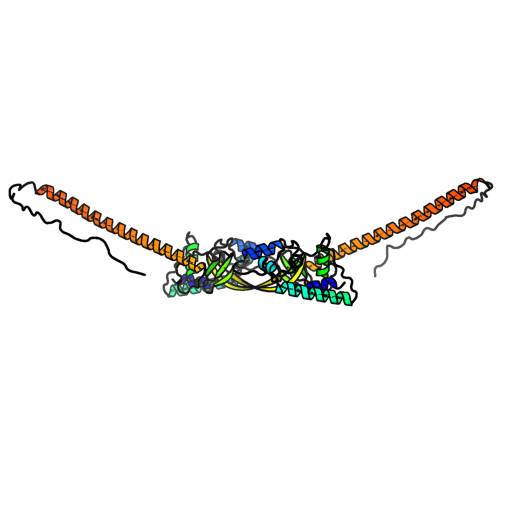
ATOM 3385 C CA . HIS B 1 145 ? -1.223 16.203 -5.668 1 89 145 HIS B CA 1
ATOM 3386 C C . HIS B 1 145 ? -0.221 15.844 -4.574 1 89 145 HIS B C 1
ATOM 3388 O O . HIS B 1 145 ? -0.575 15.797 -3.395 1 89 145 HIS B O 1
ATOM 3394 N N . LYS B 1 146 ? 0.938 15.516 -5.02 1 92.69 146 LYS B N 1
ATOM 3395 C CA . LYS B 1 146 ? 2.006 15.211 -4.074 1 92.69 146 LYS B CA 1
ATOM 3396 C C . LYS B 1 146 ? 2.924 16.406 -3.871 1 92.69 146 LYS B C 1
ATOM 3398 O O . LYS B 1 146 ? 3.846 16.641 -4.66 1 92.69 146 LYS B O 1
ATOM 3403 N N . PRO B 1 147 ? 2.643 17.188 -2.766 1 94.62 147 PRO B N 1
ATOM 3404 C CA . PRO B 1 147 ? 3.525 18.328 -2.508 1 94.62 147 PRO B CA 1
ATOM 3405 C C . PRO B 1 147 ? 4.945 17.906 -2.139 1 94.62 147 PRO B C 1
ATOM 3407 O O . PRO B 1 147 ? 5.148 16.797 -1.606 1 94.62 147 PRO B O 1
ATOM 3410 N N . GLU B 1 148 ? 5.879 18.734 -2.398 1 94.81 148 GLU B N 1
ATOM 3411 C CA . GLU B 1 148 ? 7.273 18.438 -2.078 1 94.81 148 GLU B CA 1
ATOM 3412 C C . GLU B 1 148 ? 7.48 18.328 -0.569 1 94.81 148 GLU B C 1
ATOM 3414 O O . GLU B 1 148 ? 8.234 17.469 -0.1 1 94.81 148 GLU B O 1
ATOM 3419 N N . TRP B 1 149 ? 6.863 19.219 0.127 1 94.69 149 TRP B N 1
ATOM 3420 C CA . TRP B 1 149 ? 6.961 19.25 1.583 1 94.69 149 TRP B CA 1
ATOM 3421 C C . TRP B 1 149 ? 5.578 19.156 2.223 1 94.69 149 TRP B C 1
ATOM 3423 O O . TRP B 1 149 ? 4.645 19.828 1.784 1 94.69 149 TRP B O 1
ATOM 3433 N N . VAL B 1 150 ? 5.52 18.312 3.236 1 95.75 150 VAL B N 1
ATOM 3434 C CA . VAL B 1 150 ? 4.25 18.234 3.951 1 95.75 150 VAL B CA 1
ATOM 3435 C C . VAL B 1 150 ? 4.504 18.156 5.453 1 95.75 150 VAL B C 1
ATOM 3437 O O . VAL B 1 150 ? 5.559 17.688 5.891 1 95.75 150 VAL B O 1
ATOM 3440 N N . ILE B 1 151 ? 3.572 18.719 6.246 1 93 151 ILE B N 1
ATOM 3441 C CA . ILE B 1 151 ? 3.479 18.391 7.664 1 93 151 ILE B CA 1
ATOM 3442 C C . ILE B 1 151 ? 2.449 17.281 7.863 1 93 151 ILE B C 1
ATOM 3444 O O . ILE B 1 151 ? 1.548 17.094 7.039 1 93 151 ILE B O 1
ATOM 3448 N N . TYR B 1 152 ? 2.654 16.5 8.867 1 92 152 TYR B N 1
ATOM 3449 C CA . TYR B 1 152 ? 1.7 15.438 9.172 1 92 152 TYR B CA 1
ATOM 3450 C C . TYR B 1 152 ? 1.414 15.367 10.664 1 92 152 TYR B C 1
ATOM 3452 O O . TYR B 1 152 ? 2.223 15.82 11.477 1 92 152 TYR B O 1
ATOM 3460 N N . ASN B 1 153 ? 0.217 14.75 10.984 1 88.62 153 ASN B N 1
ATOM 3461 C CA . ASN B 1 153 ? -0.177 14.633 12.383 1 88.62 153 ASN B CA 1
ATOM 3462 C C . ASN B 1 153 ? 0.151 13.258 12.945 1 88.62 153 ASN B C 1
ATOM 3464 O O . ASN B 1 153 ? 0.581 13.133 14.094 1 88.62 153 ASN B O 1
ATOM 3468 N N . GLU B 1 154 ? -0.035 12.227 12.102 1 86.69 154 GLU B N 1
ATOM 3469 C CA . GLU B 1 154 ? 0.102 10.867 12.609 1 86.69 154 GLU B CA 1
ATOM 3470 C C . GLU B 1 154 ? 0.992 10.023 11.695 1 86.69 154 GLU B C 1
ATOM 3472 O O . GLU B 1 154 ? 0.93 10.148 10.477 1 86.69 154 GLU B O 1
ATOM 3477 N N . PHE B 1 155 ? 1.818 9.25 12.422 1 87.62 155 PHE B N 1
ATOM 3478 C CA . PHE B 1 155 ? 2.545 8.156 11.781 1 87.62 155 PHE B CA 1
ATOM 3479 C C . PHE B 1 155 ? 1.813 6.836 11.977 1 87.62 155 PHE B C 1
ATOM 3481 O O . PHE B 1 155 ? 1.606 6.395 13.109 1 87.62 155 PHE B O 1
ATOM 3488 N N . VAL B 1 156 ? 1.337 6.27 10.906 1 84.88 156 VAL B N 1
ATOM 3489 C CA . VAL B 1 156 ? 0.502 5.078 11.016 1 84.88 156 VAL B CA 1
ATOM 3490 C C . VAL B 1 156 ? 1.177 3.904 10.312 1 84.88 156 VAL B C 1
ATOM 3492 O O . VAL B 1 156 ? 1.716 4.059 9.219 1 84.88 156 VAL B O 1
ATOM 3495 N N . LEU B 1 157 ? 1.204 2.836 11.023 1 78.25 157 LEU B N 1
ATOM 3496 C CA . LEU B 1 157 ? 1.692 1.581 10.461 1 78.25 157 LEU B CA 1
ATOM 3497 C C . LEU B 1 157 ? 0.535 0.725 9.953 1 78.25 157 LEU B C 1
ATOM 3499 O O . LEU B 1 157 ? -0.435 0.495 10.68 1 78.25 157 LEU B O 1
ATOM 3503 N N . THR B 1 158 ? 0.527 0.579 8.617 1 75.19 158 THR B N 1
ATOM 3504 C CA . THR B 1 158 ? -0.499 -0.307 8.086 1 75.19 158 THR B CA 1
ATOM 3505 C C . THR B 1 158 ? 0.126 -1.584 7.527 1 75.19 158 THR B C 1
ATOM 3507 O O . THR B 1 158 ? 1.239 -1.558 7 1 75.19 158 THR B O 1
ATOM 3510 N N . SER B 1 159 ? -0.273 -2.619 8.047 1 73.31 159 SER B N 1
ATOM 3511 C CA . SER B 1 159 ? 0.129 -3.891 7.457 1 73.31 159 SER B CA 1
ATOM 3512 C C . SER B 1 159 ? -0.709 -4.215 6.223 1 73.31 159 SER B C 1
ATOM 3514 O O . SER B 1 159 ? -1.92 -3.984 6.211 1 73.31 159 SER B O 1
ATOM 3516 N N . ARG B 1 160 ? -0.036 -4.145 5.117 1 75.62 160 ARG B N 1
ATOM 3517 C CA . ARG B 1 160 ? -0.76 -4.621 3.943 1 75.62 160 ARG B CA 1
ATOM 3518 C C . ARG B 1 160 ? -0.311 -6.027 3.559 1 75.62 160 ARG B C 1
ATOM 3520 O O . ARG B 1 160 ? 0.882 -6.336 3.598 1 75.62 160 ARG B O 1
ATOM 3527 N N . ASN B 1 161 ? -1.384 -6.828 3.346 1 87.31 161 ASN B N 1
ATOM 3528 C CA . ASN B 1 161 ? -1.12 -8.195 2.9 1 87.31 161 ASN B CA 1
ATOM 3529 C C . ASN B 1 161 ? -0.956 -8.266 1.386 1 87.31 161 ASN B C 1
ATOM 3531 O O . ASN B 1 161 ? -1.723 -7.648 0.644 1 87.31 161 ASN B O 1
ATOM 3535 N N . PHE B 1 162 ? 0.023 -8.883 0.939 1 89.06 162 PHE B N 1
ATOM 3536 C CA . PHE B 1 162 ? 0.275 -9.094 -0.481 1 89.06 162 PHE B CA 1
ATOM 3537 C C . PHE B 1 162 ? 0.383 -10.586 -0.794 1 89.06 162 PHE B C 1
ATOM 3539 O O . PHE B 1 162 ? 0.642 -11.391 0.097 1 89.06 162 PHE B O 1
ATOM 3546 N N . ILE B 1 163 ? 0.052 -10.914 -2.006 1 90.5 163 ILE B N 1
ATOM 3547 C CA . ILE B 1 163 ? 0.407 -12.227 -2.549 1 90.5 163 ILE B CA 1
ATOM 3548 C C . ILE B 1 163 ? 1.498 -12.062 -3.604 1 90.5 163 ILE B C 1
ATOM 3550 O O . ILE B 1 163 ? 1.499 -11.094 -4.363 1 90.5 163 ILE B O 1
ATOM 3554 N N . ARG B 1 164 ? 2.477 -12.992 -3.479 1 88.81 164 ARG B N 1
ATOM 3555 C CA . ARG B 1 164 ? 3.623 -12.93 -4.379 1 88.81 164 ARG B CA 1
ATOM 3556 C C . ARG B 1 164 ? 3.738 -14.203 -5.207 1 88.81 164 ARG B C 1
ATOM 3558 O O . ARG B 1 164 ? 3.326 -15.281 -4.766 1 88.81 164 ARG B O 1
ATOM 3565 N N . THR B 1 165 ? 4.43 -14.062 -6.484 1 89.88 165 THR B N 1
ATOM 3566 C CA . THR B 1 165 ? 4.504 -15.133 -7.473 1 89.88 165 THR B CA 1
ATOM 3567 C C . THR B 1 165 ? 3.104 -15.602 -7.863 1 89.88 165 THR B C 1
ATOM 3569 O O . THR B 1 165 ? 2.646 -16.656 -7.406 1 89.88 165 THR B O 1
ATOM 3572 N N . VAL B 1 166 ? 2.578 -14.781 -8.703 1 92.88 166 VAL B N 1
ATOM 3573 C CA . VAL B 1 166 ? 1.169 -14.961 -9.031 1 92.88 166 VAL B CA 1
ATOM 3574 C C . VAL B 1 166 ? 1.033 -15.375 -10.5 1 92.88 166 VAL B C 1
ATOM 3576 O O . VAL B 1 166 ? 1.879 -15.031 -11.328 1 92.88 166 VAL B O 1
ATOM 3579 N N . THR B 1 167 ? -0.014 -16.141 -10.828 1 93.69 167 THR B N 1
ATOM 3580 C CA . THR B 1 167 ? -0.322 -16.562 -12.188 1 93.69 167 THR B CA 1
ATOM 3581 C C . THR B 1 167 ? -1.824 -16.5 -12.445 1 93.69 167 THR B C 1
ATOM 3583 O O . THR B 1 167 ? -2.621 -16.906 -11.594 1 93.69 167 THR B O 1
ATOM 3586 N N . ASP B 1 168 ? -2.117 -15.992 -13.57 1 95.38 168 ASP B N 1
ATOM 3587 C CA . ASP B 1 168 ? -3.494 -15.898 -14.047 1 95.38 168 ASP B CA 1
ATOM 3588 C C . ASP B 1 168 ? -4.09 -17.281 -14.273 1 95.38 168 ASP B C 1
ATOM 3590 O O . ASP B 1 168 ? -3.461 -18.141 -14.906 1 95.38 168 ASP B O 1
ATOM 3594 N N . ILE B 1 169 ? -5.277 -17.547 -13.75 1 92.44 169 ILE B N 1
ATOM 3595 C CA . ILE B 1 169 ? -5.945 -18.828 -13.984 1 92.44 169 ILE B CA 1
ATOM 3596 C C . ILE B 1 169 ? -7.414 -18.578 -14.328 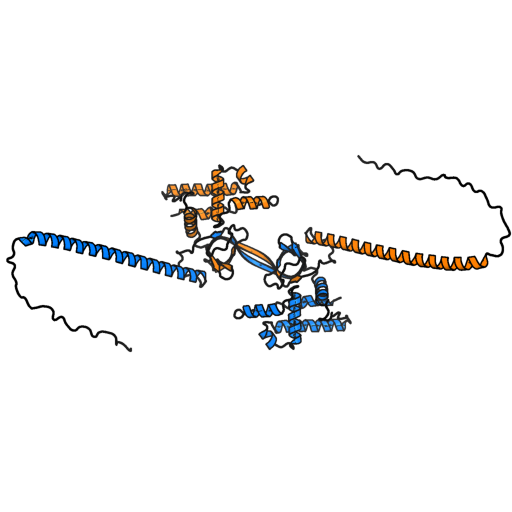1 92.44 169 ILE B C 1
ATOM 3598 O O . ILE B 1 169 ? -7.941 -17.484 -14.094 1 92.44 169 ILE B O 1
ATOM 3602 N N . ARG B 1 170 ? -8 -19.609 -14.938 1 87.88 170 ARG B N 1
ATOM 3603 C CA . ARG B 1 170 ? -9.453 -19.609 -15.109 1 87.88 170 ARG B CA 1
ATOM 3604 C C . ARG B 1 170 ? -10.156 -20.016 -13.812 1 87.88 170 ARG B C 1
ATOM 3606 O O . ARG B 1 170 ? -9.547 -20.625 -12.938 1 87.88 170 ARG B O 1
ATOM 3613 N N . ALA B 1 171 ? -11.406 -19.625 -13.711 1 88.19 171 ALA B N 1
ATOM 3614 C CA . ALA B 1 171 ? -12.172 -19.953 -12.516 1 88.19 171 ALA B CA 1
ATOM 3615 C C . ALA B 1 171 ? -12.07 -21.438 -12.188 1 88.19 171 ALA B C 1
ATOM 3617 O O . ALA B 1 171 ? -12.289 -22.297 -13.047 1 88.19 171 ALA B O 1
ATOM 3618 N N . PRO B 1 172 ? -11.656 -21.688 -10.961 1 83 172 PRO B N 1
ATOM 3619 C CA . PRO B 1 172 ? -11.57 -23.094 -10.57 1 83 172 PRO B CA 1
ATOM 3620 C C . PRO B 1 172 ? -12.938 -23.766 -10.5 1 83 172 PRO B C 1
ATOM 3622 O O . PRO B 1 172 ? -13.922 -23.141 -10.102 1 83 172 PRO B O 1
ATOM 3625 N N . HIS B 1 173 ? -13.008 -25.062 -10.945 1 78.62 173 HIS B N 1
ATOM 3626 C CA . HIS B 1 173 ? -14.305 -25.734 -11.031 1 78.62 173 HIS B CA 1
ATOM 3627 C C . HIS B 1 173 ? -14.383 -26.906 -10.047 1 78.62 173 HIS B C 1
ATOM 3629 O O . HIS B 1 173 ? -15.336 -27.688 -10.078 1 78.62 173 HIS B O 1
ATOM 3635 N N . TYR B 1 174 ? -13.461 -26.922 -9.172 1 75.88 174 TYR B N 1
ATOM 3636 C CA . TYR B 1 174 ? -13.43 -28.141 -8.375 1 75.88 174 TYR B CA 1
ATOM 3637 C C . TYR B 1 174 ? -13.656 -27.844 -6.902 1 75.88 174 TYR B C 1
ATOM 3639 O O . TYR B 1 174 ? -13.57 -28.734 -6.059 1 75.88 174 TYR B O 1
ATOM 3647 N N . TYR B 1 175 ? -13.977 -26.641 -6.582 1 80 175 TYR B N 1
ATOM 3648 C CA . TYR B 1 175 ? -14.164 -26.312 -5.176 1 80 175 TYR B CA 1
ATOM 3649 C C . TYR B 1 175 ? -15.5 -26.812 -4.66 1 80 175 TYR B C 1
ATOM 3651 O O . TYR B 1 175 ? -16.516 -26.75 -5.367 1 80 175 TYR B O 1
ATOM 3659 N N . ASP B 1 176 ? -15.422 -27.5 -3.488 1 79.06 176 ASP B N 1
ATOM 3660 C CA . ASP B 1 176 ? -16.656 -27.688 -2.729 1 79.06 176 ASP B CA 1
ATOM 3661 C C . ASP B 1 176 ? -17.094 -26.375 -2.062 1 79.06 176 ASP B C 1
ATOM 3663 O O . ASP B 1 176 ? -16.453 -25.922 -1.109 1 79.06 176 ASP B O 1
ATOM 3667 N N . LEU B 1 177 ? -18.156 -25.844 -2.523 1 81.69 177 LEU B N 1
ATOM 3668 C CA . LEU B 1 177 ? -18.547 -24.484 -2.146 1 81.69 177 LEU B CA 1
ATOM 3669 C C . LEU B 1 177 ? -19.344 -24.5 -0.843 1 81.69 177 LEU B C 1
ATOM 3671 O O . LEU B 1 177 ? -19.656 -23.438 -0.298 1 81.69 177 LEU B O 1
ATOM 3675 N N . SER B 1 178 ? -19.609 -25.625 -0.34 1 81.38 178 SER B N 1
ATOM 3676 C CA . SER B 1 178 ? -20.438 -25.734 0.853 1 81.38 178 SER B CA 1
ATOM 3677 C C . SER B 1 178 ? -19.781 -25.047 2.049 1 81.38 178 SER B C 1
ATOM 3679 O O . SER B 1 178 ? -20.469 -24.484 2.898 1 81.38 178 SER B O 1
ATOM 3681 N N . ASN B 1 179 ? -18.469 -25.109 2.113 1 72.62 179 ASN B N 1
ATOM 3682 C CA . ASN B 1 179 ? -17.766 -24.562 3.271 1 72.62 179 ASN B CA 1
ATOM 3683 C C . ASN B 1 179 ? -17.172 -23.188 2.979 1 72.62 179 ASN B C 1
ATOM 3685 O O . ASN B 1 179 ? -16.406 -22.672 3.777 1 72.62 179 ASN B O 1
ATOM 3689 N N . PHE B 1 180 ? -17.609 -22.656 1.866 1 76.56 180 PHE B N 1
ATOM 3690 C CA . PHE B 1 180 ? -17.094 -21.344 1.483 1 76.56 180 PHE B CA 1
ATOM 3691 C C . PHE B 1 180 ? -17.844 -20.234 2.227 1 76.56 180 PHE B C 1
ATOM 3693 O O . PHE B 1 180 ? -19.062 -20.281 2.352 1 76.56 180 PHE B O 1
ATOM 3700 N N . PRO B 1 181 ? -17.062 -19.422 2.834 1 75.75 181 PRO B N 1
ATOM 3701 C CA . PRO B 1 181 ? -17.781 -18.25 3.344 1 75.75 181 PRO B CA 1
ATOM 3702 C C . PRO B 1 181 ? -18.5 -17.469 2.24 1 75.75 181 PRO B C 1
ATOM 3704 O O . PRO B 1 181 ? -18.156 -17.609 1.062 1 75.75 181 PRO B O 1
ATOM 3707 N N . GLN B 1 182 ? -19.547 -16.766 2.703 1 79 182 GLN B N 1
ATOM 3708 C CA . GLN B 1 182 ? -20.234 -15.938 1.729 1 79 182 GLN B CA 1
ATOM 3709 C C . GLN B 1 182 ? -19.344 -14.82 1.216 1 79 182 GLN B C 1
ATOM 3711 O O . GLN B 1 182 ? -18.828 -14.016 2.002 1 79 182 GLN B O 1
ATOM 3716 N N . CYS B 1 183 ? -19 -14.969 -0.051 1 80.75 183 CYS B N 1
ATOM 3717 C CA . CYS B 1 183 ? -18.172 -13.961 -0.704 1 80.75 183 CYS B CA 1
ATOM 3718 C C . CYS B 1 183 ? -18.453 -13.922 -2.203 1 80.75 183 CYS B C 1
ATOM 3720 O O . CYS B 1 183 ? -19.234 -14.719 -2.719 1 80.75 183 CYS B O 1
ATOM 3722 N N . GLU B 1 184 ? -17.938 -12.859 -2.805 1 83.44 184 GLU B N 1
ATOM 3723 C CA . GLU B 1 184 ? -18.125 -12.711 -4.242 1 83.44 184 GLU B CA 1
ATOM 3724 C C . GLU B 1 184 ? -17.625 -13.938 -5 1 83.44 184 GLU B C 1
ATOM 3726 O O . GLU B 1 184 ? -18.25 -14.391 -5.957 1 83.44 184 GLU B O 1
ATOM 3731 N N . ALA B 1 185 ? -16.516 -14.445 -4.566 1 85.75 185 ALA B N 1
ATOM 3732 C CA . ALA B 1 185 ? -15.922 -15.609 -5.219 1 85.75 185 ALA B CA 1
ATOM 3733 C C . ALA B 1 185 ? -16.891 -16.797 -5.199 1 85.75 185 ALA B C 1
ATOM 3735 O O . ALA B 1 185 ? -17.047 -17.484 -6.203 1 85.75 185 ALA B O 1
ATOM 3736 N N . LYS B 1 186 ? -17.5 -16.953 -4.098 1 86.25 186 LYS B N 1
ATOM 3737 C CA . LYS B 1 186 ? -18.469 -18.031 -3.982 1 86.25 186 LYS B CA 1
ATOM 3738 C C . LYS B 1 186 ? -19.625 -17.828 -4.957 1 86.25 186 LYS B C 1
ATOM 3740 O O . LYS B 1 186 ? -20.047 -18.766 -5.629 1 86.25 186 LYS B O 1
ATOM 3745 N N . ARG B 1 187 ? -20.172 -16.641 -4.996 1 87.12 187 ARG B N 1
ATOM 3746 C CA . ARG B 1 187 ? -21.281 -16.328 -5.891 1 87.12 187 ARG B CA 1
ATOM 3747 C C . ARG B 1 187 ? -20.906 -16.609 -7.344 1 87.12 187 ARG B C 1
ATOM 3749 O O . ARG B 1 187 ? -21.688 -17.203 -8.094 1 87.12 187 ARG B O 1
ATOM 3756 N N . VAL B 1 188 ? -19.734 -16.203 -7.688 1 87.81 188 VAL B N 1
ATOM 3757 C CA . VAL B 1 188 ? -19.266 -16.375 -9.055 1 87.81 188 VAL B CA 1
ATOM 3758 C C . VAL B 1 188 ? -19.125 -17.875 -9.359 1 87.81 188 VAL B C 1
ATOM 3760 O O . VAL B 1 188 ? -19.531 -18.328 -10.43 1 87.81 188 VAL B O 1
ATOM 3763 N N . LEU B 1 189 ? -18.531 -18.562 -8.484 1 89.56 189 LEU B N 1
ATOM 3764 C CA . LEU B 1 189 ? -18.328 -19.984 -8.688 1 89.56 189 LEU B CA 1
ATOM 3765 C C . LEU B 1 189 ? -19.656 -20.719 -8.742 1 89.56 189 LEU B C 1
ATOM 3767 O O . LEU B 1 189 ? -19.828 -21.641 -9.547 1 89.56 189 LEU B O 1
ATOM 3771 N N . GLU B 1 190 ? -20.609 -20.297 -7.914 1 89.94 190 GLU B N 1
ATOM 3772 C CA . GLU B 1 190 ? -21.938 -20.906 -7.938 1 89.94 190 GLU B CA 1
ATOM 3773 C C . GLU B 1 190 ? -22.594 -20.703 -9.297 1 89.94 190 GLU B C 1
ATOM 3775 O O . GLU B 1 190 ? -23.219 -21.641 -9.828 1 89.94 190 GLU B O 1
ATOM 3780 N N . ARG B 1 191 ? -22.531 -19.578 -9.75 1 89.69 191 ARG B N 1
ATOM 3781 C CA . ARG B 1 191 ? -23.094 -19.281 -11.062 1 89.69 191 ARG B CA 1
ATOM 3782 C C . ARG B 1 191 ? -22.438 -20.141 -12.141 1 89.69 191 ARG B C 1
ATOM 3784 O O . ARG B 1 191 ? -23.125 -20.672 -13.016 1 89.69 191 ARG B O 1
ATOM 3791 N N . LEU B 1 192 ? -21.156 -20.234 -12.023 1 88.62 192 LEU B N 1
ATOM 3792 C CA . LEU B 1 192 ? -20.406 -21.016 -13 1 88.62 192 LEU B CA 1
ATOM 3793 C C . LEU B 1 192 ? -20.781 -22.5 -12.914 1 88.62 192 LEU B C 1
ATOM 3795 O O . LEU B 1 192 ? -20.906 -23.172 -13.938 1 88.62 192 LEU B O 1
ATOM 3799 N N . TYR B 1 193 ? -20.859 -22.938 -11.742 1 88.88 193 TYR B N 1
ATOM 3800 C CA . TYR B 1 193 ? -21.219 -24.328 -11.539 1 88.88 193 TYR B CA 1
ATOM 3801 C C . TYR B 1 193 ? -22.625 -24.609 -12.094 1 88.88 193 TYR B C 1
ATOM 3803 O O . TYR B 1 193 ? -22.844 -25.641 -12.727 1 88.88 193 TYR B O 1
ATOM 3811 N N . LYS B 1 194 ? -23.516 -23.703 -11.875 1 89.94 194 LYS B N 1
ATOM 3812 C CA . LYS B 1 194 ? -24.875 -23.828 -12.391 1 89.94 194 LYS B CA 1
ATOM 3813 C C . LYS B 1 194 ? -24.875 -23.844 -13.914 1 89.94 194 LYS B C 1
ATOM 3815 O O . LYS B 1 194 ? -25.609 -24.641 -14.531 1 89.94 194 LYS B O 1
ATOM 3820 N N . LYS B 1 195 ? -24.109 -23.016 -14.461 1 89.81 195 LYS B N 1
ATOM 3821 C CA . LYS B 1 195 ? -24.016 -22.953 -15.914 1 89.81 195 LYS B CA 1
ATOM 3822 C C . LYS B 1 195 ? -23.469 -24.266 -16.484 1 89.81 195 LYS B C 1
ATOM 3824 O O . LYS B 1 195 ? -23.969 -24.766 -17.484 1 89.81 195 LYS B O 1
ATOM 3829 N N . ARG B 1 196 ? -22.438 -24.75 -15.891 1 86.69 196 ARG B N 1
ATOM 3830 C CA . ARG B 1 196 ? -21.828 -26 -16.344 1 86.69 196 ARG B CA 1
ATOM 3831 C C . ARG B 1 196 ? -22.797 -27.172 -16.219 1 86.69 196 ARG B C 1
ATOM 3833 O O . ARG B 1 196 ? -22.844 -28.047 -17.078 1 86.69 196 ARG B O 1
ATOM 3840 N N . GLU B 1 197 ? -23.5 -27.141 -15.164 1 87.81 197 GLU B N 1
ATOM 3841 C CA . GLU B 1 197 ? -24.516 -28.172 -14.953 1 87.81 197 GLU B CA 1
ATOM 3842 C C . GLU B 1 197 ? -25.594 -28.109 -16.016 1 87.81 197 GLU B C 1
ATOM 3844 O O . GLU B 1 197 ? -26.047 -29.141 -16.531 1 87.81 197 GLU B O 1
ATOM 3849 N N . LYS B 1 198 ? -25.969 -26.938 -16.328 1 88.81 198 LYS B N 1
ATOM 3850 C CA . LYS B 1 198 ? -26.969 -26.75 -17.375 1 88.81 198 LYS B CA 1
ATOM 3851 C C . LYS B 1 198 ? -26.453 -27.219 -18.734 1 88.81 198 LYS B C 1
ATOM 3853 O O . LYS B 1 198 ? -27.172 -27.859 -19.484 1 88.81 198 LYS B O 1
ATOM 3858 N N . GLU B 1 199 ? -25.219 -26.875 -18.938 1 87.81 199 GLU B N 1
ATOM 3859 C CA . GLU B 1 199 ? -24.594 -27.281 -20.203 1 87.81 199 GLU B CA 1
ATOM 3860 C C . GLU B 1 199 ? -24.453 -28.812 -20.266 1 87.81 199 GLU B C 1
ATOM 3862 O O . GLU B 1 199 ? -24.625 -29.406 -21.344 1 87.81 199 GLU B O 1
ATOM 3867 N N . ARG B 1 200 ? -24.125 -29.359 -19.219 1 86.25 200 ARG B N 1
ATOM 3868 C CA . ARG B 1 200 ? -24 -30.812 -19.156 1 86.25 200 ARG B CA 1
ATOM 3869 C C . ARG B 1 200 ? -25.344 -31.484 -19.359 1 86.25 200 ARG B C 1
ATOM 3871 O O . ARG B 1 200 ? -25.438 -32.5 -20.047 1 86.25 200 ARG B O 1
ATOM 3878 N N . ASP B 1 201 ? -26.359 -30.906 -18.797 1 87.88 201 ASP B N 1
ATOM 3879 C CA . ASP B 1 201 ? -27.719 -31.422 -18.938 1 87.88 201 ASP B CA 1
ATOM 3880 C C . ASP B 1 201 ? -28.188 -31.297 -20.391 1 87.88 201 ASP B C 1
ATOM 3882 O O . ASP B 1 201 ? -28.828 -32.219 -20.922 1 87.88 201 ASP B O 1
ATOM 3886 N N . GLU B 1 202 ? -27.812 -30.234 -20.953 1 86.81 202 GLU B N 1
ATOM 3887 C CA . GLU B 1 202 ? -28.172 -30.016 -22.344 1 86.81 202 GLU B CA 1
ATOM 3888 C C . GLU B 1 202 ? -27.422 -30.969 -23.266 1 86.81 202 GLU B C 1
ATOM 3890 O O . GLU B 1 202 ? -28 -31.484 -24.234 1 86.81 202 GLU B O 1
ATOM 3895 N N . ALA B 1 203 ? -26.25 -31.203 -22.891 1 86.06 203 ALA B N 1
ATOM 3896 C CA . ALA B 1 203 ? -25.453 -32.156 -23.672 1 86.06 203 ALA B CA 1
ATOM 3897 C C . ALA B 1 203 ? -25.984 -33.562 -23.531 1 86.06 203 ALA B C 1
ATOM 3899 O O . ALA B 1 203 ? -26.031 -34.312 -24.5 1 86.06 203 ALA B O 1
ATOM 3900 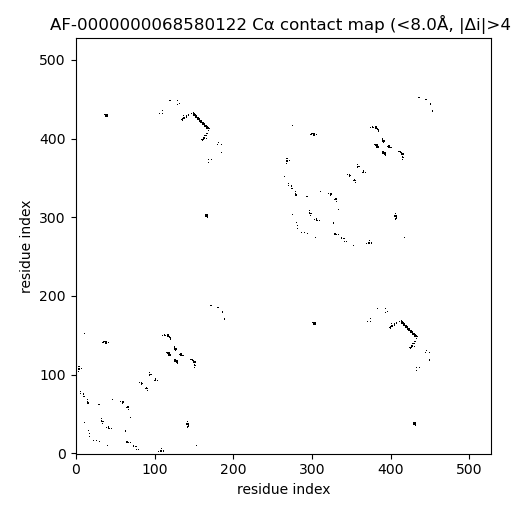N N . ARG B 1 204 ? -26.344 -33.812 -22.375 1 85 204 ARG B N 1
ATOM 3901 C CA . ARG B 1 204 ? -26.922 -35.125 -22.109 1 85 204 ARG B CA 1
ATOM 3902 C C . ARG B 1 204 ? -28.25 -35.312 -22.859 1 85 204 ARG B C 1
ATOM 3904 O O . ARG B 1 204 ? -28.516 -36.375 -23.406 1 85 204 ARG B O 1
ATOM 3911 N N . THR B 1 205 ? -29.016 -34.281 -22.812 1 84.06 205 THR B N 1
ATOM 3912 C CA . THR B 1 205 ? -30.312 -34.312 -23.484 1 84.06 205 THR B CA 1
ATOM 3913 C C . THR B 1 205 ? -30.125 -34.406 -25 1 84.06 205 THR B C 1
ATOM 3915 O O . THR B 1 205 ? -30.844 -35.156 -25.672 1 84.06 205 THR B O 1
ATOM 3918 N N . ARG B 1 206 ? -29.188 -33.75 -25.516 1 80.88 206 ARG B N 1
ATOM 3919 C CA . ARG B 1 206 ? -28.906 -33.781 -26.938 1 80.88 206 ARG B CA 1
ATOM 3920 C C . ARG B 1 206 ? -28.391 -35.156 -27.359 1 80.88 206 ARG B C 1
ATOM 3922 O O . ARG B 1 206 ? -28.766 -35.688 -28.406 1 80.88 206 ARG B O 1
ATOM 3929 N N . ARG B 1 207 ? -27.594 -35.719 -26.562 1 83.81 207 ARG B N 1
ATOM 3930 C CA . ARG B 1 207 ? -27.094 -37.062 -26.844 1 83.81 207 ARG B CA 1
ATOM 3931 C C . ARG B 1 207 ? -28.219 -38.094 -26.812 1 83.81 207 ARG B C 1
ATOM 3933 O O . ARG B 1 207 ? -28.266 -39.031 -27.641 1 83.81 207 ARG B O 1
ATOM 3940 N N . ARG B 1 208 ? -29.141 -37.969 -25.875 1 81.62 208 ARG B N 1
ATOM 3941 C CA . ARG B 1 208 ? -30.281 -38.875 -25.75 1 81.62 208 ARG B CA 1
ATOM 3942 C C . ARG B 1 208 ? -31.219 -38.719 -26.953 1 81.62 208 ARG B C 1
ATOM 3944 O O . ARG B 1 208 ? -31.719 -39.719 -27.469 1 81.62 208 ARG B O 1
ATOM 3951 N N . THR B 1 209 ? -31.391 -37.562 -27.422 1 80.12 209 THR B N 1
ATOM 3952 C CA . THR B 1 209 ? -32.25 -37.281 -28.562 1 80.12 209 THR B CA 1
ATOM 3953 C C . THR B 1 209 ? -31.641 -37.844 -29.844 1 80.12 209 THR B C 1
ATOM 3955 O O . THR B 1 209 ? -32.344 -38.375 -30.703 1 80.12 209 THR B O 1
ATOM 3958 N N . ASN B 1 210 ? -30.406 -37.781 -29.969 1 75 210 ASN B N 1
ATOM 3959 C CA . ASN B 1 210 ? -29.719 -38.312 -31.141 1 75 210 ASN B CA 1
ATOM 3960 C C . ASN B 1 210 ? -29.719 -39.844 -31.156 1 75 210 ASN B C 1
ATOM 3962 O O . ASN B 1 210 ? -29.844 -40.438 -32.219 1 75 210 ASN B O 1
ATOM 3966 N N . ASN B 1 211 ? -29.609 -40.406 -30.062 1 73.06 211 ASN B N 1
ATOM 3967 C CA . ASN B 1 211 ? -29.656 -41.844 -29.969 1 73.06 211 ASN B CA 1
ATOM 3968 C C . ASN B 1 211 ? -31.062 -42.375 -30.266 1 73.06 211 ASN B C 1
ATOM 3970 O O . ASN B 1 211 ? -31.203 -43.438 -30.906 1 73.06 211 ASN B O 1
ATOM 3974 N N . THR B 1 212 ? -32.062 -41.719 -29.891 1 70.75 212 THR B N 1
ATOM 3975 C CA . THR B 1 212 ? -33.438 -42.125 -30.141 1 70.75 212 THR B CA 1
ATOM 3976 C C . THR B 1 212 ? -33.781 -42.031 -31.625 1 70.75 212 THR B C 1
ATOM 3978 O O . THR B 1 212 ? -34.469 -42.875 -32.188 1 70.75 212 THR B O 1
ATOM 3981 N N . TYR B 1 213 ? -33.25 -41.094 -32.281 1 67 213 TYR B N 1
ATOM 3982 C CA . TYR B 1 213 ? -33.5 -40.938 -33.719 1 67 213 TYR B CA 1
ATOM 3983 C C . TYR B 1 213 ? -32.75 -42.031 -34.5 1 67 213 TYR B C 1
ATOM 3985 O O . TYR B 1 213 ? -33.219 -42.438 -35.562 1 67 213 TYR B O 1
ATOM 3993 N N . GLY B 1 214 ? -31.75 -42.5 -34.031 1 62.03 214 GLY B N 1
ATOM 3994 C CA . GLY B 1 214 ? -31 -43.562 -34.719 1 62.03 214 GLY B CA 1
ATOM 3995 C C . GLY B 1 214 ? -31.719 -44.906 -34.656 1 62.03 214 GLY B C 1
ATOM 3996 O O . GLY B 1 214 ? -31.672 -45.656 -35.625 1 62.03 214 GLY B O 1
ATOM 3997 N N . VAL B 1 215 ? -32.406 -45.125 -33.656 1 64.69 215 VAL B N 1
ATOM 3998 C CA . VAL B 1 215 ? -33.156 -46.406 -33.5 1 64.69 215 VAL B CA 1
ATOM 3999 C C . VAL B 1 215 ? -34.406 -46.375 -34.375 1 64.69 215 VAL B C 1
ATOM 4001 O O . VAL B 1 215 ? -34.75 -47.375 -35.031 1 64.69 215 VAL B O 1
ATOM 4004 N N . TYR B 1 216 ? -35.094 -45.25 -34.531 1 60.03 216 TYR B N 1
ATOM 4005 C CA . TYR B 1 216 ? -36.312 -45.156 -35.312 1 60.03 216 TYR B CA 1
ATOM 4006 C C . TYR B 1 216 ? -36.031 -45.25 -36.812 1 60.03 216 TYR B C 1
ATOM 4008 O O . TYR B 1 216 ? -36.812 -45.812 -37.562 1 60.03 216 TYR B O 1
ATOM 4016 N N . LYS B 1 217 ? -34.938 -44.688 -37.031 1 55.41 217 LYS B N 1
ATOM 4017 C CA . LYS B 1 217 ? -34.625 -44.781 -38.469 1 55.41 217 LYS B CA 1
ATOM 4018 C C . LYS B 1 217 ? -34.281 -46.219 -38.844 1 55.41 217 LYS B C 1
ATOM 4020 O O . LYS B 1 217 ? -34.625 -46.656 -39.969 1 55.41 217 LYS B O 1
ATOM 4025 N N . LYS B 1 218 ? -33.75 -47.031 -38.062 1 58.72 218 LYS B N 1
ATOM 4026 C CA . LYS B 1 218 ? -33.469 -48.438 -38.375 1 58.72 218 LYS B CA 1
ATOM 4027 C C . LYS B 1 218 ? -34.75 -49.25 -38.438 1 58.72 218 LYS B C 1
ATOM 4029 O O . LYS B 1 218 ? -34.844 -50.156 -39.25 1 58.72 218 LYS B O 1
ATOM 4034 N N . SER B 1 219 ? -35.719 -48.875 -37.688 1 60.16 219 SER B N 1
ATOM 4035 C CA . SER B 1 219 ? -37 -49.625 -37.688 1 60.16 219 SER B CA 1
ATOM 4036 C C . SER B 1 219 ? -37.812 -49.281 -38.938 1 60.16 219 SER B C 1
ATOM 4038 O O . SER B 1 219 ? -38.469 -50.156 -39.5 1 60.16 219 SER B O 1
ATOM 4040 N N . GLU B 1 220 ? -37.812 -48.062 -39.312 1 57.94 220 GLU B N 1
ATOM 4041 C CA . GLU B 1 220 ? -38.531 -47.656 -40.531 1 57.94 220 GLU B CA 1
ATOM 4042 C C . GLU B 1 220 ? -37.875 -48.25 -41.781 1 57.94 220 GLU B C 1
ATOM 4044 O O . GLU B 1 220 ? -38.562 -48.656 -42.719 1 57.94 220 GLU B O 1
ATOM 4049 N N . GLU B 1 221 ? -36.625 -48.375 -41.781 1 57.59 221 GLU B N 1
ATOM 4050 C CA . GLU B 1 221 ? -35.938 -48.969 -42.906 1 57.59 221 GLU B CA 1
ATOM 4051 C C . 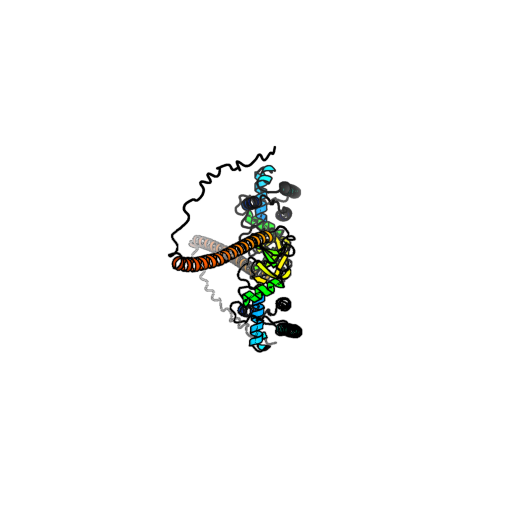GLU B 1 221 ? -36.188 -50.469 -42.969 1 57.59 221 GLU B C 1
ATOM 4053 O O . GLU B 1 221 ? -36.344 -51.031 -44.062 1 57.59 221 GLU B O 1
ATOM 4058 N N . SER B 1 222 ? -36.375 -51.125 -41.906 1 58.75 222 SER B N 1
ATOM 4059 C CA . SER B 1 222 ? -36.719 -52.531 -41.875 1 58.75 222 SER B CA 1
ATOM 4060 C C . SER B 1 222 ? -38.156 -52.75 -42.281 1 58.75 222 SER B C 1
ATOM 4062 O O . SER B 1 222 ? -38.5 -53.781 -42.906 1 58.75 222 SER B O 1
ATOM 4064 N N . LEU B 1 223 ? -39.062 -51.75 -42.031 1 56.09 223 LEU B N 1
ATOM 4065 C CA . LEU B 1 223 ? -40.469 -51.875 -42.406 1 56.09 223 LEU B CA 1
ATOM 4066 C C . LEU B 1 223 ? -40.625 -51.625 -43.906 1 56.09 223 LEU B C 1
ATOM 4068 O O . LEU B 1 223 ? -41.469 -52.25 -44.562 1 56.09 223 LEU B O 1
ATOM 4072 N N . VAL B 1 224 ? -39.781 -50.75 -44.438 1 57.31 224 VAL B N 1
ATOM 4073 C CA . VAL B 1 224 ? -39.875 -50.5 -45.875 1 57.31 224 VAL B CA 1
ATOM 4074 C C . VAL B 1 224 ? -39.375 -51.688 -46.656 1 57.31 224 VAL B C 1
ATOM 4076 O O . VAL B 1 224 ? -39.906 -52.031 -47.688 1 57.31 224 VAL B O 1
ATOM 4079 N N . TYR B 1 225 ? -38.406 -52.406 -46.062 1 53.59 225 TYR B N 1
ATOM 4080 C CA . TYR B 1 225 ? -37.938 -53.625 -46.75 1 53.59 225 TYR B CA 1
ATOM 4081 C C . TYR B 1 225 ? -38.969 -54.719 -46.656 1 53.59 225 TYR B C 1
ATOM 4083 O O . TYR B 1 225 ? -39.156 -55.5 -47.594 1 53.59 225 TYR B O 1
ATOM 4091 N N . SER B 1 226 ? -39.75 -54.719 -45.5 1 54.5 226 SER B N 1
ATOM 4092 C CA . SER B 1 226 ? -40.719 -55.781 -45.344 1 54.5 226 SER B CA 1
ATOM 4093 C C . SER B 1 226 ? -41.969 -55.531 -46.188 1 54.5 226 SER B C 1
ATOM 4095 O O . SER B 1 226 ? -42.562 -56.469 -46.75 1 54.5 226 SER B O 1
ATOM 4097 N N . GLN B 1 227 ? -42.375 -54.281 -46.344 1 51.09 227 GLN B N 1
ATOM 4098 C CA . GLN B 1 227 ? -43.562 -53.969 -47.125 1 51.09 227 GLN B CA 1
ATOM 4099 C C . GLN B 1 227 ? -43.312 -54.156 -48.625 1 51.09 227 GLN B C 1
ATOM 4101 O O . GLN B 1 227 ? -44.188 -54.562 -49.375 1 51.09 227 GLN B O 1
ATOM 4106 N N . THR B 1 228 ? -42.062 -53.969 -49.031 1 50.38 228 THR B N 1
ATOM 4107 C CA . THR B 1 228 ? -41.75 -54.188 -50.438 1 50.38 228 THR B CA 1
ATOM 4108 C C . THR B 1 228 ? -41.719 -55.688 -50.781 1 50.38 228 THR B C 1
ATOM 4110 O O . THR B 1 228 ? -42.094 -56.094 -51.875 1 50.38 228 THR B O 1
ATOM 4113 N N . GLU B 1 229 ? -41.438 -56.5 -49.781 1 47.44 229 GLU B N 1
ATOM 4114 C CA . GLU B 1 229 ? -41.5 -57.938 -50.031 1 47.44 229 GLU B CA 1
ATOM 4115 C C . GLU B 1 229 ? -42.906 -58.5 -50 1 47.44 229 GLU B C 1
ATOM 4117 O O . GLU B 1 229 ? -43.25 -59.406 -50.75 1 47.44 229 GLU B O 1
ATOM 4122 N N . LEU B 1 230 ? -43.875 -57.969 -49.188 1 45.06 230 LEU B N 1
ATOM 4123 C CA . LEU B 1 230 ? -45.25 -58.438 -49.062 1 45.06 230 LEU B CA 1
ATOM 4124 C C . LEU B 1 230 ? -46.062 -58.062 -50.312 1 45.06 230 LEU B C 1
ATOM 4126 O O . LEU B 1 230 ? -46.938 -58.812 -50.75 1 45.06 230 LEU B O 1
ATOM 4130 N N . TYR B 1 231 ? -45.812 -56.906 -50.969 1 45.91 231 TYR B N 1
ATOM 4131 C CA . TYR B 1 231 ? -46.594 -56.562 -52.156 1 45.91 231 TYR B CA 1
ATOM 4132 C C . TYR B 1 231 ? -46.312 -57.531 -53.281 1 45.91 231 TYR B C 1
ATOM 4134 O O . TYR B 1 231 ? -47.062 -57.562 -54.281 1 45.91 231 TYR B O 1
ATOM 4142 N N . ARG B 1 232 ? -45.188 -58.219 -53.312 1 39.84 232 ARG B N 1
ATOM 4143 C CA . ARG B 1 232 ? -45 -59.188 -54.375 1 39.84 232 ARG B CA 1
ATOM 4144 C C . ARG B 1 232 ? -45.906 -60.406 -54.188 1 39.84 232 ARG B C 1
ATOM 4146 O O . ARG B 1 232 ? -46.406 -60.969 -55.125 1 39.84 232 ARG B O 1
ATOM 4153 N N . ASN B 1 233 ? -46.094 -60.875 -52.969 1 34.16 233 ASN B N 1
ATOM 4154 C CA . ASN B 1 233 ? -46.719 -62.188 -52.812 1 34.16 233 ASN B CA 1
ATOM 4155 C C . ASN B 1 233 ? -48.25 -62.094 -52.875 1 34.16 233 ASN B C 1
ATOM 4157 O O . ASN B 1 233 ? -48.938 -63.094 -53.031 1 34.16 233 ASN B O 1
ATOM 4161 N N . ASN B 1 234 ? -48.875 -61.094 -52.312 1 34.69 234 ASN B N 1
ATOM 4162 C CA . ASN B 1 234 ? -50.312 -61.156 -52.031 1 34.69 234 ASN B CA 1
ATOM 4163 C C . ASN B 1 234 ? -51.125 -61.062 -53.344 1 34.69 234 ASN B C 1
ATOM 4165 O O . ASN B 1 234 ? -52.344 -60.812 -53.281 1 34.69 234 ASN B O 1
ATOM 4169 N N . LYS B 1 235 ? -50.594 -60.969 -54.562 1 32.28 235 LYS B N 1
ATOM 4170 C CA . LYS B 1 235 ? -51.562 -60.844 -55.656 1 32.28 235 LYS B CA 1
ATOM 4171 C C . LYS B 1 235 ? -52.469 -62.094 -55.719 1 32.28 235 LYS B C 1
ATOM 4173 O O . LYS B 1 235 ? -53.312 -62.188 -56.594 1 32.28 235 LYS B O 1
ATOM 4178 N N . MET B 1 236 ? -52.062 -63.219 -55.188 1 28.95 236 MET B N 1
ATOM 4179 C CA . MET B 1 236 ? -52.875 -64.312 -55.625 1 28.95 236 MET B CA 1
ATOM 4180 C C . MET B 1 236 ? -54.25 -64.312 -55 1 28.95 236 MET B C 1
ATOM 4182 O O . MET B 1 236 ? -55.25 -64.5 -55.688 1 28.95 236 MET B O 1
ATOM 4186 N N . HIS B 1 237 ? -54.5 -64.625 -53.719 1 24.22 237 HIS B N 1
ATOM 4187 C CA . HIS B 1 237 ? -55.688 -65.375 -53.281 1 24.22 237 HIS B CA 1
ATOM 4188 C C . HIS B 1 237 ? -56.844 -64.438 -52.938 1 24.22 237 HIS B C 1
ATOM 4190 O O . HIS B 1 237 ? -56.875 -63.844 -51.844 1 24.22 237 HIS B O 1
ATOM 4196 N N . LYS B 1 238 ? -57.438 -63.5 -53.844 1 29.23 238 LYS B N 1
ATOM 4197 C CA . LYS B 1 238 ? -58.5 -62.531 -53.469 1 29.23 238 LYS B CA 1
ATOM 4198 C C . LYS B 1 238 ? -59.688 -63.281 -52.906 1 29.23 238 LYS B C 1
ATOM 4200 O O . LYS B 1 238 ? -60.781 -62.688 -52.75 1 29.23 238 LYS B O 1
ATOM 4205 N N . LYS B 1 239 ? -59.75 -64.625 -52.781 1 23.98 239 LYS B N 1
ATOM 4206 C CA . LYS B 1 239 ? -61.156 -64.938 -52.844 1 23.98 239 LYS B CA 1
ATOM 4207 C C . LYS B 1 239 ? -61.906 -64.438 -51.625 1 23.98 239 LYS B C 1
ATOM 4209 O O . LYS B 1 239 ? -63.031 -63.906 -51.75 1 23.98 239 LYS B O 1
ATOM 4214 N N . LYS B 1 240 ? -61.531 -64.938 -50.438 1 21.42 240 LYS B N 1
ATOM 4215 C CA . LYS B 1 240 ? -62.656 -65.438 -49.688 1 21.42 240 LYS B CA 1
ATOM 4216 C C . LYS B 1 240 ? -63.438 -64.312 -49.062 1 21.42 240 LYS B C 1
ATOM 4218 O O . LYS B 1 240 ? -64.688 -64.188 -49.219 1 21.42 240 LYS B O 1
ATOM 4223 N N . ASN B 1 241 ? -63.344 -64 -47.625 1 20.03 241 ASN B N 1
ATOM 4224 C CA . ASN B 1 241 ? -64.25 -64 -46.469 1 20.03 241 ASN B CA 1
ATOM 4225 C C . ASN B 1 241 ? -64.75 -62.625 -46.125 1 20.03 241 ASN B C 1
ATOM 4227 O O . ASN B 1 241 ? -63.969 -61.688 -45.906 1 20.03 241 ASN B O 1
ATOM 4231 N N . TYR B 1 242 ? -65.938 -62.094 -46.594 1 20.39 242 TYR B N 1
ATOM 4232 C CA . TYR B 1 242 ? -66.625 -60.812 -46.5 1 20.39 242 TYR B CA 1
ATOM 4233 C C . TYR B 1 242 ? -66.875 -60.438 -45.031 1 20.39 242 TYR B C 1
ATOM 4235 O O . TYR B 1 242 ? -67.188 -59.25 -44.719 1 20.39 242 TYR B O 1
ATOM 4243 N N . GLY B 1 243 ? -67.188 -61.281 -44 1 20.16 243 GLY B N 1
ATOM 4244 C CA . GLY B 1 243 ? -68.375 -60.969 -43.188 1 20.16 243 GLY B CA 1
ATOM 4245 C C . GLY B 1 243 ? -68.062 -59.969 -42.094 1 20.16 243 GLY B C 1
ATOM 4246 O O . GLY B 1 243 ? -68.875 -59.656 -41.25 1 20.16 243 GLY B O 1
ATOM 4247 N N . THR B 1 244 ? -66.938 -59.375 -41.938 1 18.61 244 THR B N 1
ATOM 4248 C CA . THR B 1 244 ? -66.5 -58.906 -40.625 1 18.61 244 THR B CA 1
ATOM 4249 C C . THR B 1 244 ? -67.438 -57.844 -40.125 1 18.61 244 THR B C 1
ATOM 4251 O O . THR B 1 244 ? -68.062 -57.125 -40.906 1 18.61 244 THR B O 1
ATOM 4254 N N . SER B 1 245 ? -67.562 -57.625 -38.594 1 19.88 245 SER B N 1
ATOM 4255 C CA . SER B 1 245 ? -68.188 -57.344 -37.312 1 19.88 245 SER B CA 1
ATOM 4256 C C . SER B 1 245 ? -68.188 -55.844 -37.031 1 19.88 245 SER B C 1
ATOM 4258 O O . SER B 1 245 ? -67.188 -55.125 -37.375 1 19.88 245 SER B O 1
ATOM 4260 N N . GLN B 1 246 ? -69.375 -55.188 -36.812 1 20.59 246 GLN B N 1
ATOM 4261 C CA . GLN B 1 246 ? -69.938 -53.844 -36.562 1 20.59 246 GLN B CA 1
ATOM 4262 C C . GLN B 1 246 ? -69.438 -53.312 -35.219 1 20.59 246 GLN B C 1
ATOM 4264 O O . GLN B 1 246 ? -69.938 -52.25 -34.781 1 20.59 246 GLN B O 1
ATOM 4269 N N . GLU B 1 247 ? -68.312 -53.625 -34.594 1 18.28 247 GLU B N 1
ATOM 4270 C CA . GLU B 1 247 ? -68.25 -53.312 -33.188 1 18.28 247 GLU B CA 1
ATOM 4271 C C . GLU B 1 247 ? -68.312 -51.812 -32.938 1 18.28 247 GLU B C 1
ATOM 4273 O O . GLU B 1 247 ? -67.5 -51.062 -33.469 1 18.28 247 GLU B O 1
ATOM 4278 N N . ARG B 1 248 ? -69.5 -51.156 -32.531 1 19.53 248 ARG B N 1
ATOM 4279 C CA . ARG B 1 248 ? -69.875 -49.812 -32.156 1 19.53 248 ARG B CA 1
ATOM 4280 C C . ARG B 1 248 ? -69.188 -49.406 -30.859 1 19.53 248 ARG B C 1
ATOM 4282 O O . ARG B 1 248 ? -69.812 -49.5 -29.797 1 19.53 248 ARG B O 1
ATOM 4289 N N . ASN B 1 249 ? -68 -49.812 -30.516 1 17.11 249 ASN B N 1
ATOM 4290 C CA . ASN B 1 249 ? -67.625 -49.594 -29.141 1 17.11 249 ASN B CA 1
ATOM 4291 C C . ASN B 1 249 ? -67.75 -48.125 -28.734 1 17.11 249 ASN B C 1
ATOM 4293 O O . ASN B 1 249 ? -67.5 -47.25 -29.547 1 17.11 249 ASN B O 1
ATOM 4297 N N . SER B 1 250 ? -68.438 -47.812 -27.562 1 19.78 250 SER B N 1
ATOM 4298 C CA . SER B 1 250 ? -68.938 -46.812 -26.625 1 19.78 250 SER B CA 1
ATOM 4299 C C . SER B 1 250 ? -67.812 -45.875 -26.141 1 19.78 250 SER B C 1
ATOM 4301 O O . SER B 1 250 ? -66.688 -46.312 -26 1 19.78 250 SER B O 1
ATOM 4303 N N . SER B 1 251 ? -67.938 -44.531 -26.312 1 20.36 251 SER B N 1
ATOM 4304 C CA . SER B 1 251 ? -67.25 -43.219 -26.156 1 20.36 251 SER B CA 1
ATOM 4305 C C . SER B 1 251 ? -67.062 -42.906 -24.672 1 20.36 251 SER B C 1
ATOM 4307 O O . SER B 1 251 ? -67.75 -42.062 -24.109 1 20.36 251 SER B O 1
ATOM 4309 N N . GLN B 1 252 ? -67 -43.812 -23.641 1 16.75 252 GLN B N 1
ATOM 4310 C CA . GLN B 1 252 ? -67.25 -43.312 -22.297 1 16.75 252 GLN B CA 1
ATOM 4311 C C . GLN B 1 252 ? -66.188 -42.281 -21.875 1 16.75 252 GLN B C 1
ATOM 4313 O O . GLN B 1 252 ? -66.5 -41.375 -21.094 1 16.75 252 GLN B O 1
ATOM 4318 N N . ASN B 1 253 ? -64.938 -42.531 -21.875 1 16.59 253 ASN B N 1
ATOM 4319 C CA . ASN B 1 253 ? -64.188 -42.281 -20.641 1 16.59 253 ASN B CA 1
ATOM 4320 C C . ASN B 1 253 ? -64.188 -40.812 -20.266 1 16.59 253 ASN B C 1
ATOM 4322 O O . ASN B 1 253 ? -64.5 -39.969 -21.094 1 16.59 253 ASN B O 1
ATOM 4326 N N . LEU B 1 254 ? -63.25 -40.344 -19.219 1 17.45 254 LEU B N 1
ATOM 4327 C CA . LEU B 1 254 ? -62.938 -39.969 -17.859 1 17.45 254 LEU B CA 1
ATOM 4328 C C . LEU B 1 254 ? -62.656 -38.469 -17.781 1 17.45 254 LEU B C 1
ATOM 4330 O O . LEU B 1 254 ? -63.219 -37.75 -16.938 1 17.45 254 LEU B O 1
ATOM 4334 N N . ASP B 1 255 ? -61.344 -38.031 -17.719 1 17.11 255 ASP B N 1
ATOM 4335 C CA . ASP B 1 255 ? -60.656 -37.469 -16.562 1 17.11 255 ASP B CA 1
ATOM 4336 C C . ASP B 1 255 ? -60.781 -35.938 -16.547 1 17.11 255 ASP B C 1
ATOM 4338 O O . ASP B 1 255 ? -60.25 -35.25 -17.438 1 17.11 255 ASP B O 1
ATOM 4342 N N . ARG B 1 256 ? -61.938 -35.406 -16.172 1 16.69 256 ARG B N 1
ATOM 4343 C CA . ARG B 1 256 ? -62.062 -34 -15.883 1 16.69 256 ARG B CA 1
ATOM 4344 C C . ARG B 1 256 ? -60.875 -33.5 -15.055 1 16.69 256 ARG B C 1
ATOM 4346 O O . ARG B 1 256 ? -60.188 -34.312 -14.43 1 16.69 256 ARG B O 1
ATOM 4353 N N . LYS B 1 257 ? -61.094 -32.156 -14.594 1 18.5 257 LYS B N 1
ATOM 4354 C CA . LYS B 1 257 ? -60.5 -30.906 -14.125 1 18.5 257 LYS B CA 1
ATOM 4355 C C . LYS B 1 257 ? -60 -31.047 -12.703 1 18.5 257 LYS B C 1
ATOM 4357 O O . LYS B 1 257 ? -60.656 -31.625 -11.836 1 18.5 257 LYS B O 1
ATOM 4362 N N . ASN B 1 258 ? -58.688 -31.062 -12.57 1 15.71 258 ASN B N 1
ATOM 4363 C CA . ASN B 1 258 ? -57.812 -30.875 -11.406 1 15.71 258 ASN B CA 1
ATOM 4364 C C . ASN B 1 258 ? -58.438 -29.938 -10.391 1 15.71 258 ASN B C 1
ATOM 4366 O O . ASN B 1 258 ? -59.094 -28.969 -10.766 1 15.71 258 ASN B O 1
ATOM 4370 N N . LYS B 1 259 ? -58.312 -30.25 -9.055 1 16.62 259 LYS B N 1
ATOM 4371 C CA . LYS B 1 259 ? -58.5 -30.094 -7.617 1 16.62 259 LYS B CA 1
ATOM 4372 C C . LYS B 1 259 ? -58.25 -28.672 -7.164 1 16.62 259 LYS B C 1
ATOM 4374 O O . LYS B 1 259 ? -57.562 -27.906 -7.844 1 16.62 259 LYS B O 1
ATOM 4379 N N . ALA B 1 260 ? -58.469 -28.469 -5.832 1 17.3 260 ALA B N 1
ATOM 4380 C CA . ALA B 1 260 ? -58.781 -27.828 -4.566 1 17.3 260 ALA B CA 1
ATOM 4381 C C . ALA B 1 260 ? -57.562 -27.125 -3.988 1 17.3 260 ALA B C 1
ATOM 4383 O O . ALA B 1 260 ? -57.656 -26.453 -2.955 1 17.3 260 ALA B O 1
ATOM 4384 N N . CYS B 1 261 ? -56.312 -27.281 -4.293 1 17.55 261 CYS B N 1
ATOM 4385 C CA . CYS B 1 261 ? -55.594 -26.938 -3.074 1 17.55 261 CYS B CA 1
ATOM 4386 C C . CYS B 1 261 ? -56.156 -25.688 -2.434 1 17.55 261 CYS B C 1
ATOM 4388 O O . CYS B 1 261 ? -56.594 -24.766 -3.137 1 17.55 261 CYS B O 1
ATOM 4390 N N . GLN B 1 262 ? -56.25 -25.438 -0.929 1 17.33 262 GLN B N 1
ATOM 4391 C CA . GLN B 1 262 ? -56.5 -25.109 0.471 1 17.33 262 GLN B CA 1
ATOM 4392 C C . GLN B 1 262 ? -56.188 -23.641 0.76 1 17.33 262 GLN B C 1
ATOM 4394 O O . GLN B 1 262 ? -57.031 -22.938 1.354 1 17.33 262 GLN B O 1
ATOM 4399 N N . ILE B 1 263 ? -54.844 -23.219 1.266 1 18.02 263 ILE B N 1
ATOM 4400 C CA . ILE B 1 263 ? -54.562 -22.453 2.479 1 18.02 263 ILE B CA 1
ATOM 4401 C C . ILE B 1 263 ? -55.031 -21.016 2.309 1 18.02 263 ILE B C 1
ATOM 4403 O O . ILE B 1 263 ? -54.844 -20.422 1.242 1 18.02 263 ILE B O 1
ATOM 4407 N N . ILE B 1 264 ? -55.312 -20.344 3.615 1 18.11 264 ILE B N 1
ATOM 4408 C CA . ILE B 1 264 ? -55.375 -19.469 4.785 1 18.11 264 ILE B CA 1
ATOM 4409 C C . ILE B 1 264 ? -54.156 -18.547 4.801 1 18.11 264 ILE B C 1
ATOM 4411 O O . ILE B 1 264 ? -53.031 -19.016 4.609 1 18.11 264 ILE B O 1
#

InterPro domains:
  IPR011709 DEAD-box helicase, OB fold [PF07717] (105-171)

Solvent-accessible surface area (backbone atoms only — not comparable to full-atom values): 30581 Å² total; per-residue (Å²): 136,66,67,33,50,51,52,60,65,49,52,56,64,88,40,68,43,68,50,87,92,41,42,68,61,26,50,53,42,49,55,73,37,54,29,78,56,8,30,60,57,16,52,48,43,44,49,50,51,37,58,75,51,71,65,39,59,65,58,21,59,78,47,30,32,40,51,68,51,51,48,52,37,49,51,53,49,53,51,49,51,49,54,34,57,73,68,69,46,82,78,81,69,67,51,82,82,42,89,54,27,67,58,51,48,49,55,33,39,46,69,56,34,65,65,34,30,33,30,54,42,94,87,71,41,28,32,30,67,68,74,60,44,70,28,36,76,37,86,85,50,55,48,86,65,84,58,59,25,30,37,42,75,39,84,41,80,38,77,42,42,24,35,36,58,35,30,56,46,74,80,76,85,76,73,75,64,86,80,51,66,96,44,71,61,48,54,52,44,49,51,50,51,50,50,51,51,51,50,50,50,48,49,51,50,49,53,53,53,53,53,56,53,54,55,53,52,53,53,52,53,54,47,50,53,50,50,53,53,48,58,66,60,55,70,67,73,72,83,73,83,77,80,74,88,76,78,73,81,76,82,80,88,76,77,87,70,67,82,74,80,88,92,130,135,67,68,31,53,53,53,61,66,50,53,56,64,89,40,67,42,69,52,87,92,42,40,67,61,26,51,54,42,48,56,74,37,55,28,76,54,9,30,59,57,16,51,48,42,44,50,52,51,38,58,73,51,70,65,38,59,66,60,22,59,77,48,29,32,40,51,68,50,52,49,51,39,49,51,53,49,52,52,50,51,51,54,34,56,71,69,70,46,79,78,83,70,67,52,82,85,40,91,54,26,66,58,51,48,50,53,33,39,46,70,56,34,65,64,34,30,31,31,55,43,95,86,71,43,27,31,30,67,69,74,62,43,69,27,36,77,37,85,86,50,55,50,85,65,85,58,59,25,31,36,43,76,40,84,41,81,39,75,44,42,24,35,36,58,35,29,56,47,73,82,74,86,77,73,75,65,84,79,50,67,95,44,70,61,49,54,53,44,50,53,49,50,51,50,51,50,49,52,50,50,48,49,51,51,50,52,52,53,54,52,54,53,55,55,52,52,55,51,53,53,52,48,53,57,48,54,62,56,50,69,68,65,68,74,66,82,77,72,82,89,80,81,84,84,80,83,76,80,81,88,70,89,78,87,76,83,86,87,65,98,82,90,134